Protein AF-A0A8S2AFQ2-F1 (afdb_monomer_lite)

pLDDT: mean 74.26, std 23.8, range [26.69, 97.31]

Sequence (667 aa):
MSSSSGSFSGSSSSACSSRSDCENSFDVEELLQIGTTRRELRKQKDLLRESQPHSIELVRRLELHTKSLSESRLEDTARIQMMEKELLNCYKEIDYLRDQLIFRSKEVNYLNEHLHDLEFKLAESRNLEEEVNSLRDELCMSQSEHLLLLQELESKETELQCSSLSLEKLEESISSLTLESLCEIESMKLDITALEQALFDAMKIQEESIQEKDQLKGIIEESQFQSQRAQENVKYIEKKNEDLREKFNASEKSIKEFFQSTKERLESEDEEPLTAGCFFAELSHVLPMSNEVRNCFDAIMKKLELSQNVNLTDKVEGMAKQIHQHEDVVKQLKEELKQEKLKAKEEAEDLTQEMAELRYKMTCLLDEERNRRVCIEQASLQRIAELEAQIKREIKKPSSTEMLPLSGISMAAKNFSLNPFDDTDDEKEAAKNFSLNPFDDDDDDKEVEKTFTSSLKFSDAKENHQTVQELESYAVYESEETTKTVKGCLKVAEEIRCDATKTLVMLNEQRDQITRTHHKAVDIDHHLSRGEKLLGRLGGIFSRTWKPKKTRSITGPVITKGDSPKRRVINLKTREKLGLNHSLKPKSRTLAESVDAYHKTQMEIAKQDEVLSNLSDLLGELKNMAVDMGTAIESENHGLDHLQDDVNELNYRVKQSNQRARRLLRK

Secondary structure (DSSP, 8-state):
---------------------------HHHHHHHHHHHHHHHHHHHHHHHHHHHHHHHHHHHHHHHHHHHHHHHHHHHHHHHHHHHHHHHHHHHHHHHHHHHHHHHHHHHHHHHHHHHHHHHHHHHHHHHHHHHHHHHHHHHHHHHHHHHHHHHHHHHHHHHHHHHHHHHHHHHHHHHHHHHHHHHHHHHHHHHHHHHHHHHHHHHHHHHHHHHHHHHHHHHHHHHHHHHHHHHHHHHHHHHHHHHHHHHHHHHHHHHHHHHHHTTSS-------TTSTTTGGGGS----SGGGTTSTTTTTSSS----TTSHHHHHHHHHHHHHHHHHHHHHHHHHHHHHHHHHHHHHHHHHHHHHHHHHHHHHHHHHHHHHHHHHHHHHHHHHHHHHHHHHHHT-PPP--------------------------------------------------SS--S------------HHHHHHHHHHHHHHHHHHHHHHHHHHHHHHHHHHHHHHHHHHHHHHHHHHHHHHHHHHHHHHHHHHHHHHHTTTTT-------SS---------S--THHHHHHHHHHTTS--------------SSTTHHHHHHHHHHHHHHHHHHHHHHHHHHHHHHHHHHHHHHHHHHHHHHHHHHHHHHHHHHHHHHHHHHHHHT-

Organism: Arabidopsis arenosa (NCBI:txid38785)

InterPro domains:
  IPR000727 Target SNARE coiled-coil homology domain [PS50192] (602-664)
  IPR000727 Target SNARE coiled-coil homology domain [SM00397] (471-538)
  IPR000727 Target SNARE coiled-coil homology domain [SM00397] (597-664)
  IPR044766 NPSN/SNAP25-like, N-terminal SNARE domain [cd15861] (474-536)

Foldseek 3Di:
DDDDDDDDDDDDDDDDDDDDDDDDDDDVVVVVVVVVVVVVVVVVVVVCVVCVVVVVVVVVVVVVVVVVVVVVVVVVVVVVVVVVVVVVVVVVVVVVVVVVVVVVVVVVVVVVVVVVVVVVVVVVVVVVVVVVVVVVVVVVVVVVVVVVVVVVVVVVVVVVVVVVVVVVVVVVVVVVVVVVVVVVVVVVVVVVVVVVVVVVVVVVVVVVVVVVVVVVVVVVVVVVVVVVVVVVVVVVVVVVVVVVVVVVVVVVVVVVVVVVVVVVVVPDDDDDDDDPPVVPVVVVPRDDDDDPPPPVVVVVVVPPDDDDDPPVVVVVVVVVVVVVVVVVVVVVVVVVVVVVVVVVVVVVVVVVVVVVVVVVVVVVVVVVVVVVVVVVVVVVVVVVVVVVVVVVVVVPDDDDDDDDDDDDDDDDDDDDDDDDDDDDDDDDDDDDDDDDDDDDDDDDDDDDPDDPDPDDDPDDDDDDPPDPVNVLVVLLVVLVVLLVVLVVLLVVLVVLLVVLVVVLVVLVVVLVVLLVLLVVLVVLVVVLVVLQVVLQVVCVVPVDRDDFDQPDDSPGFPPPPDDDPVVVVVVVVVVVVPPDDDDDDDDDDDDDDDPPSVVSSVVSVVSSVVSVVSSVVSVVVSVVSVVVSVVSVVSVVVSVVSSVVSVVSSVVSVVVSVVSVVVVVVD

Structure (mmCIF, N/CA/C/O backbone):
data_AF-A0A8S2AFQ2-F1
#
_entry.id   AF-A0A8S2AFQ2-F1
#
loop_
_atom_site.group_PDB
_atom_site.id
_atom_site.type_symbol
_atom_site.label_atom_id
_atom_site.label_alt_id
_atom_site.label_comp_id
_atom_site.label_asym_id
_atom_site.label_entity_id
_atom_site.label_seq_id
_atom_site.pdbx_PDB_ins_code
_atom_site.Cartn_x
_atom_site.Cartn_y
_atom_site.Cartn_z
_atom_site.occupancy
_atom_site.B_iso_or_equiv
_atom_site.auth_seq_id
_atom_site.auth_comp_id
_atom_site.auth_asym_id
_atom_site.auth_atom_id
_atom_site.pdbx_PDB_model_num
ATOM 1 N N . MET A 1 1 ? 40.968 -2.979 -99.105 1.00 40.19 1 MET A N 1
ATOM 2 C CA . MET A 1 1 ? 40.453 -2.365 -100.349 1.00 40.19 1 MET A CA 1
ATOM 3 C C . MET A 1 1 ? 41.675 -2.188 -101.245 1.00 40.19 1 MET A C 1
ATOM 5 O O . MET A 1 1 ? 42.535 -1.403 -100.890 1.00 40.19 1 MET A O 1
ATOM 9 N N . SER A 1 2 ? 42.012 -3.140 -102.124 1.00 36.16 2 SER A N 1
ATOM 10 C CA . SER A 1 2 ? 41.540 -3.237 -103.528 1.00 36.16 2 SER A CA 1
ATOM 11 C C . SER A 1 2 ? 41.649 -1.857 -104.209 1.00 36.16 2 SER A C 1
ATOM 13 O O . SER A 1 2 ? 40.992 -0.935 -103.748 1.00 36.16 2 SER A O 1
ATOM 15 N N . SER A 1 3 ? 42.437 -1.601 -105.260 1.00 36.62 3 SER A N 1
ATOM 16 C CA . SER A 1 3 ? 42.552 -2.372 -106.502 1.00 36.62 3 SER A CA 1
ATOM 17 C C . SER A 1 3 ? 43.660 -1.821 -107.429 1.00 36.62 3 SER A C 1
ATOM 19 O O . SER A 1 3 ? 43.959 -0.633 -107.397 1.00 36.62 3 SER A O 1
ATOM 21 N N . SER A 1 4 ? 44.085 -2.681 -108.364 1.00 35.03 4 SER A N 1
ATOM 22 C CA . SER A 1 4 ? 44.323 -2.396 -109.795 1.00 35.03 4 SER A CA 1
ATOM 23 C C . SER A 1 4 ? 45.679 -1.862 -110.279 1.00 35.03 4 SER A C 1
ATOM 25 O O . SER A 1 4 ? 45.922 -0.669 -110.415 1.00 35.03 4 SER A O 1
ATOM 27 N N . SER A 1 5 ? 46.475 -2.830 -110.726 1.00 40.62 5 SER A N 1
ATOM 28 C CA . SER A 1 5 ? 47.360 -2.831 -111.897 1.00 40.62 5 SER A CA 1
ATOM 29 C C . SER A 1 5 ? 46.798 -2.164 -113.165 1.00 40.62 5 SER A C 1
ATOM 31 O O . SER A 1 5 ? 45.601 -2.249 -113.435 1.00 40.62 5 SER A O 1
ATOM 33 N N . GLY A 1 6 ? 47.695 -1.643 -114.009 1.00 35.75 6 GLY A N 1
ATOM 34 C CA . GLY A 1 6 ? 47.426 -1.271 -115.401 1.00 35.75 6 GLY A CA 1
ATOM 35 C C . GLY A 1 6 ? 48.718 -1.264 -116.221 1.00 35.75 6 GLY A C 1
ATOM 36 O O . GLY A 1 6 ? 49.482 -0.307 -116.177 1.00 35.75 6 GLY A O 1
ATOM 37 N N . SER A 1 7 ? 48.973 -2.360 -116.934 1.00 36.91 7 SER A N 1
ATOM 38 C CA . SER A 1 7 ? 50.034 -2.516 -117.934 1.00 36.91 7 SER A CA 1
ATOM 39 C C . SER A 1 7 ? 49.495 -2.131 -119.315 1.00 36.91 7 SER A C 1
ATOM 41 O O . SER A 1 7 ? 48.376 -2.511 -119.644 1.00 36.91 7 SER A O 1
ATOM 43 N N . PHE A 1 8 ? 50.297 -1.466 -120.152 1.00 35.78 8 PHE A N 1
ATOM 44 C CA . PHE A 1 8 ? 50.067 -1.409 -121.599 1.00 35.78 8 PHE A CA 1
ATOM 45 C C . PHE A 1 8 ? 51.375 -1.666 -122.355 1.00 35.78 8 PHE A C 1
ATOM 47 O O . PHE A 1 8 ? 52.344 -0.919 -122.258 1.00 35.78 8 PHE A O 1
ATOM 54 N N . SER A 1 9 ? 51.369 -2.772 -123.090 1.00 36.44 9 SER A N 1
ATOM 55 C CA . SER A 1 9 ? 52.288 -3.164 -124.156 1.00 36.44 9 SER A CA 1
ATOM 56 C C . SER A 1 9 ? 51.787 -2.633 -125.503 1.00 36.44 9 SER A C 1
ATOM 58 O O . SER A 1 9 ? 50.576 -2.603 -125.715 1.00 36.44 9 SER A O 1
ATOM 60 N N . GLY A 1 10 ? 52.676 -2.331 -126.453 1.00 34.12 10 GLY A N 1
ATOM 61 C CA . GLY A 1 10 ? 52.259 -2.085 -127.838 1.00 34.12 10 GLY A CA 1
ATOM 62 C C . GLY A 1 10 ? 53.377 -1.614 -128.763 1.00 34.12 10 GLY A C 1
ATOM 63 O O . GLY A 1 10 ? 53.649 -0.426 -128.861 1.00 34.12 10 GLY A O 1
ATOM 64 N N . SER A 1 11 ? 54.010 -2.574 -129.430 1.00 34.97 11 SER A N 1
ATOM 65 C CA . SER A 1 11 ? 55.023 -2.459 -130.484 1.00 34.97 11 SER A CA 1
ATOM 66 C C . SER A 1 11 ? 54.577 -1.630 -131.696 1.00 34.97 11 SER A C 1
ATOM 68 O O . SER A 1 11 ? 53.385 -1.588 -131.981 1.00 34.97 11 SER A O 1
ATOM 70 N N . SER A 1 12 ? 55.530 -1.117 -132.492 1.00 31.16 12 SER A N 1
ATOM 71 C CA . SER A 1 12 ? 55.543 -1.258 -133.967 1.00 31.16 12 SER A CA 1
ATOM 72 C C . SER A 1 12 ? 56.821 -0.681 -134.586 1.00 31.16 12 SER A C 1
ATOM 74 O O . SER A 1 12 ? 57.063 0.522 -134.579 1.00 31.16 12 SER A O 1
ATOM 76 N N . SER A 1 13 ? 57.627 -1.572 -135.153 1.00 35.09 13 SER A N 1
ATOM 77 C CA . SER A 1 13 ? 58.657 -1.303 -136.153 1.00 35.09 13 SER A CA 1
ATOM 78 C C . SER A 1 13 ? 58.022 -1.132 -137.536 1.00 35.09 13 SER A C 1
ATOM 80 O O . SER A 1 13 ? 57.204 -1.963 -137.924 1.00 35.09 13 SER A O 1
ATOM 82 N N . SER A 1 14 ? 58.473 -0.162 -138.331 1.00 36.31 14 SER A N 1
ATOM 83 C CA . SER A 1 14 ? 58.251 -0.164 -139.783 1.00 36.31 14 SER A CA 1
ATOM 84 C C . SER A 1 14 ? 59.506 0.317 -140.506 1.00 36.31 14 SER A C 1
ATOM 86 O O . SER A 1 14 ? 59.793 1.511 -140.579 1.00 36.31 14 SER A O 1
ATOM 88 N N . ALA A 1 15 ? 60.261 -0.649 -141.023 1.00 31.78 15 ALA A N 1
ATOM 89 C CA . ALA A 1 15 ? 61.230 -0.450 -142.083 1.00 31.78 15 ALA A CA 1
ATOM 90 C C . ALA A 1 15 ? 60.495 -0.548 -143.426 1.00 31.78 15 ALA A C 1
ATOM 92 O O . ALA A 1 15 ? 59.789 -1.524 -143.673 1.00 31.78 15 ALA A O 1
ATOM 93 N N . CYS A 1 16 ? 60.693 0.427 -144.306 1.00 31.33 16 CYS A N 1
ATOM 94 C CA . CYS A 1 16 ? 60.324 0.325 -145.712 1.00 31.33 16 CYS A CA 1
ATOM 95 C C . CYS A 1 16 ? 61.472 0.879 -146.564 1.00 31.33 16 CYS A C 1
ATOM 97 O O . CYS A 1 16 ? 61.732 2.078 -146.600 1.00 31.33 16 CYS A O 1
ATOM 99 N N . SER A 1 17 ? 62.182 -0.043 -147.217 1.00 30.59 17 SER A N 1
ATOM 100 C CA . SER A 1 17 ? 62.956 0.216 -148.430 1.00 30.59 17 SER A CA 1
ATOM 101 C C . SER A 1 17 ? 62.007 0.224 -149.625 1.00 30.59 17 SER A C 1
ATOM 103 O O . SER A 1 17 ? 61.115 -0.618 -149.707 1.00 30.59 17 SER A O 1
ATOM 105 N N . SER A 1 18 ? 62.239 1.104 -150.594 1.00 35.38 18 SER A N 1
ATOM 106 C CA . SER A 1 18 ? 61.751 0.937 -151.965 1.00 35.38 18 SER A CA 1
ATOM 107 C C . SER A 1 18 ? 62.794 1.505 -152.927 1.00 35.38 18 SER A C 1
ATOM 109 O O . SER A 1 18 ? 63.097 2.694 -152.905 1.00 35.38 18 SER A O 1
ATOM 111 N N . ARG A 1 19 ? 63.389 0.601 -153.713 1.00 35.00 19 ARG A N 1
ATOM 112 C CA . ARG A 1 19 ? 64.115 0.872 -154.961 1.00 35.00 19 ARG A CA 1
ATOM 113 C C . ARG A 1 19 ? 63.070 1.000 -156.072 1.00 35.00 19 ARG A C 1
ATOM 115 O O . ARG A 1 19 ? 62.221 0.118 -156.156 1.00 35.00 19 ARG A O 1
ATOM 122 N N . SER A 1 20 ? 63.192 1.999 -156.943 1.00 39.31 20 SER A N 1
ATOM 123 C CA . SER A 1 20 ? 62.744 1.915 -158.342 1.00 39.31 20 SER A CA 1
ATOM 124 C C . SER A 1 20 ? 63.415 3.012 -159.180 1.00 39.31 20 SER A C 1
ATOM 126 O O . SER A 1 20 ? 63.057 4.181 -159.089 1.00 39.31 20 SER A O 1
ATOM 128 N N . ASP A 1 21 ? 64.476 2.596 -159.866 1.00 35.84 21 ASP A N 1
ATOM 129 C CA . ASP A 1 21 ? 64.894 2.870 -161.249 1.00 35.84 21 ASP A CA 1
ATOM 130 C C . ASP A 1 21 ? 64.477 4.176 -161.970 1.00 35.84 21 ASP A C 1
ATOM 132 O O . ASP A 1 21 ? 63.296 4.460 -162.127 1.00 35.84 21 ASP A O 1
ATOM 136 N N . CYS A 1 22 ? 65.518 4.864 -162.481 1.00 34.09 22 CYS A N 1
ATOM 137 C CA . CYS A 1 22 ? 65.694 5.498 -163.809 1.00 34.09 22 CYS A CA 1
ATOM 138 C C . CYS A 1 22 ? 64.546 6.392 -164.350 1.00 34.09 22 CYS A C 1
ATOM 140 O O . CYS A 1 22 ? 63.427 5.943 -164.516 1.00 34.09 22 CYS A O 1
ATOM 142 N N . GLU A 1 23 ? 64.731 7.659 -164.734 1.00 35.19 23 GLU A N 1
ATOM 143 C CA . GLU A 1 23 ? 65.769 8.228 -165.600 1.00 35.19 23 GLU A CA 1
ATOM 144 C C . GLU A 1 23 ? 65.963 9.744 -165.366 1.00 35.19 23 GLU A C 1
ATOM 146 O O . GLU A 1 23 ? 65.080 10.463 -164.910 1.00 35.19 23 GLU A O 1
ATOM 151 N N . ASN A 1 24 ? 67.163 10.199 -165.730 1.00 41.25 24 ASN A N 1
ATOM 152 C CA . ASN A 1 24 ? 67.675 11.564 -165.854 1.00 41.25 24 ASN A CA 1
ATOM 153 C C . ASN A 1 24 ? 66.670 12.718 -166.088 1.00 41.25 24 ASN A C 1
ATOM 155 O O . ASN A 1 24 ? 66.177 12.902 -167.198 1.00 41.25 24 ASN A O 1
ATOM 159 N N . SER A 1 25 ? 66.650 13.669 -165.152 1.00 37.88 25 SER A N 1
ATOM 160 C CA . SER A 1 25 ? 67.024 15.060 -165.457 1.00 37.88 25 SER A CA 1
ATOM 161 C C . SER A 1 25 ? 67.562 15.729 -164.189 1.00 37.88 25 SER A C 1
ATOM 163 O O . SER A 1 25 ? 66.833 15.885 -163.216 1.00 37.88 25 SER A O 1
ATOM 165 N N . PHE A 1 26 ? 68.850 16.077 -164.176 1.00 41.44 26 PHE A N 1
ATOM 166 C CA . PHE A 1 26 ? 69.481 16.803 -163.072 1.00 41.44 26 PHE A CA 1
ATOM 167 C C . PHE A 1 26 ? 68.852 18.198 -162.939 1.00 41.44 26 PHE A C 1
ATOM 169 O O . PHE A 1 26 ? 69.137 19.068 -163.761 1.00 41.44 26 PHE A O 1
ATOM 176 N N . ASP A 1 27 ? 68.031 18.407 -161.907 1.00 51.75 27 ASP A N 1
ATOM 177 C CA . ASP A 1 27 ? 67.556 19.732 -161.512 1.00 51.75 27 ASP A CA 1
ATOM 178 C C . ASP A 1 27 ? 68.466 20.284 -160.404 1.00 51.75 27 ASP A C 1
ATOM 180 O O . ASP A 1 27 ? 68.555 19.762 -159.292 1.00 51.75 27 ASP A O 1
ATOM 184 N N . VAL A 1 28 ? 69.228 21.318 -160.749 1.00 59.00 28 VAL A N 1
ATOM 185 C CA . VAL A 1 28 ? 70.256 21.946 -159.901 1.00 59.00 28 VAL A CA 1
ATOM 186 C C . VAL A 1 28 ? 69.638 22.606 -158.650 1.00 59.00 28 VAL A C 1
ATOM 188 O O . VAL A 1 28 ? 70.343 22.846 -157.665 1.00 59.00 28 VAL A O 1
ATOM 191 N N . GLU A 1 29 ? 68.321 22.821 -158.644 1.00 59.34 29 GLU A N 1
ATOM 192 C CA . GLU A 1 29 ? 67.558 23.456 -157.565 1.00 59.34 29 GLU A CA 1
ATOM 193 C C . GLU A 1 29 ? 67.433 22.573 -156.299 1.00 59.34 29 GLU A C 1
ATOM 195 O O . GLU A 1 29 ? 67.557 23.068 -155.174 1.00 59.34 29 GLU A O 1
ATOM 200 N N . GLU A 1 30 ? 67.316 21.245 -156.439 1.00 60.50 30 GLU A N 1
ATOM 201 C CA . GLU A 1 30 ? 67.201 20.315 -155.296 1.00 60.50 30 GLU A CA 1
ATOM 202 C C . GLU A 1 30 ? 68.495 20.241 -154.463 1.00 60.50 30 GLU A C 1
ATOM 204 O O . GLU A 1 30 ? 68.467 20.152 -153.231 1.00 60.50 30 GLU A O 1
ATOM 209 N N . LEU A 1 31 ? 69.659 20.356 -155.112 1.00 61.50 31 LEU A N 1
ATOM 210 C CA . LEU A 1 31 ? 70.964 20.409 -154.440 1.00 61.50 31 LEU A CA 1
ATOM 211 C C . LEU A 1 31 ? 71.141 21.700 -153.625 1.00 61.50 31 LEU A C 1
ATOM 213 O O . LEU A 1 31 ? 71.747 21.672 -152.546 1.00 61.50 31 LEU A O 1
ATOM 217 N N . LEU A 1 32 ? 70.578 22.819 -154.089 1.00 62.38 32 LEU A N 1
ATOM 218 C CA . LEU A 1 32 ? 70.530 24.077 -153.339 1.00 62.38 32 LEU A CA 1
ATOM 219 C C . LEU A 1 32 ? 69.595 23.969 -152.127 1.00 62.38 32 LEU A C 1
ATOM 221 O O . LEU A 1 32 ? 69.960 24.425 -151.042 1.00 62.38 32 LEU A O 1
ATOM 225 N N . GLN A 1 33 ? 68.453 23.294 -152.264 1.00 67.75 33 GLN A N 1
ATOM 226 C CA . GLN A 1 33 ? 67.480 23.081 -151.186 1.00 67.75 33 GLN A CA 1
ATOM 227 C C . GLN A 1 33 ? 67.985 22.102 -150.108 1.00 67.75 33 GLN A C 1
ATOM 229 O O . GLN A 1 33 ? 67.809 22.316 -148.905 1.00 67.75 33 GLN A O 1
ATOM 234 N N . ILE A 1 34 ? 68.730 21.066 -150.502 1.00 68.56 34 ILE A N 1
ATOM 235 C CA . ILE A 1 34 ? 69.466 20.195 -149.572 1.00 68.56 34 ILE A CA 1
ATOM 236 C C . ILE A 1 34 ? 70.602 20.974 -148.887 1.00 68.56 34 ILE A C 1
ATOM 238 O O . ILE A 1 34 ? 70.869 20.796 -147.695 1.00 68.56 34 ILE A O 1
ATOM 242 N N . GLY A 1 35 ? 71.261 21.883 -149.611 1.00 70.25 35 GLY A N 1
ATOM 243 C CA . GLY A 1 35 ? 72.284 22.776 -149.067 1.00 70.25 35 GLY A CA 1
ATOM 244 C C . GLY A 1 35 ? 71.744 23.756 -148.017 1.00 70.25 35 GLY A C 1
ATOM 245 O O . GLY A 1 35 ? 72.387 23.959 -146.980 1.00 70.25 35 GLY A O 1
ATOM 246 N N . THR A 1 36 ? 70.564 24.341 -148.245 1.00 76.12 36 THR A N 1
ATOM 247 C CA . THR A 1 36 ? 69.902 25.262 -147.305 1.00 76.12 36 THR A CA 1
ATOM 248 C C . THR A 1 36 ? 69.336 24.527 -146.093 1.00 76.12 36 THR A C 1
ATOM 250 O O . THR A 1 36 ? 69.590 24.957 -144.968 1.00 76.12 36 THR A O 1
ATOM 253 N N . THR A 1 37 ? 68.686 23.375 -146.275 1.00 75.75 37 THR A N 1
ATOM 254 C CA . THR A 1 37 ? 68.181 22.543 -145.164 1.00 75.75 37 THR A CA 1
ATOM 255 C C . THR A 1 37 ? 69.305 22.001 -144.285 1.00 75.75 37 THR A C 1
ATOM 257 O O . THR A 1 37 ? 69.204 22.068 -143.062 1.00 75.75 37 THR A O 1
ATOM 260 N N . ARG A 1 38 ? 70.438 21.555 -144.851 1.00 76.12 38 ARG A N 1
ATOM 261 C CA . ARG A 1 38 ? 71.622 21.181 -144.048 1.00 76.12 38 ARG A CA 1
ATOM 262 C C . ARG A 1 38 ? 72.184 22.352 -143.254 1.00 76.12 38 ARG A C 1
ATOM 264 O O . ARG A 1 38 ? 72.695 22.141 -142.156 1.00 76.12 38 ARG A O 1
ATOM 271 N N . ARG A 1 39 ? 72.150 23.565 -143.812 1.00 75.44 39 ARG A N 1
ATOM 272 C CA . ARG A 1 39 ? 72.616 24.776 -143.126 1.00 75.44 39 ARG A CA 1
ATOM 273 C C . ARG A 1 39 ? 71.677 25.140 -141.977 1.00 75.44 39 ARG A C 1
ATOM 275 O O . ARG A 1 39 ? 72.164 25.466 -140.900 1.00 75.44 39 ARG A O 1
ATOM 282 N N . GLU A 1 40 ? 70.371 25.012 -142.180 1.00 78.00 40 GLU A N 1
ATOM 283 C CA . GLU A 1 40 ? 69.359 25.278 -141.157 1.00 78.00 40 GLU A CA 1
ATOM 284 C C . GLU A 1 40 ? 69.363 24.221 -140.047 1.00 78.00 40 GLU A C 1
ATOM 286 O O . GLU A 1 40 ? 69.402 24.565 -138.872 1.00 78.00 40 GLU A O 1
ATOM 291 N N . LEU A 1 41 ? 69.474 22.934 -140.387 1.00 77.81 41 LEU A N 1
ATOM 292 C CA . LEU A 1 41 ? 69.643 21.861 -139.402 1.00 77.81 41 LEU A CA 1
ATOM 293 C C . LEU A 1 41 ? 70.948 21.996 -138.612 1.00 77.81 41 LEU A C 1
ATOM 295 O O . LEU A 1 41 ? 70.993 21.627 -137.441 1.00 77.81 41 LEU A O 1
ATOM 299 N N . ARG A 1 42 ? 72.013 22.540 -139.218 1.00 77.19 42 ARG A N 1
ATOM 300 C CA . ARG A 1 42 ? 73.256 22.849 -138.499 1.00 77.19 42 ARG A CA 1
ATOM 301 C C . ARG A 1 42 ? 73.038 23.985 -137.501 1.00 77.19 42 ARG A C 1
ATOM 303 O O . ARG A 1 42 ? 73.395 23.812 -136.346 1.00 77.19 42 ARG A O 1
ATOM 310 N N . LYS A 1 43 ? 72.354 25.063 -137.900 1.00 79.69 43 LYS A N 1
ATOM 311 C CA . LYS A 1 43 ? 71.960 26.145 -136.982 1.00 79.69 43 LYS A CA 1
ATOM 312 C C . LYS A 1 43 ? 71.062 25.653 -135.850 1.00 79.69 43 LYS A C 1
ATOM 314 O O . LYS A 1 43 ? 71.315 25.996 -134.707 1.00 79.69 43 LYS A O 1
ATOM 319 N N . GLN A 1 44 ? 70.053 24.829 -136.137 1.00 77.19 44 GLN A N 1
ATOM 320 C CA . GLN A 1 44 ? 69.177 24.255 -135.110 1.00 77.19 44 GLN A CA 1
ATOM 321 C C . GLN A 1 44 ? 69.934 23.312 -134.173 1.00 77.19 44 GLN A C 1
ATOM 323 O O . GLN A 1 44 ? 69.729 23.354 -132.965 1.00 77.19 44 GLN A O 1
ATOM 328 N N . LYS A 1 45 ? 70.846 22.491 -134.707 1.00 80.00 45 LYS A N 1
ATOM 329 C CA . LYS A 1 45 ? 71.742 21.651 -133.906 1.00 80.00 45 LYS A CA 1
ATOM 330 C C . LYS A 1 45 ? 72.647 22.495 -133.010 1.00 80.00 45 LYS A C 1
ATOM 332 O O . LYS A 1 45 ? 72.852 22.120 -131.860 1.00 80.00 45 LYS A O 1
ATOM 337 N N . ASP A 1 46 ? 73.168 23.607 -133.514 1.00 76.75 46 ASP A N 1
ATOM 338 C CA . ASP A 1 46 ? 74.017 24.514 -132.746 1.00 76.75 46 ASP A CA 1
ATOM 339 C C . ASP A 1 46 ? 73.195 25.252 -131.671 1.00 76.75 46 ASP A C 1
ATOM 341 O O . ASP A 1 46 ? 73.611 25.276 -130.518 1.00 76.75 46 ASP A O 1
ATOM 345 N N . LEU A 1 47 ? 71.965 25.691 -131.974 1.00 78.44 47 LEU A N 1
ATOM 346 C CA . LEU A 1 47 ? 71.019 26.252 -130.993 1.00 78.44 47 LEU A CA 1
ATOM 347 C C . LEU A 1 47 ? 70.625 25.236 -129.906 1.00 78.44 47 LEU A C 1
ATOM 349 O O . LEU A 1 47 ? 70.502 25.572 -128.727 1.00 78.44 47 LEU A O 1
ATOM 353 N N . LEU A 1 48 ? 70.434 23.968 -130.282 1.00 73.69 48 LEU A N 1
ATOM 354 C CA . LEU A 1 48 ? 70.196 22.875 -129.337 1.00 73.69 48 LEU A CA 1
ATOM 355 C C . LEU A 1 48 ? 71.433 22.605 -128.482 1.00 73.69 48 LEU A C 1
ATOM 357 O O . LEU A 1 48 ? 71.309 22.370 -127.286 1.00 73.69 48 LEU A O 1
ATOM 361 N N . ARG A 1 49 ? 72.630 22.690 -129.062 1.00 75.31 49 ARG A N 1
ATOM 362 C CA . ARG A 1 49 ? 73.892 22.536 -128.333 1.00 75.31 49 ARG A CA 1
ATOM 363 C C . ARG A 1 49 ? 74.131 23.687 -127.351 1.00 75.31 49 ARG A C 1
ATOM 365 O O . ARG A 1 49 ? 74.646 23.446 -126.264 1.00 75.31 49 ARG A O 1
ATOM 372 N N . GLU A 1 50 ? 73.719 24.904 -127.700 1.00 72.62 50 GLU A N 1
ATOM 373 C CA . GLU A 1 50 ? 73.769 26.085 -126.828 1.00 72.62 50 GLU A CA 1
ATOM 374 C C . GLU A 1 50 ? 72.701 26.052 -125.714 1.00 72.62 50 GLU A C 1
ATOM 376 O O . GLU A 1 50 ? 72.956 26.489 -124.590 1.00 72.62 50 GLU A O 1
ATOM 381 N N . SER A 1 51 ? 71.520 25.475 -125.972 1.00 78.44 51 SER A N 1
ATOM 382 C CA . SER A 1 51 ? 70.423 25.360 -124.989 1.00 78.44 51 SER A CA 1
ATOM 383 C C . SER A 1 51 ? 70.475 24.100 -124.111 1.00 78.44 51 SER A C 1
ATOM 385 O O . SER A 1 51 ? 69.945 24.101 -122.998 1.00 78.44 51 SER A O 1
ATOM 387 N N . GLN A 1 52 ? 71.171 23.043 -124.538 1.00 81.56 52 GLN A N 1
ATOM 388 C CA . GLN A 1 52 ? 71.389 21.813 -123.771 1.00 81.56 52 GLN A CA 1
ATOM 389 C C . GLN A 1 52 ? 71.919 22.052 -122.340 1.00 81.56 52 GLN A C 1
ATOM 391 O O . GLN A 1 52 ? 71.317 21.514 -121.406 1.00 81.56 52 GLN A O 1
ATOM 396 N N . PRO A 1 53 ? 72.964 22.868 -122.093 1.00 81.81 53 PRO A N 1
ATOM 397 C CA . PRO A 1 53 ? 73.421 23.142 -120.728 1.00 81.81 53 PRO A CA 1
ATOM 398 C C . PRO A 1 53 ? 72.349 23.823 -119.861 1.00 81.81 53 PRO A C 1
ATOM 400 O O . PRO A 1 53 ? 72.232 23.487 -118.686 1.00 81.81 53 PRO A O 1
ATOM 403 N N . HIS A 1 54 ? 71.508 24.694 -120.435 1.00 83.56 54 HIS A N 1
ATOM 404 C CA . HIS A 1 54 ? 70.394 25.324 -119.715 1.00 83.56 54 HIS A CA 1
ATOM 405 C C . HIS A 1 54 ? 69.302 24.311 -119.340 1.00 83.56 54 HIS A C 1
ATOM 407 O O . HIS A 1 54 ? 68.781 24.358 -118.227 1.00 83.56 54 HIS A O 1
ATOM 413 N N . SER A 1 55 ? 68.980 23.361 -120.226 1.00 84.19 55 SER A N 1
ATOM 414 C CA . SER A 1 55 ? 68.027 22.286 -119.904 1.00 84.19 55 SER A CA 1
ATOM 415 C C . SER A 1 55 ? 68.543 21.339 -118.815 1.00 84.19 55 SER A C 1
ATOM 417 O O . SER A 1 55 ? 67.784 20.962 -117.927 1.00 84.19 55 SER A O 1
ATOM 419 N N . ILE A 1 56 ? 69.840 21.004 -118.828 1.00 85.94 56 ILE A N 1
ATOM 420 C CA . ILE A 1 56 ? 70.467 20.151 -117.808 1.00 85.94 56 ILE A CA 1
ATOM 421 C C . ILE A 1 56 ? 70.485 20.873 -116.458 1.00 85.94 56 ILE A C 1
ATOM 423 O O . ILE A 1 56 ? 70.198 20.264 -115.430 1.00 85.94 56 ILE A O 1
ATOM 427 N N . GLU A 1 57 ? 70.778 22.172 -116.457 1.00 87.38 57 GLU A N 1
ATOM 428 C CA . GLU A 1 57 ? 70.757 22.991 -115.246 1.00 87.38 57 GLU A CA 1
ATOM 429 C C . GLU A 1 57 ? 69.340 23.135 -114.666 1.00 87.38 57 GLU A C 1
ATOM 431 O O . GLU A 1 57 ? 69.155 23.038 -113.453 1.00 87.38 57 GLU A O 1
ATOM 436 N N . LEU A 1 58 ? 68.316 23.282 -115.516 1.00 88.81 58 LEU A N 1
ATOM 437 C CA . LEU A 1 58 ? 66.918 23.289 -115.078 1.00 88.81 58 LEU A CA 1
ATOM 438 C C . LEU A 1 58 ? 66.510 21.946 -114.455 1.00 88.81 58 LEU A C 1
ATOM 440 O O . LEU A 1 58 ? 65.885 21.938 -113.397 1.00 88.81 58 LEU A O 1
ATOM 444 N N . VAL A 1 59 ? 66.893 20.820 -115.069 1.00 89.06 59 VAL A N 1
ATOM 445 C CA . VAL A 1 59 ? 66.639 19.476 -114.521 1.00 89.06 59 VAL A CA 1
ATOM 446 C C . VAL A 1 59 ? 67.342 19.298 -113.177 1.00 89.06 59 VAL A C 1
ATOM 448 O O . VAL A 1 59 ? 66.694 18.886 -112.220 1.00 89.06 59 VAL A O 1
ATOM 451 N N . ARG A 1 60 ? 68.615 19.698 -113.045 1.00 90.19 60 ARG A N 1
ATOM 452 C CA . ARG A 1 60 ? 69.326 19.663 -111.753 1.00 90.19 60 ARG A CA 1
ATOM 453 C C . ARG A 1 60 ? 68.638 20.509 -110.687 1.00 90.19 60 ARG A C 1
ATOM 455 O O . ARG A 1 60 ? 68.511 20.064 -109.550 1.00 90.19 60 ARG A O 1
ATOM 462 N N . ARG A 1 61 ? 68.162 21.709 -111.034 1.00 90.94 61 ARG A N 1
ATOM 463 C CA . ARG A 1 61 ? 67.418 22.574 -110.106 1.00 90.94 61 ARG A CA 1
ATOM 464 C C . ARG A 1 61 ? 66.095 21.938 -109.682 1.00 90.94 61 ARG A C 1
ATOM 466 O O . ARG A 1 61 ? 65.764 21.968 -108.502 1.00 90.94 61 ARG A O 1
ATOM 473 N N . LEU A 1 62 ? 65.361 21.331 -110.614 1.00 90.56 62 LEU A N 1
ATOM 474 C CA . LEU A 1 62 ? 64.127 20.599 -110.318 1.00 90.56 62 LEU A CA 1
ATOM 475 C C . LEU A 1 62 ? 64.386 19.361 -109.451 1.00 90.56 62 LEU A C 1
ATOM 477 O O . LEU A 1 62 ? 63.633 19.113 -108.513 1.00 90.56 62 LEU A O 1
ATOM 481 N N . GLU A 1 63 ? 65.461 18.616 -109.701 1.00 92.19 63 GLU A N 1
ATOM 482 C CA . GLU A 1 63 ? 65.882 17.492 -108.859 1.00 92.19 63 GLU A CA 1
ATOM 483 C C . GLU A 1 63 ? 66.248 17.956 -107.446 1.00 92.19 63 GLU A C 1
ATOM 485 O O . GLU A 1 63 ? 65.830 17.331 -106.473 1.00 92.19 63 GLU A O 1
ATOM 490 N N . LEU A 1 64 ? 66.979 19.066 -107.313 1.00 93.75 64 LEU A N 1
ATOM 491 C CA . LEU A 1 64 ? 67.296 19.668 -106.015 1.00 93.75 64 LEU A CA 1
ATOM 492 C C . LEU A 1 64 ? 66.033 20.127 -105.279 1.00 93.75 64 LEU A C 1
ATOM 494 O O . LEU A 1 64 ? 65.880 19.816 -104.100 1.00 93.75 64 LEU A O 1
ATOM 498 N N . HIS A 1 65 ? 65.095 20.792 -105.962 1.00 93.38 65 HIS A N 1
ATOM 499 C CA . HIS A 1 65 ? 63.802 21.154 -105.374 1.00 93.38 65 HIS A CA 1
ATOM 500 C C . HIS A 1 65 ? 62.988 19.924 -104.971 1.00 93.38 65 HIS A C 1
ATOM 502 O O . HIS A 1 65 ? 62.375 19.926 -103.911 1.00 93.38 65 HIS A O 1
ATOM 508 N N . THR A 1 66 ? 63.003 18.859 -105.774 1.00 93.06 66 THR A N 1
ATOM 509 C CA . THR A 1 66 ? 62.303 17.607 -105.454 1.00 93.06 66 THR A CA 1
ATOM 510 C C . THR A 1 66 ? 62.912 16.942 -104.221 1.00 93.06 66 THR A C 1
ATOM 512 O O . THR A 1 66 ? 62.174 16.495 -103.346 1.00 93.06 66 THR A O 1
ATOM 515 N N . LYS A 1 67 ? 64.247 16.934 -104.109 1.00 94.31 67 LYS A N 1
ATOM 516 C CA . LYS A 1 67 ? 64.964 16.433 -102.928 1.00 94.31 67 LYS A CA 1
ATOM 517 C C . LYS A 1 67 ? 64.636 17.258 -101.685 1.00 94.31 67 LYS A C 1
ATOM 519 O O . LYS A 1 67 ? 64.181 16.684 -100.703 1.00 94.31 67 LYS A O 1
ATOM 524 N N . SER A 1 68 ? 64.757 18.582 -101.760 1.00 93.88 68 SER A N 1
ATOM 525 C CA . SER A 1 68 ? 64.415 19.490 -100.655 1.00 93.88 68 SER A CA 1
ATOM 526 C C . SER A 1 68 ? 62.945 19.362 -100.232 1.00 93.88 68 SER A C 1
ATOM 528 O O . SER A 1 68 ? 62.644 19.308 -99.044 1.00 93.88 68 SER A O 1
ATOM 530 N N . LEU A 1 69 ? 62.020 19.216 -101.187 1.00 94.12 69 LEU A N 1
ATOM 531 C CA . LEU A 1 69 ? 60.607 18.984 -100.890 1.00 94.12 69 LEU A CA 1
ATOM 532 C C . LEU A 1 69 ? 60.375 17.620 -100.226 1.00 94.12 69 LEU A C 1
ATOM 534 O O . LEU A 1 69 ? 59.547 17.514 -99.326 1.00 94.12 69 LEU A O 1
ATOM 538 N N . SER A 1 70 ? 61.082 16.570 -100.655 1.00 92.88 70 SER A N 1
ATOM 539 C CA . SER A 1 70 ? 60.990 15.249 -100.021 1.00 92.88 70 SER A CA 1
ATOM 540 C C . SER A 1 70 ? 61.549 15.246 -98.596 1.00 92.88 70 SER A C 1
ATOM 542 O O . SER A 1 70 ? 60.947 14.635 -97.719 1.00 92.88 70 SER A O 1
ATOM 544 N N . GLU A 1 71 ? 62.633 15.984 -98.352 1.00 94.19 71 GLU A N 1
ATOM 545 C CA . GLU A 1 71 ? 63.233 16.168 -97.029 1.00 94.19 71 GLU A CA 1
ATOM 546 C C . GLU A 1 71 ? 62.279 16.927 -96.098 1.00 94.19 71 GLU A C 1
ATOM 548 O O . GLU A 1 71 ? 61.943 16.418 -95.032 1.00 94.19 71 GLU A O 1
ATOM 553 N N . SER A 1 72 ? 61.701 18.046 -96.555 1.00 93.81 72 SER A N 1
ATOM 554 C CA . SER A 1 72 ? 60.656 18.771 -95.815 1.00 93.81 72 SER A CA 1
ATOM 555 C C . SER A 1 72 ? 59.448 17.887 -95.498 1.00 93.81 72 SER A C 1
ATOM 557 O O . SER A 1 72 ? 58.923 17.939 -94.391 1.00 93.81 72 SER A O 1
ATOM 559 N N . ARG A 1 73 ? 59.006 17.044 -96.443 1.00 93.38 73 ARG A N 1
ATOM 560 C CA . ARG A 1 73 ? 57.895 16.107 -96.207 1.00 93.38 73 ARG A CA 1
ATOM 561 C C . ARG A 1 73 ? 58.239 15.046 -95.166 1.00 93.38 73 ARG A C 1
ATOM 563 O O . ARG A 1 73 ? 57.364 14.669 -94.388 1.00 93.38 73 ARG A O 1
ATOM 570 N N . LEU A 1 74 ? 59.476 14.547 -95.150 1.00 95.06 74 LEU A N 1
ATOM 571 C CA . LEU A 1 74 ? 59.937 13.609 -94.125 1.00 95.06 74 LEU A CA 1
ATOM 572 C C . LEU A 1 74 ? 59.987 14.280 -92.750 1.00 95.06 74 LEU A C 1
ATOM 574 O O . LEU A 1 74 ? 59.500 13.697 -91.784 1.00 95.06 74 LEU A O 1
ATOM 578 N N . GLU A 1 75 ? 60.496 15.511 -92.668 1.00 94.56 75 GLU A N 1
ATOM 579 C CA . GLU A 1 75 ? 60.482 16.297 -91.432 1.00 94.56 75 GLU A CA 1
ATOM 580 C C . GLU A 1 75 ? 59.061 16.572 -90.927 1.00 94.56 75 GLU A C 1
ATOM 582 O O . GLU A 1 75 ? 58.787 16.388 -89.742 1.00 94.56 75 GLU A O 1
ATOM 587 N N . ASP A 1 76 ? 58.141 16.973 -91.810 1.00 95.75 76 ASP A N 1
ATOM 588 C CA . ASP A 1 76 ? 56.731 17.186 -91.466 1.00 95.75 76 ASP A CA 1
ATOM 589 C C . ASP A 1 76 ? 56.085 15.897 -90.960 1.00 95.75 76 ASP A C 1
ATOM 591 O O . ASP A 1 76 ? 55.407 15.901 -89.934 1.00 95.75 76 ASP A O 1
ATOM 595 N N . THR A 1 77 ? 56.345 14.773 -91.631 1.00 95.94 77 THR A N 1
ATOM 596 C CA . THR A 1 77 ? 55.842 13.459 -91.208 1.00 95.94 77 THR A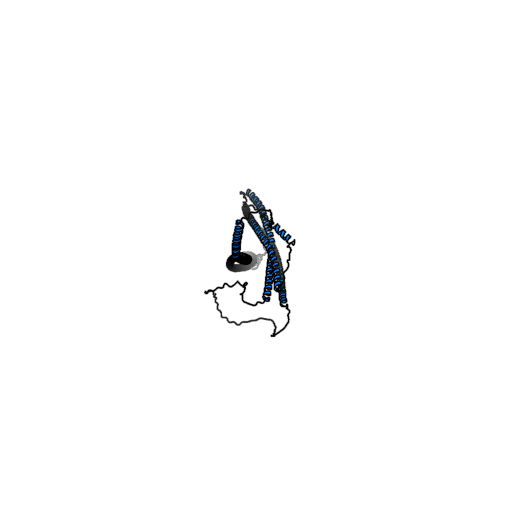 CA 1
ATOM 597 C C . THR A 1 77 ? 56.377 13.086 -89.823 1.00 95.94 77 THR A C 1
ATOM 599 O O . THR A 1 77 ? 55.616 12.616 -88.980 1.00 95.94 77 THR A O 1
ATOM 602 N N . ALA A 1 78 ? 57.660 13.342 -89.549 1.00 95.50 78 ALA A N 1
ATOM 603 C CA . ALA A 1 78 ? 58.260 13.091 -88.240 1.00 95.50 78 ALA A CA 1
ATOM 604 C C . ALA A 1 78 ? 57.668 13.995 -87.142 1.00 95.50 78 ALA A C 1
ATOM 606 O O . ALA A 1 78 ? 57.369 13.514 -86.047 1.00 95.50 78 ALA A O 1
ATOM 607 N N . ARG A 1 79 ? 57.442 15.287 -87.431 1.00 96.31 79 ARG A N 1
ATOM 608 C CA . ARG A 1 79 ? 56.776 16.221 -86.505 1.00 96.31 79 ARG A CA 1
ATOM 609 C C . ARG A 1 79 ? 55.347 15.784 -86.190 1.00 96.31 79 ARG A C 1
ATOM 611 O O . ARG A 1 79 ? 54.970 15.768 -85.021 1.00 96.31 79 ARG A O 1
ATOM 618 N N . ILE A 1 80 ? 54.581 15.380 -87.204 1.00 95.69 80 ILE A N 1
ATOM 619 C CA . ILE A 1 80 ? 53.212 14.873 -87.029 1.00 95.69 80 ILE A CA 1
ATOM 620 C C . ILE A 1 80 ? 53.215 13.627 -86.139 1.00 95.69 80 ILE A C 1
ATOM 622 O O . ILE A 1 80 ? 52.474 13.588 -85.165 1.00 95.69 80 ILE A O 1
ATOM 626 N N . GLN A 1 81 ? 54.095 12.654 -86.395 1.00 95.44 81 GLN A N 1
ATOM 627 C CA . GLN A 1 81 ? 54.197 11.444 -85.566 1.00 95.44 81 GLN A CA 1
ATOM 628 C C . GLN A 1 81 ? 54.556 11.750 -84.105 1.00 95.44 81 GLN A C 1
ATOM 630 O O . GLN A 1 81 ? 54.054 11.101 -83.184 1.00 95.44 81 GLN A O 1
ATOM 635 N N . MET A 1 82 ? 55.422 12.738 -83.872 1.00 95.81 82 MET A N 1
ATOM 636 C CA . MET A 1 82 ? 55.756 13.188 -82.521 1.00 95.81 82 MET A CA 1
ATOM 637 C C . MET A 1 82 ? 54.533 13.795 -81.823 1.00 95.81 82 MET A C 1
ATOM 639 O O . MET A 1 82 ? 54.222 13.400 -80.700 1.00 95.81 82 MET A O 1
ATOM 643 N N . MET A 1 83 ? 53.795 14.673 -82.508 1.00 95.50 83 MET A N 1
ATOM 644 C CA . MET A 1 83 ? 52.554 15.253 -81.986 1.00 95.50 83 MET A CA 1
ATOM 645 C C . MET A 1 83 ? 51.475 14.193 -81.734 1.00 95.50 83 MET A C 1
ATOM 647 O O . MET A 1 83 ? 50.793 14.248 -80.717 1.00 95.50 83 MET A O 1
ATOM 651 N N . GLU A 1 84 ? 51.327 13.199 -82.611 1.00 96.12 84 GLU A N 1
ATOM 652 C CA . GLU A 1 84 ? 50.397 12.078 -82.413 1.00 96.12 84 GLU A CA 1
ATOM 653 C C . GLU A 1 84 ? 50.737 11.280 -81.148 1.00 96.12 84 GLU A C 1
ATOM 655 O O . GLU A 1 84 ? 49.846 10.897 -80.386 1.00 96.12 84 GLU A O 1
ATOM 660 N N . LYS A 1 85 ? 52.031 11.067 -80.880 1.00 96.31 85 LYS A N 1
ATOM 661 C CA . LYS A 1 85 ? 52.498 10.403 -79.659 1.00 96.31 85 LYS A CA 1
ATOM 662 C C . LYS A 1 85 ? 52.227 11.242 -78.409 1.00 96.31 85 LYS A C 1
ATOM 664 O O . LYS A 1 85 ? 51.808 10.686 -77.394 1.00 96.31 85 LYS A O 1
ATOM 669 N N . GLU A 1 86 ? 52.461 12.549 -78.470 1.00 96.19 86 GLU A N 1
ATOM 670 C CA . GLU A 1 86 ? 52.153 13.472 -77.371 1.00 96.19 86 GLU A CA 1
ATOM 671 C C . GLU A 1 86 ? 50.650 13.526 -77.095 1.00 96.19 86 GLU A C 1
ATOM 673 O O . GLU A 1 86 ? 50.245 13.351 -75.950 1.00 96.19 86 GLU A O 1
ATOM 678 N N . LEU A 1 87 ? 49.817 13.637 -78.134 1.00 96.62 87 LEU A N 1
ATOM 679 C CA . LEU A 1 87 ? 48.361 13.579 -78.003 1.00 96.62 87 LEU A CA 1
ATOM 680 C C . LEU A 1 87 ? 47.910 12.267 -77.363 1.00 96.62 87 LEU A C 1
ATOM 682 O O . LEU A 1 87 ? 47.095 12.287 -76.444 1.00 96.62 87 LEU A O 1
ATOM 686 N N . LEU A 1 88 ? 48.462 11.127 -77.789 1.00 96.69 88 LEU A N 1
ATOM 687 C CA . LEU A 1 88 ? 48.147 9.832 -77.185 1.00 96.69 88 LEU A CA 1
ATOM 688 C C . LEU A 1 88 ? 48.538 9.775 -75.700 1.00 96.69 88 LEU A C 1
ATOM 690 O O . LEU A 1 88 ? 47.813 9.186 -74.898 1.00 96.69 88 LEU A O 1
ATOM 694 N N . ASN A 1 89 ? 49.669 10.375 -75.325 1.00 96.06 89 ASN A N 1
ATOM 695 C CA . ASN A 1 89 ? 50.069 10.483 -73.924 1.00 96.06 89 ASN A CA 1
ATOM 696 C C . ASN A 1 89 ? 49.107 11.379 -73.134 1.00 96.06 89 ASN A C 1
ATOM 698 O O . ASN A 1 89 ? 48.662 10.967 -72.065 1.00 96.06 89 ASN A O 1
ATOM 702 N N . CYS A 1 90 ? 48.719 12.535 -73.678 1.00 97.00 90 CYS A N 1
ATOM 703 C CA . CYS A 1 90 ? 47.730 13.416 -73.056 1.00 97.00 90 CYS A CA 1
ATOM 704 C C . CYS A 1 90 ? 46.378 12.714 -72.870 1.00 97.00 90 CYS A C 1
ATOM 706 O O . CYS A 1 90 ? 45.771 12.835 -71.812 1.00 97.00 90 CYS A O 1
ATOM 708 N N . TYR A 1 91 ? 45.916 11.934 -73.853 1.00 96.00 91 TYR A N 1
ATOM 709 C CA . TYR A 1 91 ? 44.681 11.155 -73.717 1.00 96.00 91 TYR A CA 1
ATOM 710 C C . TYR A 1 91 ? 44.760 10.143 -72.568 1.00 96.00 91 TYR A C 1
ATOM 712 O O . TYR A 1 91 ? 43.837 10.068 -71.761 1.00 96.00 91 TYR A O 1
ATOM 720 N N . LYS A 1 92 ? 45.879 9.419 -72.441 1.00 96.38 92 LYS A N 1
ATOM 721 C CA . LYS A 1 92 ? 46.089 8.473 -71.332 1.00 96.38 92 LYS A CA 1
ATOM 722 C C . LYS A 1 92 ? 46.119 9.165 -69.969 1.00 96.38 92 LYS A C 1
ATOM 724 O O . LYS A 1 92 ? 45.590 8.623 -69.004 1.00 96.38 92 LYS A O 1
ATOM 729 N N . GLU A 1 93 ? 46.733 10.342 -69.884 1.00 96.75 93 GLU A N 1
ATOM 730 C CA . GLU A 1 93 ? 46.769 11.133 -68.651 1.00 96.75 93 GLU A CA 1
ATOM 731 C C . GLU A 1 93 ? 45.375 11.646 -68.267 1.00 96.75 93 GLU A C 1
ATOM 733 O O . GLU A 1 93 ? 44.984 11.547 -67.107 1.00 96.75 93 GLU A O 1
ATOM 738 N N . ILE A 1 94 ? 44.585 12.110 -69.239 1.00 96.25 94 ILE A N 1
ATOM 739 C CA . ILE A 1 94 ? 43.193 12.521 -69.014 1.00 96.25 94 ILE A CA 1
ATOM 740 C C . ILE A 1 94 ? 42.353 11.351 -68.492 1.00 96.25 94 ILE A C 1
ATOM 742 O O . ILE A 1 94 ? 41.583 11.537 -67.549 1.00 96.25 94 ILE A O 1
ATOM 746 N N . ASP A 1 95 ? 42.496 10.158 -69.070 1.00 95.81 95 ASP A N 1
ATOM 747 C CA . ASP A 1 95 ? 41.765 8.977 -68.603 1.00 95.81 95 ASP A CA 1
ATOM 748 C C . ASP A 1 95 ? 42.188 8.583 -67.179 1.00 95.81 95 ASP A C 1
ATOM 750 O O . ASP A 1 95 ? 41.332 8.353 -66.326 1.00 95.81 95 ASP A O 1
ATOM 754 N N . TYR A 1 96 ? 43.487 8.626 -66.870 1.00 96.56 96 TYR A N 1
ATOM 755 C CA . TYR A 1 96 ? 43.989 8.388 -65.514 1.00 96.56 96 TYR A CA 1
ATOM 756 C C . TYR A 1 96 ? 43.439 9.392 -64.488 1.00 96.56 96 TYR A C 1
ATOM 758 O O . TYR A 1 96 ? 42.990 9.008 -63.406 1.00 96.56 96 TYR A O 1
ATOM 766 N N . LEU A 1 97 ? 43.435 10.685 -64.824 1.00 97.19 97 LEU A N 1
ATOM 767 C CA . LEU A 1 97 ? 42.872 11.727 -63.964 1.00 97.19 97 LEU A CA 1
ATOM 768 C C . LEU A 1 97 ? 41.357 11.571 -63.800 1.00 97.19 97 LEU A C 1
ATOM 770 O O . LEU A 1 97 ? 40.829 11.812 -62.714 1.00 97.19 97 LEU A O 1
ATOM 774 N N . ARG A 1 98 ? 40.649 11.132 -64.847 1.00 96.75 98 ARG A N 1
ATOM 775 C CA . ARG A 1 98 ? 39.218 10.823 -64.771 1.00 96.75 98 ARG A CA 1
ATOM 776 C C . ARG A 1 98 ? 38.959 9.668 -63.805 1.00 96.75 98 ARG A C 1
ATOM 778 O O . ARG A 1 98 ? 38.059 9.783 -62.976 1.00 96.75 98 ARG A O 1
ATOM 785 N N . ASP A 1 99 ? 39.753 8.604 -63.860 1.00 96.50 99 ASP A N 1
ATOM 786 C CA . ASP A 1 99 ? 39.626 7.470 -62.938 1.00 96.50 99 ASP A CA 1
ATOM 787 C C . ASP A 1 99 ? 39.906 7.882 -61.488 1.00 96.50 99 ASP A C 1
ATOM 789 O O . ASP A 1 99 ? 39.146 7.523 -60.583 1.00 96.50 99 ASP A O 1
ATOM 793 N N . GLN A 1 100 ? 40.936 8.705 -61.258 1.00 96.69 100 GLN A N 1
ATOM 794 C CA . GLN A 1 100 ? 41.188 9.283 -59.936 1.00 96.69 100 GLN A CA 1
ATOM 795 C C . GLN A 1 100 ? 40.014 10.136 -59.443 1.00 96.69 100 GLN A C 1
ATOM 797 O O . GLN A 1 100 ? 39.620 10.024 -58.281 1.00 96.69 100 GLN A O 1
ATOM 802 N N . LEU A 1 101 ? 39.439 10.973 -60.311 1.00 96.31 101 LEU A N 1
ATOM 803 C CA . LEU A 1 101 ? 38.290 11.809 -59.970 1.00 96.31 101 LEU A CA 1
ATOM 804 C C . LEU A 1 101 ? 37.069 10.955 -59.612 1.00 96.31 101 LEU A C 1
ATOM 806 O O . LEU A 1 101 ? 36.389 11.244 -58.631 1.00 96.31 101 LEU A O 1
ATOM 810 N N . ILE A 1 102 ? 36.816 9.878 -60.360 1.00 96.50 102 ILE A N 1
ATOM 811 C CA . ILE A 1 102 ? 35.735 8.928 -60.068 1.00 96.50 102 ILE A CA 1
ATOM 812 C C . ILE A 1 102 ? 35.965 8.260 -58.708 1.00 96.50 102 ILE A C 1
ATOM 814 O O . ILE A 1 102 ? 35.025 8.136 -57.923 1.00 96.50 102 ILE A O 1
ATOM 818 N N . PHE A 1 103 ? 37.197 7.846 -58.404 1.00 96.25 103 PHE A N 1
ATOM 819 C CA . PHE A 1 103 ? 37.529 7.254 -57.109 1.00 96.25 103 PHE A CA 1
ATOM 820 C C . PHE A 1 103 ? 37.295 8.238 -55.956 1.00 96.25 103 PHE A C 1
ATOM 822 O O . PHE A 1 103 ? 36.585 7.912 -55.006 1.00 96.25 103 PHE A O 1
ATOM 829 N N . ARG A 1 104 ? 37.812 9.467 -56.069 1.00 96.44 104 ARG A N 1
ATOM 830 C CA . ARG A 1 104 ? 37.602 10.520 -55.063 1.00 96.44 104 ARG A CA 1
ATOM 831 C C . ARG A 1 104 ? 36.134 10.903 -54.917 1.00 96.44 104 ARG A C 1
ATOM 833 O O . ARG A 1 104 ? 35.673 11.115 -53.804 1.00 96.44 104 ARG A O 1
ATOM 840 N N . SER A 1 105 ? 35.375 10.933 -56.009 1.00 96.88 105 SER A N 1
ATOM 841 C CA . SER A 1 105 ? 33.931 11.179 -55.961 1.00 96.88 105 SER A CA 1
ATOM 842 C C . SER A 1 105 ? 33.190 10.087 -55.185 1.00 96.88 105 SER A C 1
ATOM 844 O O . SER A 1 105 ? 32.295 10.407 -54.408 1.00 96.88 105 SER A O 1
ATOM 846 N N . LYS A 1 106 ? 33.582 8.813 -55.328 1.00 96.38 106 LYS A N 1
ATOM 847 C CA . LYS A 1 106 ? 33.016 7.714 -54.527 1.00 96.38 106 LYS A CA 1
ATOM 848 C C . LYS A 1 106 ? 33.364 7.836 -53.044 1.00 96.38 106 LYS A C 1
ATOM 850 O O . LYS A 1 106 ? 32.493 7.614 -52.212 1.00 96.38 106 LYS A O 1
ATOM 855 N N . GLU A 1 107 ? 34.603 8.203 -52.721 1.00 96.56 107 GLU A N 1
ATOM 856 C CA . GLU A 1 107 ? 35.044 8.447 -51.340 1.00 96.56 107 GLU A CA 1
ATOM 857 C C . GLU A 1 107 ? 34.238 9.580 -50.687 1.00 96.56 107 GLU A C 1
ATOM 859 O O . GLU A 1 107 ? 33.730 9.417 -49.581 1.00 96.56 107 GLU A O 1
ATOM 864 N N . VAL A 1 108 ? 34.037 10.693 -51.401 1.00 96.44 108 VAL A N 1
ATOM 865 C CA . VAL A 1 108 ? 33.209 11.815 -50.930 1.00 96.44 108 VAL A CA 1
ATOM 866 C C . VAL A 1 108 ? 31.756 11.389 -50.718 1.00 96.44 108 VAL A C 1
ATOM 868 O O . VAL A 1 108 ? 31.175 11.744 -49.698 1.00 96.44 108 VAL A O 1
ATOM 871 N N . ASN A 1 109 ? 31.176 10.597 -51.624 1.00 95.62 109 ASN A N 1
ATOM 872 C CA . ASN A 1 109 ? 29.807 10.102 -51.456 1.00 95.62 109 ASN A CA 1
ATOM 873 C C . ASN A 1 109 ? 29.672 9.204 -50.217 1.00 95.62 109 ASN A C 1
ATOM 875 O O . ASN A 1 109 ? 28.743 9.388 -49.438 1.00 95.62 109 ASN A O 1
ATOM 879 N N . TYR A 1 110 ? 30.624 8.293 -49.996 1.00 95.56 110 TYR A N 1
ATOM 880 C CA . TYR A 1 110 ? 30.652 7.443 -48.802 1.00 95.56 110 TYR A CA 1
ATOM 881 C C . TYR A 1 110 ? 30.757 8.268 -47.510 1.00 95.56 110 TYR A C 1
ATOM 883 O O . TYR A 1 110 ? 30.030 8.030 -46.547 1.00 95.56 110 TYR A O 1
ATOM 891 N N . LEU A 1 111 ? 31.633 9.277 -47.494 1.00 96.50 111 LEU A N 1
ATOM 892 C CA . LEU A 1 111 ? 31.764 10.185 -46.353 1.00 96.50 111 LEU A CA 1
ATOM 893 C C . LEU A 1 111 ? 30.490 11.005 -46.123 1.00 96.50 111 LEU A C 1
ATOM 895 O O . LEU A 1 111 ? 30.114 11.227 -44.976 1.00 96.50 111 LEU A O 1
ATOM 899 N N . ASN A 1 112 ? 29.811 11.426 -47.190 1.00 96.19 112 ASN A N 1
ATOM 900 C CA . ASN A 1 112 ? 28.558 12.167 -47.089 1.00 96.19 112 ASN A CA 1
ATOM 901 C C . ASN A 1 112 ? 27.424 11.308 -46.507 1.00 96.19 112 ASN A C 1
ATOM 903 O O . ASN A 1 112 ? 26.679 11.777 -45.654 1.00 96.19 112 ASN A O 1
ATOM 907 N N . GLU A 1 113 ? 27.319 10.040 -46.913 1.00 95.81 113 GLU A N 1
ATOM 908 C CA . GLU A 1 113 ? 26.368 9.090 -46.315 1.00 95.81 113 GLU A CA 1
ATOM 909 C C . GLU A 1 113 ? 26.642 8.884 -44.818 1.00 95.81 113 GLU A C 1
ATOM 911 O O . GLU A 1 113 ? 25.717 8.925 -44.009 1.00 95.81 113 GLU A O 1
ATOM 916 N N . HIS A 1 114 ? 27.913 8.742 -44.430 1.00 96.00 114 HIS A N 1
ATOM 917 C CA . HIS A 1 114 ? 28.295 8.629 -43.021 1.00 96.00 114 HIS A CA 1
ATOM 918 C C . HIS A 1 114 ? 28.008 9.915 -42.226 1.00 96.00 114 HIS A C 1
ATOM 920 O O . HIS A 1 114 ? 27.619 9.845 -41.061 1.00 96.00 114 HIS A O 1
ATOM 926 N N . LEU A 1 115 ? 28.189 11.097 -42.828 1.00 95.75 115 LEU A N 1
ATOM 927 C CA . LEU A 1 115 ? 27.812 12.366 -42.200 1.00 95.75 115 LEU A CA 1
ATOM 928 C C . LEU A 1 115 ? 26.304 12.446 -41.961 1.00 95.75 115 LEU A C 1
ATOM 930 O O . LEU A 1 115 ? 25.906 12.813 -40.862 1.00 95.75 115 LEU A O 1
ATOM 934 N N . HIS A 1 116 ? 25.475 12.038 -42.922 1.00 95.00 116 HIS A N 1
ATOM 935 C CA . HIS A 1 116 ? 24.024 12.019 -42.727 1.00 95.00 116 HIS A CA 1
ATOM 936 C C . HIS A 1 116 ? 23.579 11.021 -41.649 1.00 95.00 116 HIS A C 1
ATOM 938 O O . HIS A 1 116 ? 22.668 11.329 -40.884 1.00 95.00 116 HIS A O 1
ATOM 944 N N . ASP A 1 117 ? 24.228 9.857 -41.533 1.00 95.62 117 ASP A N 1
ATOM 945 C CA . ASP A 1 117 ? 23.959 8.910 -40.438 1.00 95.62 117 ASP A CA 1
ATOM 946 C C . ASP A 1 117 ? 24.321 9.504 -39.063 1.00 95.62 117 ASP A C 1
ATOM 948 O O . ASP A 1 117 ? 23.574 9.361 -38.094 1.00 95.62 117 ASP A O 1
ATOM 952 N N . LEU A 1 118 ? 25.439 10.234 -38.976 1.00 93.88 118 LEU A N 1
ATOM 953 C CA . LEU A 1 118 ? 25.821 10.953 -37.757 1.00 93.88 118 LEU A CA 1
ATOM 954 C C . LEU A 1 118 ? 24.871 12.112 -37.435 1.00 93.88 118 LEU A C 1
ATOM 956 O O . LEU A 1 118 ? 24.502 12.281 -36.277 1.00 93.88 118 LEU A O 1
ATOM 960 N N . GLU A 1 119 ? 24.457 12.894 -38.432 1.00 94.38 119 GLU A N 1
ATOM 961 C CA . GLU A 1 119 ? 23.464 13.964 -38.269 1.00 94.38 119 GLU A CA 1
ATOM 962 C C . GLU A 1 119 ? 22.126 13.404 -37.774 1.00 94.38 119 GLU A C 1
ATOM 964 O O . GLU A 1 119 ? 21.506 13.985 -36.883 1.00 94.38 119 GLU A O 1
ATOM 969 N N . PHE A 1 120 ? 21.708 12.246 -38.294 1.00 92.38 120 PHE A N 1
ATOM 970 C CA . PHE A 1 120 ? 20.511 11.548 -37.835 1.00 92.38 120 PHE A CA 1
ATOM 971 C C . PHE A 1 120 ? 20.633 11.108 -36.370 1.00 92.38 120 PHE A C 1
ATOM 973 O O . PHE A 1 120 ? 19.757 11.416 -35.564 1.00 92.38 120 PHE A O 1
ATOM 980 N N . LYS A 1 121 ? 21.748 10.467 -35.992 1.00 94.88 121 LYS A N 1
ATOM 981 C CA . LYS A 1 121 ? 22.019 10.075 -34.595 1.00 94.88 121 LYS A CA 1
ATOM 982 C C . LYS A 1 121 ? 22.092 11.276 -33.651 1.00 94.88 121 LYS A C 1
ATOM 984 O O . LYS A 1 121 ? 21.632 11.197 -32.515 1.00 94.88 121 LYS A O 1
ATOM 989 N N . LEU A 1 122 ? 22.636 12.404 -34.110 1.00 92.00 122 LEU A N 1
ATOM 990 C CA . LEU A 1 122 ? 22.659 13.648 -33.341 1.00 92.00 122 LEU A CA 1
ATOM 991 C C . LEU A 1 122 ? 21.238 14.190 -33.125 1.00 92.00 122 LEU A C 1
ATOM 993 O O . LEU A 1 122 ? 20.901 14.615 -32.021 1.00 92.00 122 LEU A O 1
ATOM 997 N N . ALA A 1 123 ? 20.382 14.145 -34.146 1.00 90.06 123 ALA A N 1
ATOM 998 C CA . ALA A 1 123 ? 18.982 14.535 -34.006 1.00 90.06 123 ALA A CA 1
ATOM 999 C C . ALA A 1 123 ? 18.226 13.621 -33.025 1.00 90.06 123 ALA A C 1
ATOM 1001 O O . ALA A 1 123 ? 17.475 14.116 -32.190 1.00 90.06 123 ALA A O 1
ATOM 1002 N N . GLU A 1 124 ? 18.472 12.309 -33.063 1.00 90.19 124 GLU A N 1
ATOM 1003 C CA . GLU A 1 124 ? 17.912 11.354 -32.096 1.00 90.19 124 GLU A CA 1
ATOM 1004 C C . GLU A 1 124 ? 18.388 11.643 -30.662 1.00 90.19 124 GLU A C 1
ATOM 1006 O O . GLU A 1 124 ? 17.587 11.613 -29.729 1.00 90.19 124 GLU A O 1
ATOM 1011 N N . SER A 1 125 ? 19.656 12.034 -30.483 1.00 88.19 125 SER A N 1
ATOM 1012 C CA . SER A 1 125 ? 20.185 12.418 -29.167 1.00 88.19 125 SER A CA 1
ATOM 1013 C C . SER A 1 125 ? 19.500 13.650 -28.557 1.00 88.19 125 SER A C 1
ATOM 1015 O O . SER A 1 125 ? 19.390 13.739 -27.337 1.00 88.19 125 SER A O 1
ATOM 1017 N N . ARG A 1 126 ? 18.968 14.565 -29.380 1.00 85.75 126 ARG A N 1
ATOM 1018 C CA . ARG A 1 126 ? 18.177 15.711 -28.901 1.00 85.75 126 ARG A CA 1
ATOM 1019 C C . ARG A 1 126 ? 16.815 15.279 -28.349 1.00 85.75 126 ARG A C 1
ATOM 1021 O O . ARG A 1 126 ? 16.362 15.840 -27.360 1.00 85.75 126 ARG A O 1
ATOM 1028 N N . ASN A 1 127 ? 16.182 14.265 -28.936 1.00 88.50 127 ASN A N 1
ATOM 1029 C CA . ASN A 1 127 ? 14.923 13.736 -28.399 1.00 88.50 127 ASN A CA 1
ATOM 1030 C C . ASN A 1 127 ? 15.142 13.101 -27.017 1.00 88.50 127 ASN A C 1
ATOM 1032 O O . ASN A 1 127 ? 14.314 13.255 -26.125 1.00 88.50 127 ASN A O 1
ATOM 1036 N N . LEU A 1 128 ? 16.285 12.432 -26.825 1.00 91.25 128 LEU A N 1
ATOM 1037 C CA . LEU A 1 128 ? 16.669 11.889 -25.522 1.00 91.25 128 LEU A CA 1
ATOM 1038 C C . LEU A 1 128 ? 16.881 13.004 -24.483 1.00 91.25 128 LEU A C 1
ATOM 1040 O O . LEU A 1 128 ? 16.521 12.839 -23.323 1.00 91.25 128 LEU A O 1
ATOM 1044 N N . GLU A 1 129 ? 17.434 14.150 -24.887 1.00 91.19 129 GLU A N 1
ATOM 1045 C CA . GLU A 1 129 ? 17.572 15.327 -24.018 1.00 91.19 129 GLU A CA 1
ATOM 1046 C C . GLU A 1 129 ? 16.204 15.862 -23.556 1.00 91.19 129 GLU A C 1
ATOM 1048 O O . GLU A 1 129 ? 16.033 16.177 -22.378 1.00 91.19 129 GLU A O 1
ATOM 1053 N N . GLU A 1 130 ? 15.208 15.909 -24.444 1.00 92.06 130 GLU A N 1
ATOM 1054 C CA . GLU A 1 130 ? 13.830 16.284 -24.093 1.00 92.06 130 GLU A CA 1
ATOM 1055 C C . GLU A 1 130 ? 13.188 15.288 -23.113 1.00 92.06 130 GLU A C 1
ATOM 1057 O O . GLU A 1 130 ? 12.561 15.705 -22.138 1.00 92.06 130 GLU A O 1
ATOM 1062 N N . GLU A 1 131 ? 13.393 13.982 -23.310 1.00 92.94 131 GLU A N 1
ATOM 1063 C CA . GLU A 1 131 ? 12.900 12.940 -22.397 1.00 92.94 131 GLU A CA 1
ATOM 1064 C C . GLU A 1 131 ? 13.557 13.036 -21.010 1.00 92.94 131 GLU A C 1
ATOM 1066 O O . GLU A 1 131 ? 12.874 12.975 -19.987 1.00 92.94 131 GLU A O 1
ATOM 1071 N N . VAL A 1 132 ? 14.871 13.278 -20.956 1.00 93.12 132 VAL A N 1
ATOM 1072 C CA . VAL A 1 132 ? 15.597 13.516 -19.696 1.00 93.12 132 VAL A CA 1
ATOM 1073 C C . VAL A 1 132 ? 15.064 14.754 -18.973 1.00 93.12 132 VAL A C 1
ATOM 1075 O O . VAL A 1 132 ? 14.944 14.736 -17.746 1.00 93.12 132 VAL A O 1
ATOM 1078 N N . ASN A 1 133 ? 14.724 15.816 -19.705 1.00 93.62 133 ASN A N 1
ATOM 1079 C CA . ASN A 1 133 ? 14.122 17.010 -19.115 1.00 93.62 133 ASN A CA 1
ATOM 1080 C C . ASN A 1 133 ? 12.711 16.725 -18.574 1.00 93.62 133 ASN A C 1
ATOM 1082 O O . ASN A 1 133 ? 12.424 17.099 -17.442 1.00 93.62 133 ASN A O 1
ATOM 1086 N N . SER A 1 134 ? 11.880 15.973 -19.305 1.00 94.56 134 SER A N 1
ATOM 1087 C CA . SER A 1 134 ? 10.560 15.539 -18.818 1.00 94.56 134 SER A CA 1
ATOM 1088 C C . SER A 1 134 ? 10.665 14.726 -17.524 1.00 94.56 134 SER A C 1
ATOM 1090 O O . SER A 1 134 ? 9.941 14.982 -16.566 1.00 94.56 134 SER A O 1
ATOM 1092 N N . LEU A 1 135 ? 11.608 13.781 -17.457 1.00 94.31 135 LEU A N 1
ATOM 1093 C CA . LEU A 1 135 ? 11.841 12.977 -16.254 1.00 94.31 135 LEU A CA 1
ATOM 1094 C C . LEU A 1 135 ? 12.362 13.815 -15.078 1.00 94.31 135 LEU A C 1
ATOM 1096 O O . LEU A 1 135 ? 12.031 13.532 -13.926 1.00 94.31 135 LEU A O 1
ATOM 1100 N N . ARG A 1 136 ? 13.169 14.851 -15.341 1.00 95.88 136 ARG A N 1
ATOM 1101 C CA . ARG A 1 136 ? 13.602 15.807 -14.307 1.00 95.88 136 ARG A CA 1
ATOM 1102 C C . ARG A 1 136 ? 12.431 16.603 -13.746 1.00 95.88 136 ARG A C 1
ATOM 1104 O O . ARG A 1 136 ? 12.357 16.762 -12.528 1.00 95.88 136 ARG A O 1
ATOM 1111 N N . ASP A 1 137 ? 11.534 17.068 -14.607 1.00 95.00 137 ASP A N 1
ATOM 1112 C CA . ASP A 1 137 ? 10.346 17.808 -14.188 1.00 95.00 137 ASP A CA 1
ATOM 1113 C C . ASP A 1 137 ? 9.419 16.911 -13.351 1.00 95.00 137 ASP A C 1
ATOM 1115 O O . ASP A 1 137 ? 9.011 17.300 -12.256 1.00 95.00 137 ASP A O 1
ATOM 1119 N N . GLU A 1 138 ? 9.167 15.671 -13.789 1.00 94.31 138 GLU A N 1
ATOM 1120 C CA . GLU A 1 138 ? 8.401 14.678 -13.018 1.00 94.31 138 GLU A CA 1
ATOM 1121 C C . GLU A 1 138 ? 9.033 14.384 -11.649 1.00 94.31 138 GLU A C 1
ATOM 1123 O O . GLU A 1 138 ? 8.331 14.334 -10.635 1.00 94.31 138 GLU A O 1
ATOM 1128 N N . LEU A 1 139 ? 10.362 14.244 -11.591 1.00 94.19 139 LEU A N 1
ATOM 1129 C CA . LEU A 1 139 ? 11.083 14.050 -10.334 1.00 94.19 139 LEU A CA 1
ATOM 1130 C C . LEU A 1 139 ? 10.921 15.255 -9.396 1.00 94.19 139 LEU A C 1
ATOM 1132 O O . LEU A 1 139 ? 10.698 15.066 -8.202 1.00 94.19 139 LEU A O 1
ATOM 1136 N N . CYS A 1 140 ? 11.004 16.480 -9.918 1.00 94.56 140 CYS A N 1
ATOM 1137 C CA . CYS A 1 140 ? 10.834 17.703 -9.132 1.00 94.56 140 CYS A CA 1
ATOM 1138 C C . CYS A 1 140 ? 9.416 17.811 -8.545 1.00 94.56 140 CYS A C 1
ATOM 1140 O O . CYS A 1 140 ? 9.240 18.129 -7.362 1.00 94.56 140 CYS A O 1
ATOM 1142 N N . MET A 1 141 ? 8.401 17.474 -9.346 1.00 93.06 141 MET A N 1
ATOM 1143 C CA . MET A 1 141 ? 7.014 17.426 -8.887 1.00 93.06 141 MET A CA 1
ATOM 1144 C C . MET A 1 141 ? 6.822 16.362 -7.801 1.00 93.06 141 MET A C 1
ATOM 1146 O O . MET A 1 141 ? 6.282 16.665 -6.738 1.00 93.06 141 MET A O 1
ATOM 1150 N N . SER A 1 142 ? 7.347 15.152 -8.011 1.00 89.81 142 SER A N 1
ATOM 1151 C CA . SER A 1 142 ? 7.265 14.061 -7.033 1.00 89.81 142 SER A CA 1
ATOM 1152 C C . SER A 1 142 ? 7.973 14.392 -5.713 1.00 89.81 142 SER A C 1
ATOM 1154 O O . SER A 1 142 ? 7.450 14.110 -4.635 1.00 89.81 142 SER A O 1
ATOM 1156 N N . GLN A 1 143 ? 9.139 15.041 -5.768 1.00 94.75 143 GLN A N 1
ATOM 1157 C CA . GLN A 1 143 ? 9.847 15.506 -4.571 1.00 94.75 143 GLN A CA 1
ATOM 1158 C C . GLN A 1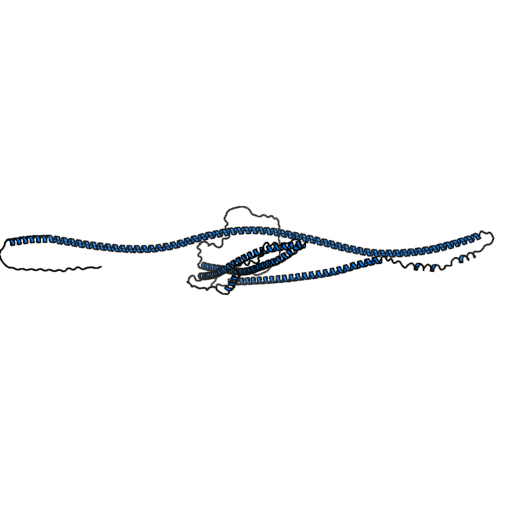 143 ? 9.028 16.535 -3.785 1.00 94.75 143 GLN A C 1
ATOM 1160 O O . GLN A 1 143 ? 8.983 16.475 -2.555 1.00 94.75 143 GLN A O 1
ATOM 1165 N N . SER A 1 144 ? 8.351 17.447 -4.487 1.00 92.06 144 SER A N 1
ATOM 1166 C CA . SER A 1 144 ? 7.477 18.451 -3.872 1.00 92.06 144 SER A CA 1
ATOM 1167 C C . SER A 1 144 ? 6.261 17.806 -3.198 1.00 92.06 144 SER A C 1
ATOM 1169 O O . SER A 1 144 ? 5.929 18.150 -2.064 1.00 92.06 144 SER A O 1
ATOM 1171 N N . GLU A 1 145 ? 5.633 16.822 -3.849 1.00 95.38 145 GLU A N 1
ATOM 1172 C CA . GLU A 1 145 ? 4.535 16.035 -3.271 1.00 95.38 145 GLU A CA 1
ATOM 1173 C C . GLU A 1 145 ? 4.977 15.262 -2.023 1.00 95.38 145 GLU A C 1
ATOM 1175 O O . GLU A 1 145 ? 4.291 15.284 -1.001 1.00 95.38 145 GLU A O 1
ATOM 1180 N N . HIS A 1 146 ? 6.148 14.624 -2.067 1.00 91.31 146 HIS A N 1
ATOM 1181 C CA . HIS A 1 146 ? 6.700 13.904 -0.921 1.00 91.31 146 HIS A CA 1
ATOM 1182 C C . HIS A 1 146 ? 6.949 14.831 0.278 1.00 91.31 146 HIS A C 1
ATOM 1184 O O . HIS A 1 146 ? 6.679 14.456 1.418 1.00 91.31 146 HIS A O 1
ATOM 1190 N N . LEU A 1 147 ? 7.433 16.052 0.035 1.00 94.38 147 LEU A N 1
ATOM 1191 C CA . LEU A 1 147 ? 7.678 17.033 1.091 1.00 94.38 147 LEU A CA 1
ATOM 1192 C C . LEU A 1 147 ? 6.372 17.512 1.745 1.00 94.38 147 LEU A C 1
ATOM 1194 O O . LEU A 1 147 ? 6.308 17.628 2.968 1.00 94.38 147 LEU A O 1
ATOM 1198 N N . LEU A 1 148 ? 5.314 17.706 0.952 1.00 95.38 148 LEU A N 1
ATOM 1199 C CA . LEU A 1 148 ? 3.977 18.013 1.471 1.00 95.38 148 LEU A CA 1
ATOM 1200 C C . LEU A 1 148 ? 3.411 16.861 2.311 1.00 95.38 148 LEU A C 1
ATOM 1202 O O . LEU A 1 148 ? 2.876 17.101 3.393 1.00 95.38 148 LEU A O 1
ATOM 1206 N N . LEU A 1 149 ? 3.565 15.615 1.853 1.00 95.00 149 LEU A N 1
ATOM 1207 C CA . LEU A 1 149 ? 3.119 14.435 2.599 1.00 95.00 149 LEU A CA 1
ATOM 1208 C C . LEU A 1 149 ? 3.870 14.268 3.924 1.00 95.00 149 LEU A C 1
ATOM 1210 O O . LEU A 1 149 ? 3.256 13.912 4.926 1.00 95.00 149 LEU A O 1
ATOM 1214 N N . LEU A 1 150 ? 5.176 14.549 3.957 1.00 95.00 150 LEU A N 1
ATOM 1215 C CA . LEU A 1 150 ? 5.950 14.545 5.201 1.00 95.00 150 LEU A CA 1
ATOM 1216 C C . LEU A 1 150 ? 5.441 15.597 6.192 1.00 95.00 150 LEU A C 1
ATOM 1218 O O . LEU A 1 150 ? 5.269 15.283 7.367 1.00 95.00 150 LEU A O 1
ATOM 1222 N N . GLN A 1 151 ? 5.150 16.812 5.721 1.00 95.38 151 GLN A N 1
ATOM 1223 C CA . GLN A 1 151 ? 4.596 17.872 6.564 1.00 95.38 151 GLN A CA 1
ATOM 1224 C C . GLN A 1 151 ? 3.200 17.506 7.100 1.00 95.38 151 GLN A C 1
ATOM 1226 O O . GLN A 1 151 ? 2.887 17.764 8.265 1.00 95.38 151 GLN A O 1
ATOM 1231 N N . GLU A 1 152 ? 2.353 16.882 6.275 1.00 96.56 152 GLU A N 1
ATOM 1232 C CA . GLU A 1 152 ? 1.047 16.380 6.714 1.00 96.56 152 GLU A CA 1
ATOM 1233 C C . GLU A 1 152 ? 1.197 15.269 7.764 1.00 96.56 152 GLU A C 1
ATOM 1235 O O . GLU A 1 152 ? 0.476 15.266 8.764 1.00 96.56 152 GLU A O 1
ATOM 1240 N N . LEU A 1 153 ? 2.161 14.362 7.582 1.00 93.94 153 LEU A N 1
ATOM 1241 C CA . LEU A 1 153 ? 2.452 13.287 8.529 1.00 93.94 153 LEU A CA 1
ATOM 1242 C C . LEU A 1 153 ? 2.927 13.847 9.874 1.00 93.94 153 LEU A C 1
ATOM 1244 O O . LEU A 1 153 ? 2.392 13.453 10.907 1.00 93.94 153 LEU A O 1
ATOM 1248 N N . GLU A 1 154 ? 3.839 14.820 9.872 1.00 96.25 154 GLU A N 1
ATOM 1249 C CA . GLU A 1 154 ? 4.297 15.512 11.084 1.00 96.25 154 GLU A CA 1
ATOM 1250 C C . GLU A 1 154 ? 3.134 16.218 11.807 1.00 96.25 154 GLU A C 1
ATOM 1252 O O . GLU A 1 154 ? 2.952 16.086 13.022 1.00 96.25 154 GLU A O 1
ATOM 1257 N N . SER A 1 155 ? 2.256 16.900 11.062 1.00 95.38 155 SER A N 1
ATOM 1258 C CA . SER A 1 155 ? 1.044 17.494 11.637 1.00 95.38 155 SER A CA 1
ATOM 1259 C C . SER A 1 155 ? 0.111 16.440 12.242 1.00 95.38 155 SER A C 1
ATOM 1261 O O . SER A 1 155 ? -0.506 16.694 13.277 1.00 95.38 155 SER A O 1
ATOM 1263 N N . LYS A 1 156 ? -0.020 15.264 11.622 1.00 97.31 156 LYS A N 1
ATOM 1264 C CA . LYS A 1 156 ? -0.851 14.176 12.154 1.00 97.31 156 LYS A CA 1
ATOM 1265 C C . LYS A 1 156 ? -0.219 13.502 13.365 1.00 97.31 156 LYS A C 1
ATOM 1267 O O . LYS A 1 156 ? -0.941 13.126 14.286 1.00 97.31 156 LYS A O 1
ATOM 1272 N N . GLU A 1 157 ? 1.101 13.394 13.406 1.00 96.56 157 GLU A N 1
ATOM 1273 C CA . GLU A 1 157 ? 1.833 12.883 14.561 1.00 96.56 157 GLU A CA 1
ATOM 1274 C C . GLU A 1 157 ? 1.632 13.781 15.787 1.00 96.56 157 GLU A C 1
ATOM 1276 O O . GLU A 1 157 ? 1.303 13.285 16.865 1.00 96.56 157 GLU A O 1
ATOM 1281 N N . THR A 1 158 ? 1.715 15.103 15.620 1.00 94.12 158 THR A N 1
ATOM 1282 C CA . THR A 1 158 ? 1.442 16.044 16.721 1.00 94.12 158 THR A CA 1
ATOM 1283 C C . THR A 1 158 ? -0.017 15.984 17.198 1.00 94.12 158 THR A C 1
ATOM 1285 O O . THR A 1 158 ? -0.267 15.972 18.405 1.00 94.12 158 THR A O 1
ATOM 1288 N N . GLU A 1 159 ? -0.993 15.855 16.290 1.00 96.31 159 GLU A N 1
ATOM 1289 C CA . GLU A 1 159 ? -2.414 15.666 16.639 1.00 96.31 159 GLU A CA 1
ATOM 1290 C C . GLU A 1 159 ? -2.645 14.365 17.434 1.00 96.31 159 GLU A C 1
ATOM 1292 O O . GLU A 1 159 ? -3.393 14.345 18.422 1.00 96.31 159 GLU A O 1
ATOM 1297 N N . LEU A 1 160 ? -1.967 13.280 17.044 1.00 94.69 160 LEU A N 1
ATOM 1298 C CA . LEU A 1 160 ? -2.003 12.003 17.757 1.00 94.69 160 LEU A CA 1
ATOM 1299 C C . LEU A 1 160 ? -1.365 12.102 19.144 1.00 94.69 160 LEU A C 1
ATOM 1301 O O . LEU A 1 160 ? -1.941 11.592 20.104 1.00 94.69 160 LEU A O 1
ATOM 1305 N N . GLN A 1 161 ? -0.233 12.794 19.283 1.00 95.94 161 GLN A N 1
ATOM 1306 C CA . GLN A 1 161 ? 0.393 13.033 20.587 1.00 95.94 161 GLN A CA 1
ATOM 1307 C C . GLN A 1 161 ? -0.530 13.838 21.517 1.00 95.94 161 GLN A C 1
ATOM 1309 O O . GLN A 1 161 ? -0.715 13.462 22.676 1.00 95.94 161 GLN A O 1
ATOM 1314 N N . CYS A 1 162 ? -1.191 14.888 21.013 1.00 95.44 162 CYS A N 1
ATOM 1315 C CA . CYS A 1 162 ? -2.201 15.624 21.780 1.00 95.44 162 CYS A CA 1
ATOM 1316 C C . CYS A 1 162 ? -3.377 14.731 22.202 1.00 95.44 162 CYS A C 1
ATOM 1318 O O . CYS A 1 162 ? -3.824 14.794 23.351 1.00 95.44 162 CYS A O 1
ATOM 1320 N N . SER A 1 163 ? -3.862 13.880 21.294 1.00 93.81 163 SER A N 1
ATOM 1321 C CA . SER A 1 163 ? -4.943 12.932 21.581 1.00 93.81 163 SER A CA 1
ATOM 1322 C C . SER A 1 163 ? -4.527 11.906 22.640 1.00 93.81 163 SER A C 1
ATOM 1324 O O . SER A 1 163 ? -5.290 11.651 23.571 1.00 93.81 163 SER A O 1
ATOM 1326 N N . SER A 1 164 ? -3.299 11.387 22.568 1.00 96.19 164 SER A N 1
ATOM 1327 C CA . SER A 1 164 ? -2.734 10.460 23.556 1.00 96.19 164 SER A CA 1
ATOM 1328 C C . SER A 1 164 ? -2.686 11.080 24.954 1.00 96.19 164 SER A C 1
ATOM 1330 O O . SER A 1 164 ? -3.177 10.478 25.904 1.00 96.19 164 SER A O 1
ATOM 1332 N N . LEU A 1 165 ? -2.192 12.317 25.077 1.00 95.81 165 LEU A N 1
ATOM 1333 C CA . LEU A 1 165 ? -2.174 13.044 26.355 1.00 95.81 165 LEU A CA 1
ATOM 1334 C C . LEU A 1 165 ? -3.585 13.286 26.910 1.00 95.81 165 LEU A C 1
ATOM 1336 O O . LEU A 1 165 ? -3.789 13.319 28.123 1.00 95.81 165 LEU A O 1
ATOM 1340 N N . SER A 1 166 ? -4.577 13.486 26.038 1.00 92.94 166 SER A N 1
ATOM 1341 C CA . SER A 1 166 ? -5.971 13.643 26.467 1.00 92.94 166 SER A CA 1
ATOM 1342 C C . SER A 1 166 ? -6.584 12.335 26.975 1.00 92.94 166 SER A C 1
ATOM 1344 O O . SER A 1 166 ? -7.357 12.364 27.932 1.00 92.94 166 SER A O 1
ATOM 1346 N N . LEU A 1 167 ? -6.211 11.198 26.377 1.00 93.81 167 LEU A N 1
ATOM 1347 C CA . LEU A 1 167 ? -6.631 9.872 26.826 1.00 93.81 167 LEU A CA 1
ATOM 1348 C C . LEU A 1 167 ? -6.015 9.520 28.178 1.00 93.81 167 LEU A C 1
ATOM 1350 O O . LEU A 1 167 ? -6.741 9.059 29.050 1.00 93.81 167 LEU A O 1
ATOM 1354 N N . GLU A 1 168 ? -4.729 9.810 28.380 1.00 95.31 168 GLU A N 1
ATOM 1355 C CA . GLU A 1 168 ? -4.047 9.590 29.661 1.00 95.31 168 GLU A CA 1
ATOM 1356 C C . GLU A 1 168 ? -4.714 10.392 30.790 1.00 95.31 168 GLU A C 1
ATOM 1358 O O . GLU A 1 168 ? -5.101 9.832 31.813 1.00 95.31 168 GLU A O 1
ATOM 1363 N N . LYS A 1 169 ? -4.998 11.683 30.563 1.00 96.62 169 LYS A N 1
ATOM 1364 C CA . LYS A 1 169 ? -5.753 12.511 31.525 1.00 96.62 169 LYS A CA 1
ATOM 1365 C C . LYS A 1 169 ? -7.151 11.966 31.816 1.00 96.62 169 LYS A C 1
ATOM 1367 O O . LYS A 1 169 ? -7.645 12.079 32.939 1.00 96.62 169 LYS A O 1
ATOM 1372 N N . LEU A 1 170 ? -7.826 11.422 30.804 1.00 94.25 170 LEU A N 1
ATOM 1373 C CA . LEU A 1 170 ? -9.144 10.818 30.981 1.00 94.25 170 LEU A CA 1
ATOM 1374 C C . LEU A 1 170 ? -9.052 9.522 31.799 1.00 94.25 170 LEU A C 1
ATOM 1376 O O . LEU A 1 170 ? -9.887 9.300 32.672 1.00 94.25 170 LEU A O 1
ATOM 1380 N N . GLU A 1 171 ? -8.042 8.694 31.551 1.00 95.44 171 GLU A N 1
ATOM 1381 C CA . GLU A 1 171 ? -7.776 7.463 32.296 1.00 95.44 171 GLU A CA 1
ATOM 1382 C C . GLU A 1 171 ? -7.438 7.746 33.766 1.00 95.44 171 GLU A C 1
ATOM 1384 O O . GLU A 1 171 ? -7.990 7.095 34.659 1.00 95.44 171 GLU A O 1
ATOM 1389 N N . GLU A 1 172 ? -6.625 8.771 34.037 1.00 95.25 172 GLU A N 1
ATOM 1390 C CA . GLU A 1 172 ? -6.369 9.267 35.393 1.00 95.25 172 GLU A CA 1
ATOM 1391 C C . GLU A 1 172 ? -7.668 9.713 36.078 1.00 95.25 172 GLU A C 1
ATOM 1393 O O . GLU A 1 172 ? -7.938 9.332 37.220 1.00 95.25 172 GLU A O 1
ATOM 1398 N N . SER A 1 173 ? -8.520 10.468 35.373 1.00 94.94 173 SER A N 1
ATOM 1399 C CA . SER A 1 173 ? -9.809 10.918 35.909 1.00 94.94 173 SER A CA 1
ATOM 1400 C C . SER A 1 173 ? -10.760 9.753 36.201 1.00 94.94 173 SER A C 1
ATOM 1402 O O . SER A 1 173 ? -11.427 9.768 37.236 1.00 94.94 173 SER A O 1
ATOM 1404 N N . ILE A 1 174 ? -10.822 8.742 35.330 1.00 93.06 174 ILE A N 1
ATOM 1405 C CA . ILE A 1 174 ? -11.638 7.538 35.540 1.00 93.06 174 ILE A CA 1
ATOM 1406 C C . ILE A 1 174 ? -11.100 6.733 36.725 1.00 93.06 174 ILE A C 1
ATOM 1408 O O . ILE A 1 174 ? -11.884 6.276 37.559 1.00 93.06 174 ILE A O 1
ATOM 1412 N N . SER A 1 175 ? -9.780 6.586 36.838 1.00 95.06 175 SER A N 1
ATOM 1413 C CA . SER A 1 175 ? -9.135 5.877 37.948 1.00 95.06 175 SER A CA 1
ATOM 1414 C C . SER A 1 175 ? -9.391 6.578 39.284 1.00 95.06 175 SER A C 1
ATOM 1416 O O . SER A 1 175 ? -9.758 5.922 40.259 1.00 95.06 175 SER A O 1
ATOM 1418 N N . SER A 1 176 ? -9.291 7.913 39.313 1.00 94.31 176 SER A N 1
ATOM 1419 C CA . SER A 1 176 ? -9.625 8.733 40.484 1.00 94.31 176 SER A CA 1
ATOM 1420 C C . SER A 1 176 ? -11.093 8.581 40.884 1.00 94.31 176 SER A C 1
ATOM 1422 O O . SER A 1 176 ? -11.382 8.343 42.053 1.00 94.31 176 SER A O 1
ATOM 1424 N N . LEU A 1 177 ? -12.020 8.668 39.923 1.00 94.94 177 LEU A N 1
ATOM 1425 C CA . LEU A 1 177 ? -13.454 8.511 40.184 1.00 94.94 177 LEU A CA 1
ATOM 1426 C C . LEU A 1 177 ? -13.789 7.099 40.688 1.00 94.94 177 LEU A C 1
ATOM 1428 O O . LEU A 1 177 ? -14.594 6.924 41.601 1.00 94.94 177 LEU A O 1
ATOM 1432 N N . THR A 1 178 ? -13.150 6.081 40.111 1.00 94.38 178 THR A N 1
ATOM 1433 C CA . THR A 1 178 ? -13.326 4.687 40.533 1.00 94.38 178 THR A CA 1
ATOM 1434 C C . THR A 1 178 ? -12.854 4.506 41.973 1.00 94.38 178 THR A C 1
ATOM 1436 O O . THR A 1 178 ? -13.568 3.907 42.776 1.00 94.38 178 THR A O 1
ATOM 1439 N N . LEU A 1 179 ? -11.696 5.069 42.329 1.00 93.06 179 LEU A N 1
ATOM 1440 C CA . LEU A 1 179 ? -11.177 5.030 43.694 1.00 93.06 179 LEU A CA 1
ATOM 1441 C C . LEU A 1 179 ? -12.107 5.745 44.685 1.00 93.06 179 LEU A C 1
ATOM 1443 O O . LEU A 1 179 ? -12.385 5.195 45.747 1.00 93.06 179 LEU A O 1
ATOM 1447 N N . GLU A 1 180 ? -12.622 6.924 44.332 1.00 93.25 180 GLU A N 1
ATOM 1448 C CA . GLU A 1 180 ? -13.578 7.670 45.163 1.00 93.25 180 GLU A CA 1
ATOM 1449 C C . GLU A 1 180 ? -14.848 6.846 45.420 1.00 93.25 180 GLU A C 1
ATOM 1451 O O . GLU A 1 180 ? -15.230 6.645 46.572 1.00 93.25 180 GLU A O 1
ATOM 1456 N N . SER A 1 181 ? -15.421 6.244 44.372 1.00 92.12 181 SER A N 1
ATOM 1457 C CA . SER A 1 181 ? -16.602 5.383 44.510 1.00 92.12 181 SER A CA 1
ATOM 1458 C C . SER A 1 181 ? -16.348 4.137 45.373 1.00 92.12 181 SER A C 1
ATOM 1460 O O . SER A 1 181 ? -17.208 3.737 46.155 1.00 92.12 181 SER A O 1
ATOM 1462 N N . LEU A 1 182 ? -15.158 3.529 45.285 1.00 94.50 182 LEU A N 1
ATOM 1463 C CA . LEU A 1 182 ? -14.782 2.385 46.120 1.00 94.50 182 LEU A CA 1
ATOM 1464 C C . LEU A 1 182 ? -14.645 2.783 47.593 1.00 94.50 182 LEU A C 1
ATOM 1466 O O . LEU A 1 182 ? -15.096 2.043 48.469 1.00 94.50 182 LEU A O 1
ATOM 1470 N N . CYS A 1 183 ? -14.065 3.952 47.868 1.00 92.88 183 CYS A N 1
ATOM 1471 C CA . CYS A 1 183 ? -13.984 4.503 49.218 1.00 92.88 183 CYS A CA 1
ATOM 1472 C C . CYS A 1 183 ? -15.379 4.782 49.799 1.00 92.88 183 CYS A C 1
ATOM 1474 O O . CYS A 1 183 ? -15.637 4.426 50.949 1.00 92.88 183 CYS A O 1
ATOM 1476 N N . GLU A 1 184 ? -16.296 5.357 49.014 1.00 95.38 184 GLU A N 1
ATOM 1477 C CA . GLU A 1 184 ? -17.690 5.572 49.431 1.00 95.38 184 GLU A CA 1
ATOM 1478 C C . GLU A 1 184 ? -18.404 4.250 49.747 1.00 95.38 184 GLU A C 1
ATOM 1480 O O . GLU A 1 184 ? -19.078 4.136 50.773 1.00 95.38 184 GLU A O 1
ATOM 1485 N N . ILE A 1 185 ? -18.221 3.224 48.907 1.00 92.94 185 ILE A N 1
ATOM 1486 C CA . ILE A 1 185 ? -18.796 1.890 49.126 1.00 92.94 185 ILE A CA 1
ATOM 1487 C C . ILE A 1 185 ? -18.269 1.263 50.420 1.00 92.94 185 ILE A C 1
ATOM 1489 O O . ILE A 1 185 ? -19.061 0.745 51.211 1.00 92.94 185 ILE A O 1
ATOM 1493 N N . GLU A 1 186 ? -16.957 1.308 50.663 1.00 94.25 186 GLU A N 1
ATOM 1494 C CA . GLU A 1 186 ? -16.383 0.736 51.886 1.00 94.25 186 GLU A CA 1
ATOM 1495 C C . GLU A 1 186 ? -16.823 1.521 53.133 1.00 94.25 186 GLU A C 1
ATOM 1497 O O . GLU A 1 186 ? -17.110 0.912 54.164 1.00 94.25 186 GLU A O 1
ATOM 1502 N N . SER A 1 187 ? -16.984 2.847 53.034 1.00 94.75 187 SER A N 1
ATOM 1503 C CA . SER A 1 187 ? -17.565 3.659 54.111 1.00 94.75 187 SER A CA 1
ATOM 1504 C C . SER A 1 187 ? -19.002 3.236 54.425 1.00 94.75 187 SER A C 1
ATOM 1506 O O . SER A 1 187 ? -19.323 2.971 55.582 1.00 94.75 187 SER A O 1
ATOM 1508 N N . MET A 1 188 ? -19.861 3.093 53.408 1.00 96.38 188 MET A N 1
ATOM 1509 C CA . MET A 1 188 ? -21.243 2.631 53.604 1.00 96.38 188 MET A CA 1
ATOM 1510 C C . MET A 1 188 ? -21.298 1.229 54.214 1.00 96.38 188 MET A C 1
ATOM 1512 O O . MET A 1 188 ? -22.149 0.943 55.053 1.00 96.38 188 MET A O 1
ATOM 1516 N N . LYS A 1 189 ? -20.390 0.341 53.814 1.00 96.75 189 LYS A N 1
ATOM 1517 C CA . LYS A 1 189 ? -20.288 -1.006 54.377 1.00 96.75 189 LYS A CA 1
ATOM 1518 C C . LYS A 1 189 ? -19.921 -0.971 55.861 1.00 96.75 189 LYS A C 1
ATOM 1520 O O . LYS A 1 189 ? -20.532 -1.703 56.635 1.00 96.75 189 LYS A O 1
ATOM 1525 N N . LEU A 1 190 ? -18.984 -0.112 56.273 1.00 95.50 190 LEU A N 1
ATOM 1526 C CA . LEU A 1 190 ? -18.671 0.090 57.691 1.00 95.50 190 LEU A CA 1
ATOM 1527 C C . LEU A 1 190 ? -19.897 0.591 58.467 1.00 95.50 190 LEU A C 1
ATOM 1529 O O . LEU A 1 190 ? -20.228 0.016 59.507 1.00 95.50 190 LEU A O 1
ATOM 1533 N N . ASP A 1 191 ? -20.628 1.570 57.932 1.00 96.06 191 ASP A N 1
ATOM 1534 C CA . ASP A 1 191 ? -21.860 2.078 58.551 1.00 96.06 191 ASP A CA 1
ATOM 1535 C C . ASP A 1 191 ? -22.937 0.988 58.685 1.00 96.06 191 ASP A C 1
ATOM 1537 O O . ASP A 1 191 ? -23.573 0.863 59.734 1.00 96.06 191 ASP A O 1
ATOM 1541 N N . ILE A 1 192 ? -23.112 0.148 57.656 1.00 95.31 192 ILE A N 1
ATOM 1542 C CA . ILE A 1 192 ? -24.025 -1.004 57.697 1.00 95.31 192 ILE A CA 1
ATOM 1543 C C . ILE A 1 192 ? -23.610 -1.974 58.806 1.00 95.31 192 ILE A C 1
ATOM 1545 O O . ILE A 1 192 ? -24.453 -2.352 59.614 1.00 95.31 192 ILE A O 1
ATOM 1549 N N . THR A 1 193 ? -22.326 -2.333 58.907 1.00 94.75 193 THR A N 1
ATOM 1550 C CA . THR A 1 193 ? -21.864 -3.248 59.967 1.00 94.75 193 THR A CA 1
ATOM 1551 C C . THR A 1 193 ? -22.053 -2.666 61.372 1.00 94.75 193 THR A C 1
ATOM 1553 O O . THR A 1 193 ? -22.406 -3.393 62.301 1.00 94.75 193 THR A O 1
ATOM 1556 N N . ALA A 1 194 ? -21.888 -1.350 61.539 1.00 96.00 194 ALA A N 1
ATOM 1557 C CA . ALA A 1 194 ? -22.158 -0.673 62.804 1.00 96.00 194 ALA A CA 1
ATOM 1558 C C . ALA A 1 194 ? -23.656 -0.705 63.159 1.00 96.00 194 ALA A C 1
ATOM 1560 O O . ALA A 1 194 ? -24.016 -0.947 64.314 1.00 96.00 194 ALA A O 1
ATOM 1561 N N . LEU A 1 195 ? -24.534 -0.510 62.171 1.00 95.25 195 LEU A N 1
ATOM 1562 C CA . LEU A 1 195 ? -25.985 -0.621 62.343 1.00 95.25 195 LEU A CA 1
ATOM 1563 C C . LEU A 1 195 ? -26.428 -2.053 62.665 1.00 95.25 195 LEU A C 1
ATOM 1565 O O . LEU A 1 195 ? -27.273 -2.236 63.540 1.00 95.25 195 LEU A O 1
ATOM 1569 N N . GLU A 1 196 ? -25.858 -3.062 62.004 1.00 94.69 196 GLU A N 1
ATOM 1570 C CA . GLU A 1 196 ? -26.123 -4.477 62.298 1.00 94.69 196 GLU A CA 1
ATOM 1571 C C . GLU A 1 196 ? -25.760 -4.822 63.747 1.00 94.69 196 GLU A C 1
ATOM 1573 O O . GLU A 1 196 ? -26.555 -5.452 64.450 1.00 94.69 196 GLU A O 1
ATOM 1578 N N . GLN A 1 197 ? -24.606 -4.346 64.227 1.00 95.81 197 GLN A N 1
ATOM 1579 C CA . GLN A 1 197 ? -24.193 -4.538 65.617 1.00 95.81 197 GLN A CA 1
ATOM 1580 C C . GLN A 1 197 ? -25.137 -3.827 66.597 1.00 95.81 197 GLN A C 1
ATOM 1582 O O . GLN A 1 197 ? -25.575 -4.429 67.576 1.00 95.81 197 GLN A O 1
ATOM 1587 N N . ALA A 1 198 ? -25.508 -2.574 66.317 1.00 95.75 198 ALA A N 1
ATOM 1588 C CA . ALA A 1 198 ? -26.443 -1.825 67.156 1.00 95.75 198 ALA A CA 1
ATOM 1589 C C . ALA A 1 198 ? -27.829 -2.493 67.224 1.00 95.75 198 ALA A C 1
ATOM 1591 O O . ALA A 1 198 ? -28.467 -2.503 68.279 1.00 95.75 198 ALA A O 1
ATOM 1592 N N . LEU A 1 199 ? -28.293 -3.079 66.116 1.00 95.38 199 LEU A N 1
ATOM 1593 C CA . LEU A 1 199 ? -29.545 -3.830 66.066 1.00 95.38 199 LEU A CA 1
ATOM 1594 C C . LEU A 1 199 ? -29.458 -5.112 66.899 1.00 95.38 199 LEU A C 1
ATOM 1596 O O . LEU A 1 199 ? -30.386 -5.406 67.653 1.00 95.38 199 LEU A O 1
ATOM 1600 N N . PHE A 1 200 ? -28.349 -5.848 66.807 1.00 95.69 200 PHE A N 1
ATOM 1601 C CA . PHE A 1 200 ? -28.115 -7.034 67.631 1.00 95.69 200 PHE A CA 1
ATOM 1602 C C . PHE A 1 200 ? -28.136 -6.700 69.129 1.00 95.69 200 PHE A C 1
ATOM 1604 O O . PHE A 1 200 ? -28.817 -7.372 69.908 1.00 95.69 200 PHE A O 1
ATOM 1611 N N . ASP A 1 201 ? -27.458 -5.624 69.528 1.00 94.81 201 ASP A N 1
ATOM 1612 C CA . ASP A 1 201 ? -27.435 -5.168 70.918 1.00 94.81 201 ASP A CA 1
ATOM 1613 C C . ASP A 1 201 ? -28.834 -4.737 71.392 1.00 94.81 201 ASP A C 1
ATOM 1615 O O . ASP A 1 201 ? -29.261 -5.103 72.489 1.00 94.81 201 ASP A O 1
ATOM 1619 N N . ALA A 1 202 ? -29.598 -4.032 70.550 1.00 94.56 202 ALA A N 1
ATOM 1620 C CA . ALA A 1 202 ? -30.978 -3.656 70.852 1.00 94.56 202 ALA A CA 1
ATOM 1621 C C . ALA A 1 202 ? -31.899 -4.878 71.018 1.00 94.56 202 ALA A C 1
ATOM 1623 O O . ALA A 1 202 ? -32.721 -4.904 71.937 1.00 94.56 202 ALA A O 1
ATOM 1624 N N . MET A 1 203 ? -31.746 -5.908 70.176 1.00 95.25 203 MET A N 1
ATOM 1625 C CA . MET A 1 203 ? -32.479 -7.171 70.318 1.00 95.25 203 MET A CA 1
ATOM 1626 C C . MET A 1 203 ? -32.125 -7.886 71.623 1.00 95.25 203 MET A C 1
ATOM 1628 O O . MET A 1 203 ? -33.015 -8.389 72.306 1.00 95.25 203 MET A O 1
ATOM 1632 N N . LYS A 1 204 ? -30.846 -7.894 72.011 1.00 96.06 204 LYS A N 1
ATOM 1633 C CA . LYS A 1 204 ? -30.407 -8.475 73.283 1.00 96.06 204 LYS A CA 1
ATOM 1634 C C . LYS A 1 204 ? -31.029 -7.754 74.483 1.00 96.06 204 LYS A C 1
ATOM 1636 O O . LYS A 1 204 ? -31.562 -8.409 75.372 1.00 96.06 204 LYS A O 1
ATOM 1641 N N . ILE A 1 205 ? -31.028 -6.421 74.478 1.00 92.88 205 ILE A N 1
ATOM 1642 C CA . ILE A 1 205 ? -31.682 -5.614 75.522 1.00 92.88 205 ILE A CA 1
ATOM 1643 C C . ILE A 1 205 ? -33.191 -5.898 75.564 1.00 92.88 205 ILE A C 1
ATOM 1645 O O . ILE A 1 205 ? -33.791 -5.959 76.637 1.00 92.88 205 ILE A O 1
ATOM 1649 N N . GLN A 1 206 ? -33.827 -6.081 74.404 1.00 93.75 206 GLN A N 1
ATOM 1650 C CA . GLN A 1 206 ? -35.244 -6.431 74.336 1.00 93.75 206 GLN A CA 1
ATOM 1651 C C . GLN A 1 206 ? -35.526 -7.805 74.962 1.00 93.75 206 GLN A C 1
ATOM 1653 O O . GLN A 1 206 ? -36.486 -7.923 75.722 1.00 93.75 206 GLN A O 1
ATOM 1658 N N . GLU A 1 207 ? -34.703 -8.813 74.674 1.00 93.44 207 GLU A N 1
ATOM 1659 C CA . GLU A 1 207 ? -34.793 -10.154 75.269 1.00 93.44 207 GLU A CA 1
ATOM 1660 C C . GLU A 1 207 ? -34.642 -10.091 76.798 1.00 93.44 207 GLU A C 1
ATOM 1662 O O . GLU A 1 207 ? -35.487 -10.607 77.530 1.00 93.44 207 GLU A O 1
ATOM 1667 N N . GLU A 1 208 ? -33.622 -9.376 77.286 1.00 93.44 208 GLU A N 1
ATOM 1668 C CA . GLU A 1 208 ? -33.400 -9.143 78.719 1.00 93.44 208 GLU A CA 1
ATOM 1669 C C . GLU A 1 208 ? -34.614 -8.447 79.361 1.00 93.44 208 GLU A C 1
ATOM 1671 O O . GLU A 1 208 ? -35.096 -8.874 80.410 1.00 93.44 208 GLU A O 1
ATOM 1676 N N . SER A 1 209 ? -35.199 -7.445 78.693 1.00 92.12 209 SER A N 1
ATOM 1677 C CA . SER A 1 209 ? -36.412 -6.762 79.165 1.00 92.12 209 SER A CA 1
ATOM 1678 C C . SER A 1 209 ? -37.641 -7.677 79.223 1.00 92.12 209 SER A C 1
ATOM 1680 O O . SER A 1 209 ? -38.474 -7.528 80.123 1.00 92.12 209 SER A O 1
ATOM 1682 N N . ILE A 1 210 ? -37.792 -8.606 78.274 1.00 93.38 210 ILE A N 1
ATOM 1683 C CA . ILE A 1 210 ? -38.868 -9.609 78.299 1.00 93.38 210 ILE A CA 1
ATOM 1684 C C . ILE A 1 210 ? -38.667 -10.542 79.496 1.00 93.38 210 ILE A C 1
ATOM 1686 O O . ILE A 1 210 ? -39.602 -10.748 80.271 1.00 93.38 210 ILE A O 1
ATOM 1690 N N . GLN A 1 211 ? -37.442 -11.025 79.707 1.00 93.94 211 GLN A N 1
ATOM 1691 C CA . GLN A 1 211 ? -37.111 -11.897 80.829 1.00 93.94 211 GLN A CA 1
ATOM 1692 C C . GLN A 1 211 ? -37.349 -11.213 82.186 1.00 93.94 211 GLN A C 1
ATOM 1694 O O . GLN A 1 211 ? -37.946 -11.810 83.084 1.00 93.94 211 GLN A O 1
ATOM 1699 N N . GLU A 1 212 ? -36.933 -9.955 82.342 1.00 91.12 212 GLU A N 1
ATOM 1700 C CA . GLU A 1 212 ? -37.196 -9.162 83.549 1.00 91.12 212 GLU A CA 1
ATOM 1701 C C . GLU A 1 212 ? -38.694 -8.938 83.778 1.00 91.12 212 GLU A C 1
ATOM 1703 O O . GLU A 1 212 ? -39.169 -9.027 84.912 1.00 91.12 212 GLU A O 1
ATOM 1708 N N . LYS A 1 213 ? -39.468 -8.685 82.714 1.00 91.88 213 LYS A N 1
ATOM 1709 C CA . LYS A 1 213 ? -40.931 -8.567 82.808 1.00 91.88 213 LYS A CA 1
ATOM 1710 C C . LYS A 1 213 ? -41.576 -9.857 83.294 1.00 91.88 213 LYS A C 1
ATOM 1712 O O . LYS A 1 213 ? -42.469 -9.785 84.137 1.00 91.88 213 LYS A O 1
ATOM 1717 N N . ASP A 1 214 ? -41.126 -11.007 82.807 1.00 91.88 214 ASP A N 1
ATOM 1718 C CA . ASP A 1 214 ? -41.635 -12.307 83.248 1.00 91.88 214 ASP A CA 1
ATOM 1719 C C . ASP A 1 214 ? -41.267 -12.592 84.710 1.00 91.88 214 ASP A C 1
ATOM 1721 O O . ASP A 1 214 ? -42.115 -13.042 85.485 1.00 91.88 214 ASP A O 1
ATOM 1725 N N . GLN A 1 215 ? -40.046 -12.244 85.130 1.00 94.62 215 GLN A N 1
ATOM 1726 C CA . GLN A 1 215 ? -39.644 -12.315 86.539 1.00 94.62 215 GLN A CA 1
ATOM 1727 C C . GLN A 1 215 ? -40.517 -11.415 87.420 1.00 94.62 215 GLN A C 1
ATOM 1729 O O . GLN A 1 215 ? -41.037 -11.859 88.446 1.00 94.62 215 GLN A O 1
ATOM 1734 N N . LEU A 1 216 ? -40.722 -10.161 87.009 1.00 91.75 216 LEU A N 1
ATOM 1735 C CA . LEU A 1 216 ? -41.549 -9.209 87.742 1.00 91.75 216 LEU A CA 1
ATOM 1736 C C . LEU A 1 216 ? -43.003 -9.683 87.822 1.00 91.75 216 LEU A C 1
ATOM 1738 O O . LEU A 1 216 ? -43.624 -9.583 88.878 1.00 91.75 216 LEU A O 1
ATOM 1742 N N . LYS A 1 217 ? -43.537 -10.238 86.731 1.00 94.06 217 LYS A N 1
ATOM 1743 C CA . LYS A 1 217 ? -44.875 -10.830 86.700 1.00 94.06 217 LYS A CA 1
ATOM 1744 C C . LYS A 1 217 ? -45.001 -11.967 87.717 1.00 94.06 217 LYS A C 1
ATOM 1746 O O . LYS A 1 217 ? -45.960 -11.963 88.482 1.00 94.06 217 LYS A O 1
ATOM 1751 N N . GLY A 1 218 ? -44.014 -12.862 87.794 1.00 92.31 218 GLY A N 1
ATOM 1752 C CA . GLY A 1 218 ? -43.981 -13.924 88.804 1.00 92.31 218 GLY A CA 1
ATOM 1753 C C . GLY A 1 218 ? -43.977 -13.387 90.242 1.00 92.31 218 GLY A C 1
ATOM 1754 O O . GLY A 1 218 ? -44.723 -13.875 91.088 1.00 92.31 218 GLY A O 1
ATOM 1755 N N . ILE A 1 219 ? -43.204 -12.330 90.519 1.00 92.88 219 ILE A N 1
ATOM 1756 C CA . ILE A 1 219 ? -43.188 -11.675 91.842 1.00 92.88 219 ILE A CA 1
ATOM 1757 C C . ILE A 1 219 ? -44.546 -11.035 92.165 1.00 92.88 219 ILE A C 1
ATOM 1759 O O . ILE A 1 219 ? -45.010 -11.111 93.303 1.00 92.88 219 ILE A O 1
ATOM 1763 N N . ILE A 1 220 ? -45.195 -10.404 91.183 1.00 92.06 220 ILE A N 1
ATOM 1764 C CA . ILE A 1 220 ? -46.524 -9.806 91.358 1.00 92.06 220 ILE A CA 1
ATOM 1765 C C . ILE A 1 220 ? -47.562 -10.889 91.665 1.00 92.06 220 ILE A C 1
ATOM 1767 O O . ILE A 1 220 ? -48.345 -10.711 92.596 1.00 92.06 220 ILE A O 1
ATOM 1771 N N . GLU A 1 221 ? -47.561 -11.998 90.925 1.00 92.62 221 GLU A N 1
ATOM 1772 C CA . GLU A 1 221 ? -48.464 -13.132 91.159 1.00 92.62 221 GLU A CA 1
ATOM 1773 C C . GLU A 1 221 ? -48.273 -13.717 92.570 1.00 92.62 221 GLU A C 1
ATOM 1775 O O . GLU A 1 221 ? -49.252 -13.905 93.296 1.00 92.62 221 GLU A O 1
ATOM 1780 N N . GLU A 1 222 ? -47.026 -13.899 93.015 1.00 92.75 222 GLU A N 1
ATOM 1781 C CA . GLU A 1 222 ? -46.709 -14.347 94.379 1.00 92.75 222 GLU A CA 1
ATOM 1782 C C . GLU A 1 222 ? -47.169 -13.333 95.442 1.00 92.75 222 GLU A C 1
ATOM 1784 O O . GLU A 1 222 ? -47.787 -13.700 96.441 1.00 92.75 222 GLU A O 1
ATOM 1789 N N . SER A 1 223 ? -46.927 -12.035 95.233 1.00 86.69 223 SER A N 1
ATOM 1790 C CA . SER A 1 223 ? -47.361 -10.985 96.163 1.00 86.69 223 SER A CA 1
ATOM 1791 C C . SER A 1 223 ? -48.887 -10.894 96.262 1.00 86.69 223 SER A C 1
ATOM 1793 O O . SER A 1 223 ? -49.432 -10.740 97.358 1.00 86.69 223 SER A O 1
ATOM 1795 N N . GLN A 1 224 ? -49.595 -11.046 95.139 1.00 92.50 224 GLN A N 1
ATOM 1796 C CA . GLN A 1 224 ? -51.055 -11.124 95.109 1.00 92.50 224 GLN A CA 1
ATOM 1797 C C . GLN A 1 224 ? -51.559 -12.352 95.871 1.00 92.50 224 GLN A C 1
ATOM 1799 O O . GLN A 1 224 ? -52.467 -12.220 96.694 1.00 92.50 224 GLN A O 1
ATOM 1804 N N . PHE A 1 225 ? -50.936 -13.516 95.670 1.00 90.69 225 PHE A N 1
ATOM 1805 C CA . PHE A 1 225 ? -51.260 -14.735 96.410 1.00 90.69 225 PHE A CA 1
ATOM 1806 C C . PHE A 1 225 ? -51.055 -14.559 97.922 1.00 90.69 225 PHE A C 1
ATOM 1808 O O . PHE A 1 225 ? -51.940 -14.880 98.722 1.00 90.69 225 PHE A O 1
ATOM 1815 N N . GLN A 1 226 ? -49.928 -13.974 98.337 1.00 92.06 226 GLN A N 1
ATOM 1816 C CA . GLN A 1 226 ? -49.667 -13.672 99.745 1.00 92.06 226 GLN A CA 1
ATOM 1817 C C . GLN A 1 226 ? -50.668 -12.670 100.326 1.00 92.06 226 GLN A C 1
ATOM 1819 O O . GLN A 1 226 ? -51.144 -12.861 101.447 1.00 92.06 226 GLN A O 1
ATOM 1824 N N . SER A 1 227 ? -51.024 -11.627 99.572 1.00 83.94 227 SER A N 1
ATOM 1825 C CA . SER A 1 227 ? -52.035 -10.645 99.973 1.00 83.94 227 SER A CA 1
ATOM 1826 C C . SER A 1 227 ? -53.404 -11.299 100.171 1.00 83.94 227 SER A C 1
ATOM 1828 O O . SER A 1 227 ? -54.053 -11.072 101.194 1.00 83.94 227 SER A O 1
ATOM 1830 N N . GLN A 1 228 ? -53.810 -12.183 99.256 1.00 91.06 228 GLN A N 1
ATOM 1831 C CA . GLN A 1 228 ? -55.059 -12.933 99.361 1.00 91.06 228 GLN A CA 1
ATOM 1832 C C . GLN A 1 228 ? -55.071 -13.831 100.605 1.00 91.06 228 GLN A C 1
ATOM 1834 O O . GLN A 1 228 ? -56.024 -13.790 101.386 1.00 91.06 228 GLN A O 1
ATOM 1839 N N . ARG A 1 229 ? -53.978 -14.558 100.865 1.00 89.56 229 ARG A N 1
ATOM 1840 C CA . ARG A 1 229 ? -53.810 -15.370 102.081 1.00 89.56 229 ARG A CA 1
ATOM 1841 C C . ARG A 1 229 ? -53.860 -14.524 103.358 1.00 89.56 229 ARG A C 1
ATOM 1843 O O . ARG A 1 229 ? -54.481 -14.917 104.345 1.00 89.56 229 ARG A O 1
ATOM 1850 N N . ALA A 1 230 ? -53.226 -13.353 103.360 1.00 87.75 230 ALA A N 1
ATOM 1851 C CA . ALA A 1 230 ? -53.289 -12.418 104.480 1.00 87.75 230 ALA A CA 1
ATOM 1852 C C . ALA A 1 230 ? -54.718 -11.895 104.697 1.00 87.75 230 ALA A C 1
ATOM 1854 O O . ALA A 1 230 ? -55.178 -11.823 105.835 1.00 87.75 230 ALA A O 1
ATOM 1855 N N . GLN A 1 231 ? -55.451 -11.595 103.623 1.00 90.31 231 GLN A N 1
ATOM 1856 C CA . GLN A 1 231 ? -56.844 -11.158 103.689 1.00 90.31 231 GLN A CA 1
ATOM 1857 C C . GLN A 1 231 ? -57.769 -12.256 104.241 1.00 90.31 231 GLN A C 1
ATOM 1859 O O . GLN A 1 231 ? -58.674 -11.965 105.022 1.00 90.31 231 GLN A O 1
ATOM 1864 N N . GLU A 1 232 ? -57.538 -13.521 103.885 1.00 89.69 232 GLU A N 1
ATOM 1865 C CA . GLU A 1 232 ? -58.236 -14.670 104.478 1.00 89.69 232 GLU A CA 1
ATOM 1866 C C . GLU A 1 232 ? -57.946 -14.806 105.976 1.00 89.69 232 GLU A C 1
ATOM 1868 O O . GLU A 1 232 ? -58.874 -14.988 106.769 1.00 89.69 232 GLU A O 1
ATOM 1873 N N . ASN A 1 233 ? -56.684 -14.640 106.384 1.00 89.31 233 ASN A N 1
ATOM 1874 C CA . ASN A 1 233 ? -56.304 -14.635 107.797 1.00 89.31 233 ASN A CA 1
ATOM 1875 C C . ASN A 1 233 ? -56.985 -13.494 108.570 1.00 89.31 233 ASN A C 1
ATOM 1877 O O . ASN A 1 233 ? -57.469 -13.718 109.678 1.00 89.31 233 ASN A O 1
ATOM 1881 N N . VAL A 1 234 ? -57.065 -12.290 107.992 1.00 88.50 234 VAL A N 1
ATOM 1882 C CA . VAL A 1 234 ? -57.784 -11.154 108.594 1.00 88.50 234 VAL A CA 1
ATOM 1883 C C . VAL A 1 234 ? -59.259 -11.496 108.780 1.00 88.50 234 VAL A C 1
ATOM 1885 O O . VAL A 1 234 ? -59.754 -11.383 109.897 1.00 88.50 234 VAL A O 1
ATOM 1888 N N . LYS A 1 235 ? -59.937 -12.016 107.748 1.00 91.19 235 LYS A N 1
ATOM 1889 C CA . LYS A 1 235 ? -61.341 -12.457 107.853 1.00 91.19 235 LYS A CA 1
ATOM 1890 C C . LYS A 1 235 ? -61.537 -13.513 108.945 1.00 91.19 235 LYS A C 1
ATOM 1892 O O . LYS A 1 235 ? -62.529 -13.484 109.673 1.00 91.19 235 LYS A O 1
ATOM 1897 N N . TYR A 1 236 ? -60.599 -14.453 109.077 1.00 89.94 236 TYR A N 1
ATOM 1898 C CA . TYR A 1 236 ? -60.627 -15.460 110.140 1.00 89.94 236 TYR A CA 1
ATOM 1899 C C . TYR A 1 236 ? -60.500 -14.832 111.539 1.00 89.94 236 TYR A C 1
ATOM 1901 O O . TYR A 1 236 ? -61.253 -15.195 112.447 1.00 89.94 236 TYR A O 1
ATOM 1909 N N . ILE A 1 237 ? -59.586 -13.872 111.716 1.00 86.50 237 ILE A N 1
ATOM 1910 C CA . ILE A 1 237 ? -59.397 -13.144 112.980 1.00 86.50 237 ILE A CA 1
ATOM 1911 C C . ILE A 1 237 ? -60.614 -12.270 113.301 1.00 86.50 237 ILE A C 1
ATOM 1913 O O . ILE A 1 237 ? -61.072 -12.274 114.440 1.00 86.50 237 ILE A O 1
ATOM 1917 N N . GLU A 1 238 ? -61.171 -11.559 112.321 1.00 87.81 238 GLU A N 1
ATOM 1918 C CA . GLU A 1 238 ? -62.389 -10.755 112.480 1.00 87.81 238 GLU A CA 1
ATOM 1919 C C . GLU A 1 238 ? -63.553 -11.610 112.976 1.00 87.81 238 GLU A C 1
ATOM 1921 O O . GLU A 1 238 ? -64.200 -11.253 113.957 1.00 87.81 238 GLU A O 1
ATOM 1926 N N . LYS A 1 239 ? -63.757 -12.790 112.376 1.00 90.31 239 LYS A N 1
ATOM 1927 C CA . LYS A 1 239 ? -64.780 -13.739 112.830 1.00 90.31 239 LYS A CA 1
ATOM 1928 C C . LYS A 1 239 ? 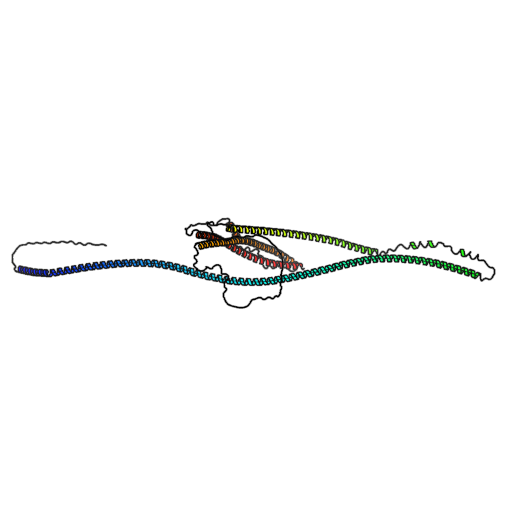-64.547 -14.185 114.275 1.00 90.31 239 LYS A C 1
ATOM 1930 O O . LYS A 1 239 ? -65.480 -14.211 115.068 1.00 90.31 239 LYS A O 1
ATOM 1935 N N . LYS A 1 240 ? -63.301 -14.501 114.642 1.00 85.44 240 LYS A N 1
ATOM 1936 C CA . LYS A 1 240 ? -62.944 -14.848 116.028 1.00 85.44 240 LYS A CA 1
ATOM 1937 C C . LYS A 1 240 ? -63.183 -13.696 117.003 1.00 85.44 240 LYS A C 1
ATOM 1939 O O . LYS A 1 240 ? -63.622 -13.942 118.122 1.00 85.44 240 LYS A O 1
ATOM 1944 N N . ASN A 1 241 ? -62.894 -12.464 116.595 1.00 83.88 241 ASN A N 1
ATOM 1945 C CA . ASN A 1 241 ? -63.145 -11.276 117.404 1.00 83.88 241 ASN A CA 1
ATOM 1946 C C . ASN A 1 241 ? -64.644 -11.022 117.586 1.00 83.88 241 ASN A C 1
ATOM 1948 O O . ASN A 1 241 ? -65.044 -10.617 118.674 1.00 83.88 241 ASN A O 1
ATOM 1952 N N . GLU A 1 242 ? -65.465 -11.291 116.571 1.00 88.88 242 GLU A N 1
ATOM 1953 C CA . GLU A 1 242 ? -66.922 -11.180 116.679 1.00 88.88 242 GLU A CA 1
ATOM 1954 C C . GLU A 1 242 ? -67.503 -12.253 117.609 1.00 88.88 242 GLU A C 1
ATOM 1956 O O . GLU A 1 242 ? -68.215 -11.906 118.548 1.00 88.88 242 GLU A O 1
ATOM 1961 N N . ASP A 1 243 ? -67.085 -13.521 117.468 1.00 85.00 243 ASP A N 1
ATOM 1962 C CA . ASP A 1 243 ? -67.445 -14.604 118.403 1.00 85.00 243 ASP A CA 1
ATOM 1963 C C . ASP A 1 243 ? -67.082 -14.237 119.858 1.00 85.00 243 ASP A C 1
ATOM 1965 O O . ASP A 1 243 ? -67.825 -14.514 120.802 1.00 85.00 243 ASP A O 1
ATOM 1969 N N . LEU A 1 244 ? -65.906 -13.634 120.070 1.00 80.38 244 LEU A N 1
ATOM 1970 C CA . LEU A 1 244 ? -65.464 -13.187 121.393 1.00 80.38 244 LEU A CA 1
ATOM 1971 C C . LEU A 1 244 ? -66.282 -12.001 121.906 1.00 80.38 244 LEU A C 1
ATOM 1973 O O . LEU A 1 244 ? -66.589 -11.960 123.095 1.00 80.38 244 LEU A O 1
ATOM 1977 N N . ARG A 1 245 ? -66.649 -11.057 121.035 1.00 84.81 245 ARG A N 1
ATOM 1978 C CA . ARG A 1 245 ? -67.496 -9.910 121.376 1.00 84.81 245 ARG A CA 1
ATOM 1979 C C . ARG A 1 245 ? -68.898 -10.363 121.772 1.00 84.81 245 ARG A C 1
ATOM 1981 O O . ARG A 1 245 ? -69.414 -9.888 122.778 1.00 84.81 245 ARG A O 1
ATOM 1988 N N . GLU A 1 246 ? -69.487 -11.310 121.045 1.00 81.88 246 GLU A N 1
ATOM 1989 C CA . GLU A 1 246 ? -70.769 -11.920 121.409 1.00 81.88 246 GLU A CA 1
ATOM 1990 C C . GLU A 1 246 ? -70.687 -12.635 122.757 1.00 81.88 246 GLU A C 1
ATOM 1992 O O . GLU A 1 246 ? -71.529 -12.402 123.625 1.00 81.88 246 GLU A O 1
ATOM 1997 N N . LYS A 1 247 ? -69.640 -13.442 122.984 1.00 82.00 247 LYS A N 1
ATOM 1998 C CA . LYS A 1 247 ? -69.405 -14.095 124.283 1.00 82.00 247 LYS A CA 1
ATOM 1999 C C . LYS A 1 247 ? -69.224 -13.088 125.414 1.00 82.00 247 LYS A C 1
ATOM 2001 O O . LYS A 1 247 ? -69.773 -13.287 126.496 1.00 82.00 247 LYS A O 1
ATOM 2006 N N . PHE A 1 248 ? -68.486 -12.008 125.171 1.00 75.62 248 PHE A N 1
ATOM 2007 C CA . PHE A 1 248 ? -68.289 -10.941 126.144 1.00 75.62 248 PHE A CA 1
ATOM 2008 C C . PHE A 1 248 ? -69.613 -10.242 126.461 1.00 75.62 248 PHE A C 1
ATOM 2010 O O . PHE A 1 248 ? -69.974 -10.169 127.629 1.00 75.62 248 PHE A O 1
ATOM 2017 N N . ASN A 1 249 ? -70.390 -9.841 125.453 1.00 79.69 249 ASN A N 1
ATOM 2018 C CA . ASN A 1 249 ? -71.702 -9.216 125.637 1.00 79.69 249 ASN A CA 1
ATOM 2019 C C . ASN A 1 249 ? -72.698 -10.150 126.345 1.00 79.69 249 ASN A C 1
ATOM 2021 O O . ASN A 1 249 ? -73.466 -9.700 127.192 1.00 79.69 249 ASN A O 1
ATOM 2025 N N . ALA A 1 250 ? -72.681 -11.451 126.037 1.00 76.12 250 ALA A N 1
ATOM 2026 C CA . ALA A 1 250 ? -73.494 -12.454 126.724 1.00 76.12 250 ALA A CA 1
ATOM 2027 C C . ALA A 1 250 ? -73.094 -12.585 128.202 1.00 76.12 250 ALA A C 1
ATOM 2029 O O . ALA A 1 250 ? -73.959 -12.592 129.077 1.00 76.12 250 ALA A O 1
ATOM 2030 N N . SER A 1 251 ? -71.788 -12.615 128.491 1.00 67.44 251 SER A N 1
ATOM 2031 C CA . SER A 1 251 ? -71.279 -12.616 129.865 1.00 67.44 251 SER A CA 1
ATOM 2032 C C . SER A 1 251 ? -71.584 -11.307 130.597 1.00 67.44 251 SER A C 1
ATOM 2034 O O . SER A 1 251 ? -72.005 -11.344 131.743 1.00 67.44 251 SER A O 1
ATOM 2036 N N . GLU A 1 252 ? -71.473 -10.152 129.935 1.00 72.00 252 GLU A N 1
ATOM 2037 C CA . GLU A 1 252 ? -71.788 -8.837 130.496 1.00 72.00 252 GLU A CA 1
ATOM 2038 C C . GLU A 1 252 ? -73.281 -8.724 130.813 1.00 72.00 252 GLU A C 1
ATOM 2040 O O . GLU A 1 252 ? -73.652 -8.199 131.860 1.00 72.00 252 GLU A O 1
ATOM 2045 N N . LYS A 1 253 ? -74.148 -9.252 129.942 1.00 75.31 253 LYS A N 1
ATOM 2046 C CA . LYS A 1 253 ? -75.593 -9.318 130.174 1.00 75.31 253 LYS A CA 1
ATOM 2047 C C . LYS A 1 253 ? -75.931 -10.251 131.337 1.00 75.31 253 LYS A C 1
ATOM 2049 O O . LYS A 1 253 ? -76.683 -9.844 132.212 1.00 75.31 253 LYS A O 1
ATOM 2054 N N . SER A 1 254 ? -75.314 -11.433 131.400 1.00 66.88 254 SER A N 1
ATOM 2055 C CA . SER A 1 254 ? -75.455 -12.362 132.529 1.00 66.88 254 SER A CA 1
ATOM 2056 C C . SER A 1 254 ? -74.973 -11.739 133.846 1.00 66.88 254 SER A C 1
ATOM 2058 O O . SER A 1 254 ? -75.648 -11.848 134.864 1.00 66.88 254 SER A O 1
ATOM 2060 N N . ILE A 1 255 ? -73.861 -11.000 133.816 1.00 63.84 255 ILE A N 1
ATOM 2061 C CA . ILE A 1 255 ? -73.339 -10.245 134.959 1.00 63.84 255 ILE A CA 1
ATOM 2062 C C . ILE A 1 255 ? -74.311 -9.122 135.357 1.00 63.84 255 ILE A C 1
ATOM 2064 O O . ILE A 1 255 ? -74.611 -8.971 136.537 1.00 63.84 255 ILE A O 1
ATOM 2068 N N . LYS A 1 256 ? -74.851 -8.349 134.406 1.00 67.69 256 LYS A N 1
ATOM 2069 C CA . LYS A 1 256 ? -75.839 -7.290 134.684 1.00 67.69 256 LYS A CA 1
ATOM 2070 C C . LYS A 1 256 ? -77.148 -7.844 135.244 1.00 67.69 256 LYS A C 1
ATOM 2072 O O . LYS A 1 256 ? -77.676 -7.262 136.182 1.00 67.69 256 LYS A O 1
ATOM 2077 N N . GLU A 1 257 ? -77.649 -8.959 134.720 1.00 66.69 257 GLU A N 1
ATOM 2078 C CA . GLU A 1 257 ? -78.836 -9.656 135.236 1.00 66.69 257 GLU A CA 1
ATOM 2079 C C . GLU A 1 257 ? -78.588 -10.218 136.644 1.00 66.69 257 GLU A C 1
ATOM 2081 O O . GLU A 1 257 ? -79.441 -10.081 137.519 1.00 66.69 257 GLU A O 1
ATOM 2086 N N . PHE A 1 258 ? -77.394 -10.756 136.906 1.00 59.75 258 PHE A N 1
ATOM 2087 C CA . PHE A 1 258 ? -76.972 -11.191 138.236 1.00 59.75 258 PHE A CA 1
ATOM 2088 C C . PHE A 1 258 ? -76.916 -10.028 139.240 1.00 59.75 258 PHE A C 1
ATOM 2090 O O . PHE A 1 258 ? -77.460 -10.140 140.340 1.00 59.75 258 PHE A O 1
ATOM 2097 N N . PHE A 1 259 ? -76.322 -8.892 138.856 1.00 56.56 259 PHE A N 1
ATOM 2098 C CA . PHE A 1 259 ? -76.270 -7.684 139.687 1.00 56.56 259 PHE A CA 1
ATOM 2099 C C . PHE A 1 259 ? -77.646 -7.026 139.876 1.00 56.56 259 PHE A C 1
ATOM 2101 O O . PHE A 1 259 ? -77.915 -6.481 140.942 1.00 56.56 259 PHE A O 1
ATOM 2108 N N . GLN A 1 260 ? -78.540 -7.104 138.888 1.00 57.81 260 GLN A N 1
ATOM 2109 C CA . GLN A 1 260 ? -79.918 -6.619 139.001 1.00 57.81 260 GLN A CA 1
ATOM 2110 C C . GLN A 1 260 ? -80.755 -7.515 139.932 1.00 57.81 260 GLN A C 1
ATOM 2112 O O . GLN A 1 260 ? -81.449 -7.002 140.803 1.00 57.81 260 GLN A O 1
ATOM 2117 N N . SER A 1 261 ? -80.608 -8.840 139.827 1.00 55.25 261 SER A N 1
ATOM 2118 C CA . SER A 1 261 ? -81.227 -9.831 140.723 1.00 55.25 261 SER A CA 1
ATOM 2119 C C . SER A 1 261 ? -80.750 -9.695 142.178 1.00 55.25 261 SER A C 1
ATOM 2121 O O . SER A 1 261 ? -81.548 -9.763 143.112 1.00 55.25 261 SER A O 1
ATOM 2123 N N . THR A 1 262 ? -79.457 -9.430 142.400 1.00 50.06 262 THR A N 1
ATOM 2124 C CA . THR A 1 262 ? -78.928 -9.152 143.751 1.00 50.06 262 THR A CA 1
ATOM 2125 C C . THR A 1 262 ? -79.335 -7.777 144.278 1.00 50.06 262 THR A C 1
ATOM 2127 O O . THR A 1 262 ? -79.505 -7.632 145.487 1.00 50.06 262 THR A O 1
ATOM 2130 N N . LYS A 1 263 ? -79.544 -6.784 143.405 1.00 50.81 263 LYS A N 1
ATOM 2131 C CA . LYS A 1 263 ? -80.044 -5.456 143.784 1.00 50.81 263 LYS A CA 1
ATOM 2132 C C . LYS A 1 263 ? -81.526 -5.478 144.176 1.00 50.81 263 LYS A C 1
ATOM 2134 O O . LYS A 1 263 ? -81.877 -4.903 145.198 1.00 50.81 263 LYS A O 1
ATOM 2139 N N . GLU A 1 264 ? -82.372 -6.192 143.435 1.00 51.56 264 GLU A N 1
ATOM 2140 C CA . GLU A 1 264 ? -83.802 -6.357 143.759 1.00 51.56 264 GLU A CA 1
ATOM 2141 C C . GLU A 1 264 ? -84.034 -7.183 145.038 1.00 51.56 264 GLU A C 1
ATOM 2143 O O . GLU A 1 264 ? -85.054 -7.019 145.700 1.00 51.56 264 GLU A O 1
ATOM 2148 N N . ARG A 1 265 ? -83.057 -8.001 145.453 1.00 48.75 265 ARG A N 1
ATOM 2149 C CA . ARG A 1 265 ? -83.051 -8.705 146.750 1.00 48.75 265 ARG A CA 1
ATOM 2150 C C . ARG A 1 265 ? -82.592 -7.862 147.945 1.00 48.75 265 ARG A C 1
ATOM 2152 O O . ARG A 1 265 ? -82.713 -8.331 149.070 1.00 48.75 265 ARG A O 1
ATOM 2159 N N . LEU A 1 266 ? -82.047 -6.664 147.718 1.00 44.50 266 LEU A N 1
ATOM 2160 C CA . LEU A 1 266 ? -81.515 -5.789 148.772 1.00 44.50 266 LEU A CA 1
ATOM 2161 C C . LEU A 1 266 ? -82.496 -4.667 149.174 1.00 44.50 266 LEU A C 1
ATOM 2163 O O . LEU A 1 266 ? -82.275 -4.007 150.182 1.00 44.50 266 LEU A O 1
ATOM 2167 N N . GLU A 1 267 ? -83.578 -4.453 148.415 1.00 45.16 267 GLU A N 1
ATOM 2168 C CA . GLU A 1 267 ? -84.566 -3.380 148.651 1.00 45.16 267 GLU A CA 1
ATOM 2169 C C . GLU A 1 267 ? -85.890 -3.861 149.293 1.00 45.16 267 GLU A C 1
ATOM 2171 O O . GLU A 1 267 ? -86.828 -3.078 149.426 1.00 45.16 267 GLU A O 1
ATOM 2176 N N . SER A 1 268 ? -85.976 -5.114 149.757 1.00 44.56 268 SER A N 1
ATOM 2177 C CA . SER A 1 268 ? -87.075 -5.591 150.613 1.00 44.56 268 SER A CA 1
ATOM 2178 C C . SER A 1 268 ? -86.593 -5.770 152.056 1.00 44.56 268 SER A C 1
ATOM 2180 O O . SER A 1 268 ? -85.806 -6.675 152.332 1.00 44.56 268 SER A O 1
ATOM 2182 N N . GLU A 1 269 ? -87.051 -4.904 152.964 1.00 38.47 269 GLU A N 1
ATOM 2183 C CA . GLU A 1 269 ? -86.850 -5.030 154.413 1.00 38.47 269 GLU A CA 1
ATOM 2184 C C . GLU A 1 269 ? -87.568 -6.282 154.944 1.00 38.47 269 GLU A C 1
ATOM 2186 O O . GLU A 1 269 ? -88.793 -6.319 154.952 1.00 38.47 269 GLU A O 1
ATOM 2191 N N . ASP A 1 270 ? -86.809 -7.320 155.309 1.00 35.59 270 ASP A N 1
ATOM 2192 C CA . ASP A 1 270 ? -86.972 -8.118 156.538 1.00 35.59 270 ASP A CA 1
ATOM 2193 C C . ASP A 1 270 ? -85.907 -9.244 156.600 1.00 35.59 270 ASP A C 1
ATOM 2195 O O . ASP A 1 270 ? -85.706 -9.996 155.651 1.00 35.59 270 ASP A O 1
ATOM 2199 N N . GLU A 1 271 ? -85.210 -9.266 157.741 1.00 34.91 271 GLU A N 1
ATOM 2200 C CA . GLU A 1 271 ? -84.285 -10.224 158.388 1.00 34.91 271 GLU A CA 1
ATOM 2201 C C . GLU A 1 271 ? -83.437 -11.308 157.647 1.00 34.91 271 GLU A C 1
ATOM 2203 O O . GLU A 1 271 ? -83.899 -12.135 156.870 1.00 34.91 271 GLU A O 1
ATOM 2208 N N . GLU A 1 272 ? -82.184 -11.375 158.143 1.00 36.09 272 GLU A N 1
ATOM 2209 C CA . GLU A 1 272 ? -81.147 -12.438 158.170 1.00 36.09 272 GLU A CA 1
ATOM 2210 C C . GLU A 1 272 ? -80.076 -12.587 157.047 1.00 36.09 272 GLU A C 1
ATOM 2212 O O . GLU A 1 272 ? -80.372 -12.566 155.853 1.00 36.09 272 GLU A O 1
ATOM 2217 N N . PRO A 1 273 ? -78.776 -12.765 157.417 1.00 42.53 273 PRO A N 1
ATOM 2218 C CA . PRO A 1 273 ? -77.640 -12.748 156.492 1.00 42.53 273 PRO A CA 1
ATOM 2219 C C . PRO A 1 273 ? -77.315 -14.140 155.925 1.00 42.53 273 PRO A C 1
ATOM 2221 O O . PRO A 1 273 ? -77.197 -15.114 156.667 1.00 42.53 273 PRO A O 1
ATOM 2224 N N . LEU A 1 274 ? -77.052 -14.232 154.615 1.00 32.66 274 LEU A N 1
ATOM 2225 C CA . LEU A 1 274 ? -76.628 -15.478 153.965 1.00 32.66 274 LEU A CA 1
ATOM 2226 C C . LEU A 1 274 ? -75.237 -15.393 153.329 1.00 32.66 274 LEU A C 1
ATOM 2228 O O . LEU A 1 274 ? -74.828 -14.418 152.705 1.00 32.66 274 LEU A O 1
ATOM 2232 N N . THR A 1 275 ? -74.506 -16.476 153.569 1.00 35.44 275 THR A N 1
ATOM 2233 C CA . THR A 1 275 ? -73.062 -16.675 153.466 1.00 35.44 275 THR A CA 1
ATOM 2234 C C . THR A 1 275 ? -72.614 -16.978 152.029 1.00 35.44 275 THR A C 1
ATOM 2236 O O . THR A 1 275 ? -73.343 -17.585 151.246 1.00 35.44 275 THR A O 1
ATOM 2239 N N . ALA A 1 276 ? -71.361 -16.626 151.712 1.00 40.00 276 ALA A N 1
ATOM 2240 C CA . ALA A 1 276 ? -70.684 -16.690 150.406 1.00 40.00 276 ALA A CA 1
ATOM 2241 C C . ALA A 1 276 ? -70.574 -18.080 149.717 1.00 40.00 276 ALA A C 1
ATOM 2243 O O . ALA A 1 276 ? -69.860 -18.221 148.727 1.00 40.00 276 ALA A O 1
ATOM 2244 N N . GLY A 1 277 ? -71.278 -19.107 150.202 1.00 40.88 277 GLY A N 1
ATOM 2245 C CA . GLY A 1 277 ? -71.323 -20.449 149.608 1.00 40.88 277 GLY A CA 1
ATOM 2246 C C . GLY A 1 277 ? -72.357 -20.613 148.486 1.00 40.88 277 GLY A C 1
ATOM 2247 O O . GLY A 1 277 ? -72.134 -21.404 147.575 1.00 40.88 277 GLY A O 1
ATOM 2248 N N . CYS A 1 278 ? -73.448 -19.836 148.490 1.00 43.28 278 CYS A N 1
ATOM 2249 C CA . CYS A 1 278 ? -74.473 -19.900 147.433 1.00 43.28 278 CYS A CA 1
ATOM 2250 C C . CYS A 1 278 ? -74.092 -19.119 146.163 1.00 43.28 278 CYS A C 1
ATOM 2252 O O . CYS A 1 278 ? -74.614 -19.400 145.092 1.00 43.28 278 CYS A O 1
ATOM 2254 N N . PHE A 1 279 ? -73.136 -18.190 146.260 1.00 41.75 279 PHE A N 1
ATOM 2255 C CA . PHE A 1 279 ? -72.707 -17.329 145.150 1.00 41.75 279 PHE A CA 1
ATOM 2256 C C . PHE A 1 279 ? -71.905 -18.082 144.074 1.00 41.75 279 PHE A C 1
ATOM 2258 O O . PHE A 1 279 ? -71.912 -17.695 142.914 1.00 41.75 279 PHE A O 1
ATOM 2265 N N . PHE A 1 280 ? -71.218 -19.172 144.438 1.00 43.69 280 PHE A N 1
ATOM 2266 C CA . PHE A 1 280 ? -70.327 -19.910 143.532 1.00 43.69 280 PHE A CA 1
ATOM 2267 C C . PHE A 1 280 ? -70.961 -21.154 142.886 1.00 43.69 280 PHE A C 1
ATOM 2269 O O . PHE A 1 280 ? -70.403 -21.683 141.927 1.00 43.69 280 PHE A O 1
ATOM 2276 N N . ALA A 1 281 ? -72.130 -21.608 143.352 1.00 44.16 281 ALA A N 1
ATOM 2277 C CA . ALA A 1 281 ? -72.824 -22.762 142.772 1.00 44.16 281 ALA A CA 1
ATOM 2278 C C . ALA A 1 281 ? -73.550 -22.419 141.449 1.00 44.16 281 ALA A C 1
ATOM 2280 O O . ALA A 1 281 ? -73.559 -23.234 140.525 1.00 44.16 281 ALA A O 1
ATOM 2281 N N . GLU A 1 282 ? -74.068 -21.191 141.308 1.00 42.38 282 GLU A N 1
ATOM 2282 C CA . GLU A 1 282 ? -74.775 -20.704 140.104 1.00 42.38 282 GLU A CA 1
ATOM 2283 C C . GLU A 1 282 ? -73.847 -20.319 138.936 1.00 42.38 282 GLU A C 1
ATOM 2285 O O . GLU A 1 282 ? -74.260 -20.356 137.778 1.00 42.38 282 GLU A O 1
ATOM 2290 N N . LEU A 1 283 ? -72.564 -20.046 139.197 1.00 40.31 283 LEU A N 1
ATOM 2291 C CA . LEU A 1 283 ? -71.565 -19.728 138.162 1.00 40.31 283 LEU A CA 1
ATOM 2292 C C . LEU A 1 283 ? -71.114 -20.947 137.328 1.00 40.31 283 LEU A C 1
ATOM 2294 O O . LEU A 1 283 ? -70.407 -20.785 136.333 1.00 40.31 283 LEU A O 1
ATOM 2298 N N . SER A 1 284 ? -71.523 -22.166 137.699 1.00 40.69 284 SER A N 1
ATOM 2299 C CA . SER A 1 284 ? -71.074 -23.416 137.063 1.00 40.69 284 SER A CA 1
ATOM 2300 C C . SER A 1 284 ? -71.873 -23.838 135.815 1.00 40.69 284 SER A C 1
ATOM 2302 O O . SER A 1 284 ? -71.435 -24.722 135.081 1.00 40.69 284 SER A O 1
ATOM 2304 N N . HIS A 1 285 ? -73.001 -23.182 135.517 1.00 49.28 285 HIS A N 1
ATOM 2305 C CA . HIS A 1 285 ? -73.894 -23.548 134.405 1.00 49.28 285 HIS A CA 1
ATOM 2306 C C . HIS A 1 285 ? -73.698 -22.735 133.107 1.00 49.28 285 HIS A C 1
ATOM 2308 O O . HIS A 1 285 ? -74.416 -22.962 132.136 1.00 49.28 285 HIS A O 1
ATOM 2314 N N . VAL A 1 286 ? -72.725 -21.815 133.048 1.00 43.31 286 VAL A N 1
ATOM 2315 C CA . VAL A 1 286 ? -72.661 -20.787 131.984 1.00 43.31 286 VAL A CA 1
ATOM 2316 C C . VAL A 1 286 ? -71.768 -21.145 130.778 1.00 43.31 286 VAL A C 1
ATOM 2318 O O . VAL A 1 286 ? -71.870 -20.478 129.754 1.00 43.31 286 VAL A O 1
ATOM 2321 N N . LEU A 1 287 ? -70.937 -22.202 130.797 1.00 33.28 287 LEU A N 1
ATOM 2322 C CA . LEU A 1 287 ? -70.061 -22.510 129.641 1.00 33.28 287 LEU A CA 1
ATOM 2323 C C . LEU A 1 287 ? -69.824 -24.013 129.357 1.00 33.28 287 LEU A C 1
ATOM 2325 O O . LEU A 1 287 ? -68.768 -24.547 129.698 1.00 33.28 287 LEU A O 1
ATOM 2329 N N . PRO A 1 288 ? -70.723 -24.698 128.626 1.00 35.47 288 PRO A N 1
ATOM 2330 C CA . PRO A 1 288 ? -70.384 -25.880 127.843 1.00 35.47 288 PRO A CA 1
ATOM 2331 C C . PRO A 1 288 ? -69.997 -25.468 126.410 1.00 35.47 288 PRO A C 1
ATOM 2333 O O . PRO A 1 288 ? -70.812 -24.930 125.665 1.00 35.47 288 PRO A O 1
ATOM 2336 N N . MET A 1 289 ? -68.758 -25.744 125.989 1.00 40.44 289 MET A N 1
ATOM 2337 C CA . MET A 1 289 ? -68.404 -25.717 124.563 1.00 40.44 289 MET A CA 1
ATOM 2338 C C . MET A 1 289 ? -68.998 -26.936 123.856 1.00 40.44 289 MET A C 1
ATOM 2340 O O . MET A 1 289 ? -68.734 -28.063 124.269 1.00 40.44 289 MET A O 1
ATOM 2344 N N . SER A 1 290 ? -69.726 -26.729 122.753 1.00 38.81 290 SER A N 1
ATOM 2345 C CA . SER A 1 290 ? -70.204 -27.832 121.916 1.00 38.81 290 SER A CA 1
ATOM 2346 C C . SER A 1 290 ? -70.559 -27.413 120.478 1.00 38.81 290 SER A C 1
ATOM 2348 O O . SER A 1 290 ? -71.546 -26.738 120.264 1.00 38.81 290 SER A O 1
ATOM 2350 N N . ASN A 1 291 ? -69.832 -27.994 119.515 1.00 45.88 291 ASN A N 1
ATOM 2351 C CA . ASN A 1 291 ? -70.326 -28.586 118.255 1.00 45.88 291 ASN A CA 1
ATOM 2352 C C . ASN A 1 291 ? -70.643 -27.752 116.984 1.00 45.88 291 ASN A C 1
ATOM 2354 O O . ASN A 1 291 ? -70.757 -28.379 115.928 1.00 45.88 291 ASN A O 1
ATOM 2358 N N . GLU A 1 292 ? -70.642 -26.413 116.957 1.00 48.75 292 GLU A N 1
ATOM 2359 C CA . GLU A 1 292 ? -70.916 -25.664 115.698 1.00 48.75 292 GLU A CA 1
ATOM 2360 C C . GLU A 1 292 ? -69.791 -25.682 114.635 1.00 48.75 292 GLU A C 1
ATOM 2362 O O . GLU A 1 292 ? -70.017 -25.344 113.471 1.00 48.75 292 GLU A O 1
ATOM 2367 N N . VAL A 1 293 ? -68.569 -26.100 114.977 1.00 45.09 293 VAL A N 1
ATOM 2368 C CA . VAL A 1 293 ? -67.400 -25.969 114.076 1.00 45.09 293 VAL A CA 1
ATOM 2369 C C . VAL A 1 293 ? -67.394 -27.001 112.934 1.00 45.09 293 VAL A C 1
ATOM 2371 O O . VAL A 1 293 ? -66.661 -26.843 111.959 1.00 45.09 293 VAL A O 1
ATOM 2374 N N . ARG A 1 294 ? -68.239 -28.039 112.985 1.00 43.22 294 ARG A N 1
ATOM 2375 C CA . ARG A 1 294 ? -68.223 -29.109 111.973 1.00 43.22 294 ARG A CA 1
ATOM 2376 C C . ARG A 1 294 ? -68.973 -28.758 110.681 1.00 43.22 294 ARG A C 1
ATOM 2378 O O . ARG A 1 294 ? -68.534 -29.161 109.613 1.00 43.22 294 ARG A O 1
ATOM 2385 N N . ASN A 1 295 ? -70.032 -27.953 110.741 1.00 46.25 295 ASN A N 1
ATOM 2386 C CA . ASN A 1 295 ? -70.899 -27.724 109.573 1.00 46.25 295 ASN A CA 1
ATOM 2387 C C . ASN A 1 295 ? -70.456 -26.553 108.677 1.00 46.25 295 ASN A C 1
ATOM 2389 O O . ASN A 1 295 ? -70.978 -26.385 107.579 1.00 46.25 295 ASN A O 1
ATOM 2393 N N . CYS A 1 296 ? -69.482 -25.744 109.109 1.00 44.41 296 CYS A N 1
ATOM 2394 C CA . CYS A 1 296 ? -69.011 -24.592 108.332 1.00 44.41 296 CYS A CA 1
ATOM 2395 C C . CYS A 1 296 ? -67.958 -24.964 107.267 1.00 44.41 296 CYS A C 1
ATOM 2397 O O . CYS A 1 296 ? -67.727 -24.180 106.346 1.00 44.41 296 CYS A O 1
ATOM 2399 N N . PHE A 1 297 ? -67.336 -26.147 107.364 1.00 42.66 297 PHE A N 1
ATOM 2400 C CA . PHE A 1 297 ? -66.302 -26.595 106.421 1.00 42.66 297 PHE A CA 1
ATOM 2401 C C . PHE A 1 297 ? -66.864 -27.282 105.161 1.00 42.66 297 PHE A C 1
ATOM 2403 O O . PHE A 1 297 ? -66.249 -27.178 104.101 1.00 42.66 297 PHE A O 1
ATOM 2410 N N . ASP A 1 298 ? -68.071 -27.856 105.209 1.00 40.75 298 ASP A N 1
ATOM 2411 C CA . ASP A 1 298 ? -68.681 -28.525 104.043 1.00 40.75 298 ASP A CA 1
ATOM 2412 C C . ASP A 1 298 ? -69.283 -27.555 103.006 1.00 40.75 298 ASP A C 1
ATOM 2414 O O . ASP A 1 298 ? -69.500 -27.921 101.849 1.00 40.75 298 ASP A O 1
ATOM 2418 N N . ALA A 1 299 ? -69.520 -26.292 103.376 1.00 46.47 299 ALA A N 1
ATOM 2419 C CA . ALA A 1 299 ? -70.076 -25.283 102.470 1.00 46.47 299 ALA A CA 1
ATOM 2420 C C . ALA A 1 299 ? -69.015 -24.597 101.585 1.00 46.47 299 ALA A C 1
ATOM 2422 O O . ALA A 1 299 ? -69.346 -24.069 100.523 1.00 46.47 299 ALA A O 1
ATOM 2423 N N . ILE A 1 300 ? -67.744 -24.608 102.001 1.00 46.41 300 ILE A N 1
ATOM 2424 C CA . ILE A 1 300 ? -66.657 -23.884 101.318 1.00 46.41 300 ILE A CA 1
ATOM 2425 C C . ILE A 1 300 ? -66.030 -24.742 100.205 1.00 46.41 300 ILE A C 1
ATOM 2427 O O . ILE A 1 300 ? -65.689 -24.220 99.147 1.00 46.41 300 ILE A O 1
ATOM 2431 N N . MET A 1 301 ? -66.007 -26.069 100.363 1.00 43.97 301 MET A N 1
ATOM 2432 C CA . MET A 1 301 ? -65.491 -27.008 99.350 1.00 43.97 301 MET A CA 1
ATOM 2433 C C . MET A 1 301 ? -66.383 -27.173 98.105 1.00 43.97 301 MET A C 1
ATOM 2435 O O . MET A 1 301 ? -65.956 -27.775 97.128 1.00 43.97 301 MET A O 1
ATOM 2439 N N . LYS A 1 302 ? -67.604 -26.619 98.087 1.00 43.56 302 LYS A N 1
ATOM 2440 C CA . LYS A 1 302 ? -68.519 -26.693 96.928 1.00 43.56 302 LYS A CA 1
ATOM 2441 C C . LYS A 1 302 ? -68.452 -25.497 95.969 1.00 43.56 302 LYS A C 1
ATOM 2443 O O . LYS A 1 302 ? -69.194 -25.479 94.993 1.00 43.56 302 LYS A O 1
ATOM 2448 N N . LYS A 1 303 ? -67.608 -24.492 96.234 1.00 41.84 303 LYS A N 1
ATOM 2449 C CA . LYS A 1 303 ? -67.594 -23.220 95.482 1.00 41.84 303 LYS A CA 1
ATOM 2450 C C . LYS A 1 303 ? -66.332 -22.950 94.652 1.00 41.84 303 LYS A C 1
ATOM 2452 O O . LYS A 1 303 ? -66.199 -21.847 94.131 1.00 41.84 303 LYS A O 1
ATOM 2457 N N . LEU A 1 304 ? -65.435 -23.928 94.515 1.00 38.81 304 LEU A N 1
ATOM 2458 C CA . LEU A 1 304 ? -64.127 -23.759 93.863 1.00 38.81 304 LEU A CA 1
ATOM 2459 C C . LEU A 1 304 ? -63.922 -24.585 92.581 1.00 38.81 304 LEU A C 1
ATOM 2461 O O . LEU A 1 304 ? -62.793 -24.722 92.124 1.00 38.81 304 LEU A O 1
ATOM 2465 N N . GLU A 1 305 ? -64.991 -25.062 91.940 1.00 38.94 305 GLU A N 1
ATOM 2466 C CA . GLU A 1 305 ? -64.911 -25.618 90.584 1.00 38.94 305 GLU A CA 1
ATOM 2467 C C . GLU A 1 305 ? -65.913 -24.928 89.649 1.00 38.94 305 GLU A C 1
ATOM 2469 O O . GLU A 1 305 ? -67.103 -24.871 89.947 1.00 38.94 305 GLU A O 1
ATOM 2474 N N . LEU A 1 306 ? -65.387 -24.466 88.503 1.00 38.72 306 LEU A N 1
ATOM 2475 C CA . LEU A 1 306 ? -66.035 -23.941 87.285 1.00 38.72 306 LEU A CA 1
ATOM 2476 C C . LEU A 1 306 ? -66.163 -22.415 87.122 1.00 38.72 306 LEU A C 1
ATOM 2478 O O . LEU A 1 306 ? -67.172 -21.802 87.455 1.00 38.72 306 LEU A O 1
ATOM 2482 N N . SER A 1 307 ? -65.211 -21.855 86.364 1.00 35.41 307 SER A N 1
ATOM 2483 C CA . SER A 1 307 ? -65.531 -20.913 85.282 1.00 35.41 307 SER A CA 1
ATOM 2484 C C . SER A 1 307 ? -64.499 -21.015 84.147 1.00 35.41 307 SER A C 1
ATOM 2486 O O . SER A 1 307 ? -63.468 -20.343 84.159 1.00 35.41 307 SER A O 1
ATOM 2488 N N . GLN A 1 308 ? -64.768 -21.877 83.163 1.00 43.72 308 GLN A N 1
ATOM 2489 C CA . GLN A 1 308 ? -64.110 -21.848 81.852 1.00 43.72 308 GLN A CA 1
ATOM 2490 C C . GLN A 1 308 ? -64.740 -20.737 81.001 1.00 43.72 308 GLN A C 1
ATOM 2492 O O . GLN A 1 308 ? -65.947 -20.741 80.764 1.00 43.72 308 GLN A O 1
ATOM 2497 N N . ASN A 1 309 ? -63.921 -19.797 80.526 1.00 36.69 309 ASN A N 1
ATOM 2498 C CA . ASN A 1 309 ? -64.321 -18.778 79.556 1.00 36.69 309 ASN A CA 1
ATOM 2499 C C . ASN A 1 309 ? -64.056 -19.283 78.128 1.00 36.69 309 ASN A C 1
ATOM 2501 O O . ASN A 1 309 ? -62.911 -19.473 77.733 1.00 36.69 309 ASN A O 1
ATOM 2505 N N . VAL A 1 310 ? -65.125 -19.464 77.349 1.00 48.50 310 VAL A N 1
ATOM 2506 C CA . VAL A 1 310 ? -65.141 -20.112 76.019 1.00 48.50 310 VAL A CA 1
ATOM 2507 C C . VAL A 1 310 ? -64.715 -19.177 74.859 1.00 48.50 310 VAL A C 1
ATOM 2509 O O . VAL A 1 310 ? -64.677 -19.594 73.715 1.00 48.50 310 VAL A O 1
ATOM 2512 N N . ASN A 1 311 ? -64.320 -17.920 75.110 1.00 53.88 311 ASN A N 1
ATOM 2513 C CA . ASN A 1 311 ? -64.021 -16.936 74.041 1.00 53.88 311 ASN A CA 1
ATOM 2514 C C . ASN A 1 311 ? -62.510 -16.753 73.730 1.00 53.88 311 ASN A C 1
ATOM 2516 O O . ASN A 1 311 ? -62.135 -16.118 72.749 1.00 53.88 311 ASN A O 1
ATOM 2520 N N . LEU A 1 312 ? -61.608 -17.299 74.556 1.00 53.78 312 LEU A N 1
ATOM 2521 C CA . LEU A 1 312 ? -60.151 -17.184 74.348 1.00 53.78 312 LEU A CA 1
ATOM 2522 C C . LEU A 1 312 ? -59.578 -18.307 73.470 1.00 53.78 312 LEU A C 1
ATOM 2524 O O . LEU A 1 312 ? -58.569 -18.103 72.798 1.00 53.78 312 LEU A O 1
ATOM 2528 N N . THR A 1 313 ? -60.233 -19.466 73.432 1.00 54.34 313 THR A N 1
ATOM 2529 C CA . THR A 1 313 ? -59.733 -20.678 72.770 1.00 54.34 313 THR A CA 1
ATOM 2530 C C . THR A 1 313 ? -59.748 -20.555 71.242 1.00 54.34 313 THR A C 1
ATOM 2532 O O . THR A 1 313 ? -58.749 -20.859 70.596 1.00 54.34 313 THR A O 1
ATOM 2535 N N . ASP A 1 314 ? -60.809 -19.979 70.666 1.00 56.97 314 ASP A N 1
ATOM 2536 C CA . ASP A 1 314 ? -60.954 -19.833 69.208 1.00 56.97 314 ASP A CA 1
ATOM 2537 C C . ASP A 1 314 ? -59.987 -18.793 68.607 1.00 56.97 314 ASP A C 1
ATOM 2539 O O . ASP A 1 314 ? -59.510 -18.941 67.480 1.00 56.97 314 ASP A O 1
ATOM 2543 N N . LYS A 1 315 ? -59.633 -17.747 69.369 1.00 60.72 315 LYS A N 1
ATOM 2544 C CA . LYS A 1 315 ? -58.627 -16.748 68.960 1.00 60.72 315 LYS A CA 1
ATOM 2545 C C . LYS A 1 315 ? -57.203 -17.292 69.036 1.00 60.72 315 LYS A C 1
ATOM 2547 O O . LYS A 1 315 ? -56.400 -17.007 68.150 1.00 60.72 315 LYS A O 1
ATOM 2552 N N . VAL A 1 316 ? -56.892 -18.071 70.073 1.00 59.62 316 VAL A N 1
ATOM 2553 C CA . VAL A 1 316 ? -55.587 -18.732 70.219 1.00 59.62 316 VAL A CA 1
ATOM 2554 C C . VAL A 1 316 ? -55.388 -19.773 69.113 1.00 59.62 316 VAL A C 1
ATOM 2556 O O . VAL A 1 316 ? -54.308 -19.842 68.532 1.00 59.62 316 VAL A O 1
ATOM 2559 N N . GLU A 1 317 ? -56.441 -20.498 68.729 1.00 63.12 317 GLU A N 1
ATOM 2560 C CA . GLU A 1 317 ? -56.379 -21.457 67.624 1.00 63.12 317 GLU A CA 1
ATOM 2561 C C . GLU A 1 317 ? -56.278 -20.787 66.236 1.00 63.12 317 GLU A C 1
ATOM 2563 O O . GLU A 1 317 ? -55.568 -21.281 65.357 1.00 63.12 317 GLU A O 1
ATOM 2568 N N . GLY A 1 318 ? -56.916 -19.627 66.037 1.00 70.25 318 GLY A N 1
ATOM 2569 C CA . GLY A 1 318 ? -56.754 -18.812 64.825 1.00 70.25 318 GLY A CA 1
ATOM 2570 C C . GLY A 1 318 ? -55.333 -18.261 64.648 1.00 70.25 318 GLY A C 1
ATOM 2571 O O . GLY A 1 318 ? -54.766 -18.361 63.559 1.00 70.25 318 GLY A O 1
ATOM 2572 N N . MET A 1 319 ? -54.723 -17.750 65.724 1.00 68.25 319 MET A N 1
ATOM 2573 C CA . MET A 1 319 ? -53.326 -17.290 65.709 1.00 68.25 319 MET A CA 1
ATOM 2574 C C . MET A 1 319 ? -52.348 -18.450 65.487 1.00 68.25 319 MET A C 1
ATOM 2576 O O . MET A 1 319 ? -51.407 -18.309 64.712 1.00 68.25 319 MET A O 1
ATOM 2580 N N . ALA A 1 320 ? -52.601 -19.621 66.081 1.00 67.94 320 ALA A N 1
ATOM 2581 C CA . ALA A 1 320 ? -51.775 -20.810 65.871 1.00 67.94 320 ALA A CA 1
ATOM 2582 C C . ALA A 1 320 ? -51.766 -21.271 64.400 1.00 67.94 320 ALA A C 1
ATOM 2584 O O . ALA A 1 320 ? -50.708 -21.598 63.863 1.00 67.94 320 ALA A O 1
ATOM 2585 N N . LYS A 1 321 ? -52.919 -21.233 63.715 1.00 76.94 321 LYS A N 1
ATOM 2586 C CA . LYS A 1 321 ? -53.023 -21.580 62.284 1.00 76.94 321 LYS A CA 1
ATOM 2587 C C . LYS A 1 321 ? -52.281 -20.587 61.384 1.00 76.94 321 LYS A C 1
ATOM 2589 O O . LYS A 1 321 ? -51.661 -21.000 60.408 1.00 76.94 321 LYS A O 1
ATOM 2594 N N . GLN A 1 322 ? -52.299 -19.300 61.725 1.00 75.94 322 GLN A N 1
ATOM 2595 C CA . GLN A 1 322 ? -51.583 -18.263 60.979 1.00 75.94 322 GLN A CA 1
ATOM 2596 C C . GLN A 1 322 ? -50.061 -18.343 61.199 1.00 75.94 322 GLN A C 1
ATOM 2598 O O . GLN A 1 322 ? -49.292 -18.184 60.253 1.00 75.94 322 GLN A O 1
ATOM 2603 N N . ILE A 1 323 ? -49.624 -18.681 62.418 1.00 73.50 323 ILE A N 1
ATOM 2604 C CA . ILE A 1 323 ? -48.214 -18.956 62.737 1.00 73.50 323 ILE A CA 1
ATOM 2605 C C . ILE A 1 323 ? -47.705 -20.159 61.934 1.00 73.50 323 ILE A C 1
ATOM 2607 O O . ILE A 1 323 ? -46.646 -20.064 61.320 1.00 73.50 323 ILE A O 1
ATOM 2611 N N . HIS A 1 324 ? -48.483 -21.244 61.850 1.00 76.06 324 HIS A N 1
ATOM 2612 C CA . HIS A 1 324 ? -48.116 -22.413 61.041 1.00 76.06 324 HIS A CA 1
ATOM 2613 C C . HIS A 1 324 ? -47.977 -22.084 59.547 1.00 76.06 324 HIS A C 1
ATOM 2615 O O . HIS A 1 324 ? -47.019 -22.509 58.909 1.00 76.06 324 HIS A O 1
ATOM 2621 N N . GLN A 1 325 ? -48.874 -21.264 58.990 1.00 80.38 325 GLN A N 1
ATOM 2622 C CA . GLN A 1 325 ? -48.778 -20.833 57.589 1.00 80.38 325 GLN A CA 1
ATOM 2623 C C . GLN A 1 325 ? -47.525 -19.990 57.316 1.00 80.38 325 GLN A C 1
ATOM 2625 O O . GLN A 1 325 ? -46.879 -20.162 56.283 1.00 80.38 325 GLN A O 1
ATOM 2630 N N . HIS A 1 326 ? -47.153 -19.095 58.235 1.00 73.62 326 HIS A N 1
ATOM 2631 C CA . HIS A 1 326 ? -45.909 -18.334 58.110 1.00 73.62 326 HIS A CA 1
ATOM 2632 C C . HIS A 1 326 ? -44.670 -19.231 58.241 1.00 73.62 326 HIS A C 1
ATOM 2634 O O . HIS A 1 326 ? -43.694 -19.034 57.520 1.00 73.62 326 HIS A O 1
ATOM 2640 N N . GLU A 1 327 ? -44.718 -20.246 59.101 1.00 86.88 327 GLU A N 1
ATOM 2641 C CA . GLU A 1 327 ? -43.634 -21.211 59.288 1.00 86.88 327 GLU A CA 1
ATOM 2642 C C . GLU A 1 327 ? -43.401 -22.087 58.041 1.00 86.88 327 GLU A C 1
ATOM 2644 O O . GLU A 1 327 ? -42.252 -22.333 57.662 1.00 86.88 327 GLU A O 1
ATOM 2649 N N . ASP A 1 328 ? -44.472 -22.486 57.350 1.00 85.81 328 ASP A N 1
ATOM 2650 C CA . ASP A 1 328 ? -44.397 -23.257 56.104 1.00 85.81 328 ASP A CA 1
ATOM 2651 C C . ASP A 1 328 ? -43.826 -22.435 54.937 1.00 85.81 328 ASP A C 1
ATOM 2653 O O . ASP A 1 328 ? -42.954 -22.918 54.209 1.00 85.81 328 ASP A O 1
ATOM 2657 N N . VAL A 1 329 ? -44.227 -21.166 54.796 1.00 85.94 329 VAL A N 1
ATOM 2658 C CA . VAL A 1 329 ? -43.662 -20.259 53.776 1.00 85.94 329 VAL A CA 1
ATOM 2659 C C . VAL A 1 329 ? -42.175 -19.999 54.035 1.00 85.94 329 VAL A C 1
ATOM 2661 O O . VAL A 1 329 ? -41.371 -20.000 53.103 1.00 85.94 329 VAL A O 1
ATOM 2664 N N . VAL A 1 330 ? -41.771 -19.841 55.299 1.00 82.88 330 VAL A N 1
ATOM 2665 C CA . VAL A 1 330 ? -40.353 -19.686 55.667 1.00 82.88 330 VAL A CA 1
ATOM 2666 C C . VAL A 1 330 ? -39.548 -20.949 55.347 1.00 82.88 330 VAL A C 1
ATOM 2668 O O . VAL A 1 330 ? -38.407 -20.843 54.890 1.00 82.88 330 VAL A O 1
ATOM 2671 N N . LYS A 1 331 ? -40.115 -22.147 55.547 1.00 88.94 331 LYS A N 1
ATOM 2672 C CA . LYS A 1 331 ? -39.467 -23.406 55.141 1.00 88.94 331 LYS A CA 1
ATOM 2673 C C . LYS A 1 331 ? -39.299 -23.496 53.628 1.00 88.94 331 LYS A C 1
ATOM 2675 O O . LYS A 1 331 ? -38.219 -23.876 53.182 1.00 88.94 331 LYS A O 1
ATOM 2680 N N . GLN A 1 332 ? -40.317 -23.114 52.859 1.00 89.62 332 GLN A N 1
ATOM 2681 C CA . GLN A 1 332 ? -40.251 -23.117 51.399 1.00 89.62 332 GLN A CA 1
ATOM 2682 C C . GLN A 1 332 ? -39.187 -22.139 50.877 1.00 89.62 332 GLN A C 1
ATOM 2684 O O . GLN A 1 332 ? -38.314 -22.543 50.113 1.00 89.62 332 GLN A O 1
ATOM 2689 N N . LEU A 1 333 ? -39.178 -20.895 51.367 1.00 87.50 333 LEU A N 1
ATOM 2690 C CA . LEU A 1 333 ? -38.178 -19.892 50.982 1.00 87.50 333 LEU A CA 1
ATOM 2691 C C . LEU A 1 333 ? -36.751 -20.299 51.376 1.00 87.50 333 LEU A C 1
ATOM 2693 O O . LEU A 1 333 ? -35.804 -20.027 50.642 1.00 87.50 333 LEU A O 1
ATOM 2697 N N . LYS A 1 334 ? -36.570 -20.986 52.514 1.00 89.75 334 LYS A N 1
ATOM 2698 C CA . LYS A 1 334 ? -35.265 -21.549 52.898 1.00 89.75 334 LYS A CA 1
ATOM 2699 C C . LYS A 1 334 ? -34.779 -22.623 51.929 1.00 89.75 334 LYS A C 1
ATOM 2701 O O . LYS A 1 334 ? -33.571 -22.741 51.736 1.00 89.75 334 LYS A O 1
ATOM 2706 N N . GLU A 1 335 ? -35.682 -23.421 51.372 1.00 90.62 335 GLU A N 1
ATOM 2707 C CA . GLU A 1 335 ? -35.323 -24.474 50.424 1.00 90.62 335 GLU A CA 1
ATOM 2708 C C . GLU A 1 335 ? -35.034 -23.900 49.032 1.00 90.62 335 GLU A C 1
ATOM 2710 O O . GLU A 1 335 ? -34.018 -24.252 48.434 1.00 90.62 335 GLU A O 1
ATOM 2715 N N . GLU A 1 336 ? -35.833 -22.935 48.569 1.00 89.81 336 GLU A N 1
ATOM 2716 C CA . GLU A 1 336 ? -35.567 -22.180 47.334 1.00 89.81 336 GLU A CA 1
ATOM 2717 C C . GLU A 1 336 ? -34.214 -21.453 47.415 1.00 89.81 336 GLU A C 1
ATOM 2719 O O . GLU A 1 336 ? -33.387 -21.586 46.516 1.00 89.81 336 GLU A O 1
ATOM 2724 N N . LEU A 1 337 ? -33.906 -20.805 48.547 1.00 89.12 337 LEU A N 1
ATOM 2725 C CA . LEU A 1 337 ? -32.607 -20.160 48.769 1.00 89.12 337 LEU A CA 1
ATOM 2726 C C . LEU A 1 337 ? -31.434 -21.154 48.711 1.00 89.12 337 LEU A C 1
ATOM 2728 O O . LEU A 1 337 ? -30.354 -20.816 48.223 1.00 89.12 337 LEU A O 1
ATOM 2732 N N . LYS A 1 338 ? -31.613 -22.383 49.210 1.00 92.06 338 LYS A N 1
ATOM 2733 C CA . LYS A 1 338 ? -30.579 -23.426 49.112 1.00 92.06 338 LYS A CA 1
ATOM 2734 C C . LYS A 1 338 ? -30.382 -23.897 47.675 1.00 92.06 338 LYS A C 1
ATOM 2736 O O . LYS A 1 338 ? -29.236 -24.107 47.286 1.00 92.06 338 LYS A O 1
ATOM 2741 N N . GLN A 1 339 ? -31.461 -24.060 46.911 1.00 89.56 339 GLN A N 1
ATOM 2742 C CA . GLN A 1 339 ? -31.387 -24.464 45.506 1.00 89.56 339 GLN A CA 1
ATOM 2743 C C . GLN A 1 339 ? -30.735 -23.382 44.644 1.00 89.56 339 GLN A C 1
ATOM 2745 O O . GLN A 1 339 ? -29.819 -23.691 43.885 1.00 89.56 339 GLN A O 1
ATOM 2750 N N . GLU A 1 340 ? -31.125 -22.118 44.819 1.00 85.56 340 GLU A N 1
ATOM 2751 C CA . GLU A 1 340 ? -30.522 -20.979 44.117 1.00 85.56 340 GLU A CA 1
ATOM 2752 C C . GLU A 1 340 ? -29.019 -20.882 44.429 1.00 85.56 340 GLU A C 1
ATOM 2754 O O . GLU A 1 340 ? -28.193 -20.715 43.534 1.00 85.56 340 GLU A O 1
ATOM 2759 N N . LYS A 1 341 ? -28.638 -21.082 45.701 1.00 89.50 341 LYS A N 1
ATOM 2760 C CA . LYS A 1 341 ? -27.233 -21.097 46.131 1.00 89.50 341 LYS A CA 1
ATOM 2761 C C . LYS A 1 341 ? -26.443 -22.265 45.533 1.00 89.50 341 LYS A C 1
ATOM 2763 O O . LYS A 1 341 ? -25.270 -22.088 45.212 1.00 89.50 341 LYS A O 1
ATOM 2768 N N . LEU A 1 342 ? -27.049 -23.448 45.413 1.00 90.38 342 LEU A N 1
ATOM 2769 C CA . LEU A 1 342 ? -26.413 -24.602 44.774 1.00 90.38 342 LEU A CA 1
ATOM 2770 C C . LEU A 1 342 ? -26.184 -24.326 43.283 1.00 90.38 342 LEU A C 1
ATOM 2772 O O . LEU A 1 342 ? -25.077 -24.519 42.795 1.00 90.38 342 LEU A O 1
ATOM 2776 N N . LYS A 1 343 ? -27.198 -23.794 42.596 1.00 93.62 343 LYS A N 1
ATOM 2777 C CA . LYS A 1 343 ? -27.132 -23.468 41.171 1.00 93.62 343 LYS A CA 1
ATOM 2778 C C . LYS A 1 343 ? -26.085 -22.394 40.869 1.00 93.62 343 LYS A C 1
ATOM 2780 O O . LYS A 1 343 ? -25.262 -22.579 39.983 1.00 93.62 343 LYS A O 1
ATOM 2785 N N . ALA A 1 344 ? -26.051 -21.315 41.652 1.00 89.94 344 ALA A N 1
ATOM 2786 C CA . ALA A 1 344 ? -25.027 -20.278 41.515 1.00 89.94 344 ALA A CA 1
ATOM 2787 C C . ALA A 1 344 ? -23.608 -20.817 41.778 1.00 89.94 344 ALA A C 1
ATOM 2789 O O . ALA A 1 344 ? -22.640 -20.321 41.206 1.00 89.94 344 ALA A O 1
ATOM 2790 N N . LYS A 1 345 ? -23.472 -21.836 42.638 1.00 93.12 345 LYS A N 1
ATOM 2791 C CA . LYS A 1 345 ? -22.192 -22.504 42.889 1.00 93.12 345 LYS A CA 1
ATOM 2792 C C . LYS A 1 345 ? -21.756 -23.364 41.695 1.00 93.12 345 LYS A C 1
ATOM 2794 O O . LYS A 1 345 ? -20.593 -23.280 41.321 1.00 93.12 345 LYS A O 1
ATOM 2799 N N . GLU A 1 346 ? -22.663 -24.140 41.103 1.00 92.62 346 GLU A N 1
ATOM 2800 C CA . GLU A 1 346 ? -22.386 -24.921 39.885 1.00 92.62 346 GLU A CA 1
ATOM 2801 C C . GLU A 1 346 ? -22.011 -24.001 38.710 1.00 92.62 346 GLU A C 1
ATOM 2803 O O . GLU A 1 346 ? -20.972 -24.204 38.091 1.00 92.62 346 GLU A O 1
ATOM 2808 N N . GLU A 1 347 ? -22.763 -22.917 38.478 1.00 92.06 347 GLU A N 1
ATOM 2809 C CA . GLU A 1 347 ? -22.455 -21.935 37.423 1.00 92.06 347 GLU A CA 1
ATOM 2810 C C . GLU A 1 347 ? -21.088 -21.249 37.636 1.00 92.06 347 GLU A C 1
ATOM 2812 O O . GLU A 1 347 ? -20.362 -20.975 36.677 1.00 92.06 347 GLU A O 1
ATOM 2817 N N . ALA A 1 348 ? -20.697 -20.993 38.891 1.00 89.44 348 ALA A N 1
ATOM 2818 C CA . ALA A 1 348 ? -19.374 -20.460 39.210 1.00 89.44 348 ALA A CA 1
ATOM 2819 C C . ALA A 1 348 ? -18.252 -21.490 38.980 1.00 89.44 348 ALA A C 1
ATOM 2821 O O . ALA A 1 348 ? -17.180 -21.121 38.497 1.00 89.44 348 ALA A O 1
ATOM 2822 N N . GLU A 1 349 ? -18.472 -22.767 39.308 1.00 90.56 349 GLU A N 1
ATOM 2823 C CA . GLU A 1 349 ? -17.513 -23.852 39.051 1.00 90.56 349 GLU A CA 1
ATOM 2824 C C . GLU A 1 349 ? -17.311 -24.072 37.540 1.00 90.56 349 GLU A C 1
ATOM 2826 O O . GLU A 1 349 ? -16.160 -24.121 37.095 1.00 90.56 349 GLU A O 1
ATOM 2831 N N . ASP A 1 350 ? -18.388 -24.074 36.747 1.00 92.25 350 ASP A N 1
ATOM 2832 C CA . ASP A 1 350 ? -18.338 -24.179 35.280 1.00 92.25 350 ASP A CA 1
ATOM 2833 C C . ASP A 1 350 ? -17.545 -23.022 34.653 1.00 92.25 350 ASP A C 1
ATOM 2835 O O . ASP A 1 350 ? -16.629 -23.242 33.855 1.00 92.25 350 ASP A O 1
ATOM 2839 N N . LEU A 1 351 ? -17.807 -21.779 35.075 1.00 92.94 351 LEU A N 1
ATOM 2840 C CA . LEU A 1 351 ? -17.055 -20.615 34.595 1.00 92.94 351 LEU A CA 1
ATOM 2841 C C . LEU A 1 351 ? -15.564 -20.705 34.962 1.00 92.94 351 LEU A C 1
ATOM 2843 O O . LEU A 1 351 ? -14.691 -20.322 34.179 1.00 92.94 351 LEU A O 1
ATOM 2847 N N . THR A 1 352 ? -15.251 -21.216 36.154 1.00 91.19 352 THR A N 1
ATOM 2848 C CA . THR A 1 352 ? -13.860 -21.379 36.599 1.00 91.19 352 THR A CA 1
ATOM 2849 C C . THR A 1 352 ? -13.131 -22.424 35.750 1.00 91.19 352 THR A C 1
ATOM 2851 O O . THR A 1 352 ? -11.962 -22.227 35.404 1.00 91.19 352 THR A O 1
ATOM 2854 N N . GLN A 1 353 ? -13.826 -23.497 35.364 1.00 95.25 353 GLN A N 1
ATOM 2855 C CA . GLN A 1 353 ? -13.315 -24.535 34.472 1.00 95.25 353 GLN A CA 1
ATOM 2856 C C . GLN A 1 353 ? -13.056 -23.991 33.058 1.00 95.25 353 GLN A C 1
ATOM 2858 O O . GLN A 1 353 ? -11.954 -24.173 32.536 1.00 95.25 353 GLN A O 1
ATOM 2863 N N . GLU A 1 354 ? -13.998 -23.251 32.466 1.00 91.81 354 GLU A N 1
ATOM 2864 C CA . GLU A 1 354 ? -13.804 -22.621 31.148 1.00 91.81 354 GLU A CA 1
ATOM 2865 C C . GLU A 1 354 ? -12.617 -21.642 31.153 1.00 91.81 354 GLU A C 1
ATOM 2867 O O . GLU A 1 354 ? -11.781 -21.636 30.242 1.00 91.81 354 GLU A O 1
ATOM 2872 N N . MET A 1 355 ? -12.480 -20.852 32.223 1.00 91.25 355 MET A N 1
ATOM 2873 C CA . MET A 1 355 ? -11.343 -19.948 32.400 1.00 91.25 355 MET A CA 1
ATOM 2874 C C . MET A 1 355 ? -10.010 -20.695 32.542 1.00 91.25 355 MET A C 1
ATOM 2876 O O . MET A 1 355 ? -8.982 -20.205 32.064 1.00 91.25 355 MET A O 1
ATOM 2880 N N . ALA A 1 356 ? -9.997 -21.865 33.183 1.00 91.94 356 ALA A N 1
ATOM 2881 C CA . ALA A 1 356 ? -8.807 -22.703 33.300 1.00 91.94 356 ALA A CA 1
ATOM 2882 C C . ALA A 1 356 ? -8.415 -23.334 31.952 1.00 91.94 356 ALA A C 1
ATOM 2884 O O . ALA A 1 356 ? -7.236 -23.315 31.589 1.00 91.94 356 ALA A O 1
ATOM 2885 N N . GLU A 1 357 ? -9.386 -23.818 31.175 1.00 93.69 357 GLU A N 1
ATOM 2886 C CA . GLU A 1 357 ? -9.160 -24.358 29.829 1.00 93.69 357 GLU A CA 1
ATOM 2887 C C . GLU A 1 357 ? -8.618 -23.292 28.872 1.00 93.69 357 GLU A C 1
ATOM 2889 O O . GLU A 1 357 ? -7.665 -23.542 28.125 1.00 93.69 357 GLU A O 1
ATOM 2894 N N . LEU A 1 358 ? -9.160 -22.072 28.942 1.00 93.19 358 LEU A N 1
ATOM 2895 C CA . LEU A 1 358 ? -8.665 -20.947 28.157 1.00 93.19 358 LEU A CA 1
ATOM 2896 C C . LEU A 1 358 ? -7.226 -20.579 28.539 1.00 93.19 358 LEU A C 1
ATOM 2898 O O . LEU A 1 358 ? -6.393 -20.372 27.653 1.00 93.19 358 LEU A O 1
ATOM 2902 N N . ARG A 1 359 ? -6.909 -20.541 29.842 1.00 90.56 359 ARG A N 1
ATOM 2903 C CA . ARG A 1 359 ? -5.540 -20.302 30.330 1.00 90.56 359 ARG A CA 1
ATOM 2904 C C . ARG A 1 359 ? -4.577 -21.365 29.819 1.00 90.56 359 ARG A C 1
ATOM 2906 O O . ARG A 1 359 ? -3.536 -21.004 29.281 1.00 90.56 359 ARG A O 1
ATOM 2913 N N . TYR A 1 360 ? -4.939 -22.644 29.916 1.00 95.62 360 TYR A N 1
ATOM 2914 C CA . TYR A 1 360 ? -4.110 -23.741 29.414 1.00 95.62 360 TYR A CA 1
ATOM 2915 C C . TYR A 1 360 ? -3.848 -23.606 27.910 1.00 95.62 360 TYR A C 1
ATOM 2917 O O . TYR A 1 360 ? -2.703 -23.682 27.469 1.00 95.62 360 TYR A O 1
ATOM 2925 N N . LYS A 1 361 ? -4.888 -23.305 27.122 1.00 94.56 361 LYS A N 1
ATOM 2926 C CA . LYS A 1 361 ? -4.757 -23.106 25.674 1.00 94.56 361 LYS A CA 1
ATOM 2927 C C . LYS A 1 361 ? -3.850 -21.924 25.325 1.00 94.56 361 LYS A C 1
ATOM 2929 O O . LYS A 1 361 ? -3.023 -22.040 24.423 1.00 94.56 361 LYS A O 1
ATOM 2934 N N . MET A 1 362 ? -3.975 -20.811 26.047 1.00 89.19 362 MET A N 1
ATOM 2935 C CA . MET A 1 362 ? -3.109 -19.642 25.874 1.00 89.19 362 MET A CA 1
ATOM 2936 C C . MET A 1 362 ? -1.652 -19.976 26.223 1.00 89.19 362 MET A C 1
ATOM 2938 O O . MET A 1 362 ? -0.746 -19.608 25.481 1.00 89.19 362 MET A O 1
ATOM 2942 N N . THR A 1 363 ? -1.419 -20.719 27.309 1.00 94.06 363 THR A N 1
ATOM 2943 C CA . THR A 1 363 ? -0.079 -21.175 27.704 1.00 94.06 363 THR A CA 1
ATOM 2944 C C . THR A 1 363 ? 0.545 -22.086 26.648 1.00 94.06 363 THR A C 1
ATOM 2946 O O . THR A 1 363 ? 1.693 -21.858 26.282 1.00 94.06 363 THR A O 1
ATOM 2949 N N . CYS A 1 364 ? -0.201 -23.040 26.081 1.00 93.50 364 CYS A N 1
ATOM 2950 C CA . CYS A 1 364 ? 0.309 -23.885 24.997 1.00 93.50 364 CYS A CA 1
ATOM 2951 C C . CYS A 1 364 ? 0.735 -23.066 23.769 1.00 93.50 364 CYS A C 1
ATOM 2953 O O . CYS A 1 364 ? 1.817 -23.292 23.236 1.00 93.50 364 CYS A O 1
ATOM 2955 N N . LEU A 1 365 ? -0.073 -22.084 23.350 1.00 92.75 365 LEU A N 1
ATOM 2956 C CA . LEU A 1 365 ? 0.276 -21.203 22.228 1.00 92.75 365 LEU A CA 1
ATOM 2957 C C . LEU A 1 365 ? 1.525 -20.356 22.523 1.00 92.75 365 LEU A C 1
ATOM 2959 O O . LEU A 1 365 ? 2.357 -20.151 21.641 1.00 92.75 365 LEU A O 1
ATOM 2963 N N . LEU A 1 366 ? 1.681 -19.881 23.762 1.00 91.19 366 LEU A N 1
ATOM 2964 C CA . LEU A 1 366 ? 2.879 -19.149 24.184 1.00 91.19 366 LEU A CA 1
ATOM 2965 C C . LEU A 1 366 ? 4.129 -20.040 24.194 1.00 91.19 366 LEU A C 1
ATOM 2967 O O . LEU A 1 366 ? 5.199 -19.585 23.787 1.00 91.19 366 LEU A O 1
ATOM 2971 N N . ASP A 1 367 ? 4.008 -21.300 24.611 1.00 92.38 367 ASP A N 1
ATOM 2972 C CA . ASP A 1 367 ? 5.110 -22.267 24.577 1.00 92.38 367 ASP A CA 1
ATOM 2973 C C . ASP A 1 367 ? 5.498 -22.642 23.138 1.00 92.38 367 ASP A C 1
ATOM 2975 O O . ASP A 1 367 ? 6.687 -22.731 22.818 1.00 92.38 367 ASP A O 1
ATOM 2979 N N . GLU A 1 368 ? 4.524 -22.803 22.238 1.00 93.00 368 GLU A N 1
ATOM 2980 C CA . GLU A 1 368 ? 4.766 -22.998 20.803 1.00 93.00 368 GLU A CA 1
ATOM 2981 C C . GLU A 1 368 ? 5.518 -21.808 20.189 1.00 93.00 368 GLU A C 1
ATOM 2983 O O . GLU A 1 368 ? 6.514 -21.997 19.484 1.00 93.00 368 GLU A O 1
ATOM 2988 N N . GLU A 1 369 ? 5.105 -20.581 20.510 1.00 89.00 369 GLU A N 1
ATOM 2989 C CA . GLU A 1 369 ? 5.762 -19.358 20.045 1.00 89.00 369 GLU A CA 1
ATOM 2990 C C . GLU A 1 369 ? 7.180 -19.218 20.621 1.00 89.00 369 GLU A C 1
ATOM 2992 O O . GLU A 1 369 ? 8.121 -18.857 19.907 1.00 89.00 369 GLU A O 1
ATOM 2997 N N . ARG A 1 370 ? 7.381 -19.577 21.895 1.00 90.50 370 ARG A N 1
ATOM 2998 C CA . ARG A 1 370 ? 8.712 -19.611 22.514 1.00 90.50 370 ARG A CA 1
ATOM 2999 C C . ARG A 1 370 ? 9.628 -20.609 21.807 1.00 90.50 370 ARG A C 1
ATOM 3001 O O . ARG A 1 370 ? 10.761 -20.259 21.479 1.00 90.50 370 ARG A O 1
ATOM 3008 N N . ASN A 1 371 ? 9.143 -21.817 21.525 1.00 92.19 371 ASN A N 1
ATOM 3009 C CA . ASN A 1 371 ? 9.908 -22.832 20.798 1.00 92.19 371 ASN A CA 1
ATOM 3010 C C . ASN A 1 371 ? 10.250 -22.374 19.375 1.00 92.19 371 ASN A C 1
ATOM 3012 O O . ASN A 1 371 ? 11.389 -22.526 18.934 1.00 92.19 371 ASN A O 1
ATOM 3016 N N . ARG A 1 372 ? 9.302 -21.737 18.676 1.00 93.12 372 ARG A N 1
ATOM 3017 C CA . ARG A 1 372 ? 9.536 -21.151 17.350 1.00 93.12 372 ARG A CA 1
ATOM 3018 C C . ARG A 1 372 ? 10.653 -20.105 17.385 1.00 93.12 372 ARG A C 1
ATOM 3020 O O . ARG A 1 372 ? 11.529 -20.133 16.521 1.00 93.12 372 ARG A O 1
ATOM 3027 N N . ARG A 1 373 ? 10.656 -19.214 18.383 1.00 92.94 373 ARG A N 1
ATOM 3028 C CA . ARG A 1 373 ? 11.707 -18.194 18.555 1.00 92.94 373 ARG A CA 1
ATOM 3029 C C . ARG A 1 373 ? 13.077 -18.817 18.801 1.00 92.94 373 ARG A C 1
ATOM 3031 O O . ARG A 1 373 ? 14.027 -18.417 18.137 1.00 92.94 373 ARG A O 1
ATOM 3038 N N . VAL A 1 374 ? 13.162 -19.840 19.654 1.00 92.94 374 VAL A N 1
ATOM 3039 C CA . VAL A 1 374 ? 14.416 -20.579 19.893 1.00 92.94 374 VAL A CA 1
ATOM 3040 C C . VAL A 1 374 ? 14.933 -21.225 18.603 1.00 92.94 374 VAL A C 1
ATOM 3042 O O . VAL A 1 374 ? 16.121 -21.130 18.310 1.00 92.94 374 VAL A O 1
ATOM 3045 N N . CYS A 1 375 ? 14.064 -21.829 17.782 1.00 92.44 375 CYS A N 1
ATOM 3046 C CA . CYS A 1 375 ? 14.480 -22.399 16.495 1.00 92.44 375 CYS A CA 1
ATOM 3047 C C . CYS A 1 375 ? 15.031 -21.340 15.528 1.00 92.44 375 CYS A C 1
ATOM 3049 O O . CYS A 1 375 ? 16.021 -21.592 14.841 1.00 92.44 375 CYS A O 1
ATOM 3051 N N . ILE A 1 376 ? 14.402 -20.163 15.472 1.00 91.50 376 ILE A N 1
ATOM 3052 C CA . ILE A 1 376 ? 14.850 -19.052 14.620 1.00 91.50 376 ILE A CA 1
ATOM 3053 C C . ILE A 1 376 ? 16.199 -18.511 15.107 1.00 91.50 376 ILE A C 1
ATOM 3055 O O . ILE A 1 376 ? 17.105 -18.317 14.299 1.00 91.50 376 ILE A O 1
ATOM 3059 N N . GLU A 1 377 ? 16.351 -18.311 16.415 1.00 94.19 377 GLU A N 1
ATOM 3060 C CA . GLU A 1 377 ? 17.596 -17.845 17.030 1.00 94.19 377 GLU A CA 1
ATOM 3061 C C . GLU A 1 377 ? 18.737 -18.850 16.835 1.00 94.19 377 GLU A C 1
ATOM 3063 O O . GLU A 1 377 ? 19.854 -18.485 16.476 1.00 94.19 377 GLU A O 1
ATOM 3068 N N . GLN A 1 378 ? 18.465 -20.146 16.976 1.00 95.94 378 GLN A N 1
ATOM 3069 C CA . GLN A 1 378 ? 19.478 -21.166 16.736 1.00 95.94 378 GLN A CA 1
ATOM 3070 C C . GLN A 1 378 ? 19.908 -21.210 15.263 1.00 95.94 378 GLN A C 1
ATOM 3072 O O . GLN A 1 378 ? 21.099 -21.344 14.973 1.00 95.94 378 GLN A O 1
ATOM 3077 N N . ALA A 1 379 ? 18.967 -21.052 14.327 1.00 93.06 379 ALA A N 1
ATOM 3078 C CA . ALA A 1 379 ? 19.278 -20.976 12.903 1.00 93.06 379 ALA A CA 1
ATOM 3079 C C . ALA A 1 379 ? 20.105 -19.725 12.557 1.00 93.06 379 ALA A C 1
ATOM 3081 O O . ALA A 1 379 ? 21.039 -19.808 11.754 1.00 93.06 379 ALA A O 1
ATOM 3082 N N . SER A 1 380 ? 19.807 -18.578 13.176 1.00 90.88 380 SER A N 1
ATOM 3083 C CA . SER A 1 380 ? 20.574 -17.348 12.958 1.00 90.88 380 SER A CA 1
ATOM 3084 C C . SER A 1 380 ? 21.991 -17.459 13.526 1.00 90.88 380 SER A C 1
ATOM 3086 O O . SER A 1 380 ? 22.949 -17.146 12.820 1.00 90.88 380 SER A O 1
ATOM 3088 N N . LEU A 1 381 ? 22.154 -18.003 14.736 1.00 96.06 381 LEU A N 1
ATOM 3089 C CA . LEU A 1 381 ? 23.464 -18.262 15.340 1.00 96.06 381 LEU A CA 1
ATOM 3090 C C . LEU A 1 381 ? 24.299 -19.242 14.509 1.00 96.06 381 LEU A C 1
ATOM 3092 O O . LEU A 1 381 ? 25.487 -19.006 14.285 1.00 96.06 381 LEU A O 1
ATOM 3096 N N . GLN A 1 382 ? 23.687 -20.314 13.997 1.00 95.75 382 GLN A N 1
ATOM 3097 C CA . GLN A 1 382 ? 24.372 -21.259 13.114 1.00 95.75 382 GLN A CA 1
ATOM 3098 C C . GLN A 1 382 ? 24.847 -20.574 11.827 1.00 95.75 382 GLN A C 1
ATOM 3100 O O . GLN A 1 382 ? 25.980 -20.789 11.393 1.00 95.75 382 GLN A O 1
ATOM 3105 N N . ARG A 1 383 ? 24.020 -19.700 11.245 1.00 95.94 383 ARG A N 1
ATOM 3106 C CA . ARG A 1 383 ? 24.393 -18.939 10.051 1.00 95.94 383 ARG A CA 1
ATOM 3107 C C . ARG A 1 383 ? 25.537 -17.962 10.319 1.00 95.94 383 ARG A C 1
ATOM 3109 O O . ARG A 1 383 ? 26.442 -17.860 9.494 1.00 95.94 383 ARG A O 1
ATOM 3116 N N . ILE A 1 384 ? 25.524 -17.277 11.460 1.00 92.06 384 ILE A N 1
ATOM 3117 C CA . ILE A 1 384 ? 26.618 -16.391 11.878 1.00 92.06 384 ILE A CA 1
ATOM 3118 C C . ILE A 1 384 ? 27.913 -17.197 12.030 1.00 92.06 384 ILE A C 1
ATOM 3120 O O . ILE A 1 384 ? 28.929 -16.823 11.451 1.00 92.06 384 ILE A O 1
ATOM 3124 N N . ALA A 1 385 ? 27.871 -18.352 12.699 1.00 93.94 385 ALA A N 1
ATOM 3125 C CA . ALA A 1 385 ? 29.040 -19.217 12.858 1.00 93.94 385 ALA A CA 1
ATOM 3126 C C . ALA A 1 385 ? 29.598 -19.720 11.511 1.00 93.94 385 ALA A C 1
ATOM 3128 O O . ALA A 1 385 ? 30.816 -19.777 11.320 1.00 93.94 385 ALA A O 1
ATOM 3129 N N . GLU A 1 386 ? 28.730 -20.056 10.550 1.00 94.75 386 GLU A N 1
ATOM 3130 C CA . GLU A 1 386 ? 29.145 -20.410 9.187 1.00 94.75 386 GLU A CA 1
ATOM 3131 C C . GLU A 1 386 ? 29.865 -19.258 8.483 1.00 94.75 386 GLU A C 1
ATOM 3133 O O . GLU A 1 386 ? 30.908 -19.479 7.859 1.00 94.75 386 GLU A O 1
ATOM 3138 N N . LEU A 1 387 ? 29.325 -18.042 8.590 1.00 93.00 387 LEU A N 1
ATOM 3139 C CA . LEU A 1 387 ? 29.908 -16.841 7.994 1.00 93.00 387 LEU A CA 1
ATOM 3140 C C . LEU A 1 387 ? 31.255 -16.501 8.644 1.00 93.00 387 LEU A C 1
ATOM 3142 O O . LEU A 1 387 ? 32.242 -16.298 7.940 1.00 93.00 387 LEU A O 1
ATOM 3146 N N . GLU A 1 388 ? 31.355 -16.555 9.971 1.00 92.25 388 GLU A N 1
ATOM 3147 C CA . GLU A 1 388 ? 32.622 -16.370 10.684 1.00 92.25 388 GLU A CA 1
ATOM 3148 C C . GLU A 1 388 ? 33.674 -17.420 10.288 1.00 92.25 388 GLU A C 1
ATOM 3150 O O . GLU A 1 388 ? 34.863 -17.111 10.153 1.00 92.25 388 GLU A O 1
ATOM 3155 N N . ALA A 1 389 ? 33.261 -18.672 10.067 1.00 91.25 389 ALA A N 1
ATOM 3156 C CA . ALA A 1 389 ? 34.146 -19.738 9.606 1.00 91.25 389 ALA A CA 1
ATOM 3157 C C . ALA A 1 389 ? 34.572 -19.572 8.137 1.00 91.25 389 ALA A C 1
ATOM 3159 O O . ALA A 1 389 ? 35.643 -20.054 7.755 1.00 91.25 389 ALA A O 1
ATOM 3160 N N . GLN A 1 390 ? 33.753 -18.936 7.297 1.00 90.75 390 GLN A N 1
ATOM 3161 C CA . GLN A 1 390 ? 34.131 -18.557 5.932 1.00 90.75 390 GLN A CA 1
ATOM 3162 C C . GLN A 1 390 ? 35.163 -17.428 5.959 1.00 90.75 390 GLN A C 1
ATOM 3164 O O . GLN A 1 390 ? 36.243 -17.601 5.400 1.00 90.75 390 GLN A O 1
ATOM 3169 N N . ILE A 1 391 ? 34.910 -16.370 6.733 1.00 88.75 391 ILE A N 1
ATOM 3170 C CA . ILE A 1 391 ? 35.840 -15.245 6.915 1.00 88.75 391 ILE A CA 1
ATOM 3171 C C . ILE A 1 391 ? 37.201 -15.739 7.438 1.00 88.75 391 ILE A C 1
ATOM 3173 O O . ILE A 1 391 ? 38.248 -15.421 6.877 1.00 88.75 391 ILE A O 1
ATOM 3177 N N . LYS A 1 392 ? 37.221 -16.614 8.455 1.00 89.81 392 LYS A N 1
ATOM 3178 C CA . LYS A 1 392 ? 38.473 -17.203 8.977 1.00 89.81 392 LYS A CA 1
ATOM 3179 C C . LYS A 1 392 ? 39.223 -18.064 7.954 1.00 89.81 392 LYS A C 1
ATOM 3181 O O . LYS A 1 392 ? 40.446 -18.171 8.046 1.00 89.81 392 LYS A O 1
ATOM 3186 N N . ARG A 1 393 ? 38.526 -18.713 7.013 1.00 84.69 393 ARG A N 1
ATOM 3187 C CA . ARG A 1 393 ? 39.151 -19.512 5.942 1.00 84.69 393 ARG A CA 1
ATOM 3188 C C . ARG A 1 393 ? 39.724 -18.637 4.838 1.00 84.69 393 ARG A C 1
ATOM 3190 O O . ARG A 1 393 ? 40.793 -18.964 4.332 1.00 84.69 393 ARG A O 1
ATOM 3197 N N . GLU A 1 394 ? 39.060 -17.536 4.508 1.00 76.31 394 GLU A N 1
ATOM 3198 C CA . GLU A 1 394 ? 39.588 -16.553 3.562 1.00 76.31 394 GLU A CA 1
ATOM 3199 C C . GLU A 1 394 ? 40.851 -15.881 4.103 1.00 76.31 394 GLU A C 1
ATOM 3201 O O . GLU A 1 394 ? 41.847 -15.801 3.390 1.00 76.31 394 GLU A O 1
ATOM 3206 N N . ILE A 1 395 ? 40.881 -15.551 5.398 1.00 76.62 395 ILE A N 1
ATOM 3207 C CA . ILE A 1 395 ? 42.072 -14.989 6.059 1.00 76.62 395 ILE A CA 1
ATOM 3208 C C . ILE A 1 395 ? 43.236 -16.001 6.135 1.00 76.62 395 ILE A C 1
ATOM 3210 O O . ILE A 1 395 ? 44.400 -15.611 6.154 1.00 76.62 395 ILE A O 1
ATOM 3214 N N . LYS A 1 396 ? 42.957 -17.313 6.175 1.00 71.00 396 LYS A N 1
ATOM 3215 C CA . LYS A 1 396 ? 43.979 -18.374 6.295 1.00 71.00 396 LYS A CA 1
ATOM 3216 C C . LYS A 1 396 ? 44.484 -18.942 4.968 1.00 71.00 396 LYS A C 1
ATOM 3218 O O . LYS A 1 396 ? 45.280 -19.879 5.004 1.00 71.00 396 LYS A O 1
ATOM 3223 N N . LYS A 1 397 ? 44.047 -18.439 3.812 1.00 60.66 397 LYS A N 1
ATOM 3224 C CA . LYS A 1 397 ? 44.503 -18.938 2.505 1.00 60.66 397 LYS A CA 1
ATOM 3225 C C . LYS A 1 397 ? 45.894 -18.349 2.192 1.00 60.66 397 LYS A C 1
ATOM 3227 O O . LYS A 1 397 ? 45.981 -17.143 1.981 1.00 60.66 397 LYS A O 1
ATOM 3232 N N . PRO A 1 398 ? 46.988 -19.139 2.165 1.00 48.41 398 PRO A N 1
ATOM 3233 C CA . PRO A 1 398 ? 48.309 -18.603 1.871 1.00 48.41 398 PRO A CA 1
ATOM 3234 C C . PRO A 1 398 ? 48.521 -18.563 0.353 1.00 48.41 398 PRO A C 1
ATOM 3236 O O . PRO A 1 398 ? 48.424 -19.590 -0.320 1.00 48.41 398 PRO A O 1
ATOM 3239 N N . SER A 1 399 ? 48.843 -17.392 -0.194 1.00 40.38 399 SER A N 1
ATOM 3240 C CA . SER A 1 399 ? 49.555 -17.301 -1.467 1.00 40.38 399 SER A CA 1
ATOM 3241 C C . SER A 1 399 ? 51.021 -17.671 -1.219 1.00 40.38 399 SER A C 1
ATOM 3243 O O . SER A 1 399 ? 51.730 -17.039 -0.439 1.00 40.38 399 SER A O 1
ATOM 3245 N N . SER A 1 400 ? 51.471 -18.761 -1.834 1.00 38.34 400 SER A N 1
ATOM 3246 C CA . SER A 1 400 ? 52.865 -19.201 -1.798 1.00 38.34 400 SER A CA 1
ATOM 3247 C C . SER A 1 400 ? 53.710 -18.365 -2.762 1.00 38.34 400 SER A C 1
ATOM 3249 O O . SER A 1 400 ? 53.489 -18.441 -3.965 1.00 38.34 400 SER A O 1
ATOM 3251 N N . THR A 1 401 ? 54.693 -17.612 -2.260 1.00 39.25 401 THR A N 1
ATOM 3252 C CA . THR A 1 401 ? 55.975 -17.299 -2.932 1.00 39.25 401 THR A CA 1
ATOM 3253 C C . THR A 1 401 ? 56.996 -16.879 -1.858 1.00 39.25 401 THR A C 1
ATOM 3255 O O . THR A 1 401 ? 56.715 -16.011 -1.036 1.00 39.25 401 THR A O 1
ATOM 3258 N N . GLU A 1 402 ? 58.151 -17.553 -1.825 1.00 41.25 402 GLU A N 1
ATOM 3259 C CA . GLU A 1 402 ? 59.251 -17.405 -0.854 1.00 41.25 402 GLU A CA 1
ATOM 3260 C C . GLU A 1 402 ? 60.186 -16.208 -1.135 1.00 41.25 402 GLU A C 1
ATOM 3262 O O . GLU A 1 402 ? 60.597 -16.022 -2.278 1.00 41.25 402 GLU A O 1
ATOM 3267 N N . MET A 1 403 ? 60.599 -15.481 -0.076 1.00 32.62 403 MET A N 1
ATOM 3268 C CA . MET A 1 403 ? 61.989 -15.169 0.371 1.00 32.62 403 MET A CA 1
ATOM 3269 C C . MET A 1 403 ? 62.047 -13.894 1.266 1.00 32.62 403 MET A C 1
ATOM 3271 O O . MET A 1 403 ? 61.376 -12.902 1.016 1.00 32.62 403 MET A O 1
ATOM 3275 N N . LEU A 1 404 ? 62.852 -13.983 2.336 1.00 35.50 404 LEU A N 1
ATOM 3276 C CA . LEU A 1 404 ? 63.013 -13.183 3.585 1.00 35.50 404 LEU A CA 1
ATOM 3277 C C . LEU A 1 404 ? 63.915 -11.903 3.465 1.00 35.50 404 LEU A C 1
ATOM 3279 O O . LEU A 1 404 ? 64.468 -11.700 2.388 1.00 35.50 404 LEU A O 1
ATOM 3283 N N . PRO A 1 405 ? 64.344 -11.199 4.560 1.00 62.09 405 PRO A N 1
ATOM 3284 C CA . PRO A 1 405 ? 63.646 -10.600 5.731 1.00 62.09 405 PRO A CA 1
ATOM 3285 C C . PRO A 1 405 ? 64.166 -9.174 6.128 1.00 62.09 405 PRO A C 1
ATOM 3287 O O . PRO A 1 405 ? 65.127 -8.688 5.543 1.00 62.09 405 PRO A O 1
ATOM 3290 N N . LEU A 1 406 ? 63.585 -8.558 7.183 1.00 29.64 406 LEU A N 1
ATOM 3291 C CA . LEU A 1 406 ? 64.152 -7.637 8.225 1.00 29.64 406 LEU A CA 1
ATOM 3292 C C . LEU A 1 406 ? 62.977 -6.811 8.819 1.00 29.64 406 LEU A C 1
ATOM 3294 O O . LEU A 1 406 ? 62.127 -6.385 8.056 1.00 29.64 406 LEU A O 1
ATOM 3298 N N . SER A 1 407 ? 62.809 -6.448 10.097 1.00 32.53 407 SER A N 1
ATOM 3299 C CA . SER A 1 407 ? 63.406 -6.730 11.412 1.00 32.53 407 SER A CA 1
ATOM 3300 C C . SER A 1 407 ? 62.627 -5.862 12.437 1.00 32.53 407 SER A C 1
ATOM 3302 O O . SER A 1 407 ? 62.443 -4.679 12.165 1.00 32.53 407 SER A O 1
ATOM 3304 N N . GLY A 1 408 ? 62.301 -6.393 13.627 1.00 30.28 408 GLY A N 1
ATOM 3305 C CA . GLY A 1 408 ? 61.958 -5.633 14.855 1.00 30.28 408 GLY A CA 1
ATOM 3306 C C . GLY A 1 408 ? 60.505 -5.125 14.939 1.00 30.28 408 GLY A C 1
ATOM 3307 O O . GLY A 1 408 ? 59.991 -4.577 13.984 1.00 30.28 408 GLY A O 1
ATOM 3308 N N . ILE A 1 409 ? 59.756 -5.241 16.039 1.00 33.12 409 ILE A N 1
ATOM 3309 C CA . ILE A 1 409 ? 60.123 -5.160 17.459 1.00 33.12 409 ILE A CA 1
ATOM 3310 C C . ILE A 1 409 ? 59.221 -6.082 18.303 1.00 33.12 409 ILE A C 1
ATOM 3312 O O . ILE A 1 409 ? 58.060 -6.337 17.997 1.00 33.12 409 ILE A O 1
ATOM 3316 N N . SER A 1 410 ? 59.839 -6.581 19.369 1.00 28.05 410 SER A N 1
ATOM 3317 C CA . SER A 1 410 ? 59.411 -7.589 20.331 1.00 28.05 410 SER A CA 1
ATOM 3318 C C . SER A 1 410 ? 58.252 -7.197 21.261 1.00 28.05 410 SER A C 1
ATOM 3320 O O . SER A 1 410 ? 58.141 -6.068 21.724 1.00 28.05 410 SER A O 1
ATOM 3322 N N . MET A 1 411 ? 57.498 -8.248 21.592 1.00 31.95 411 MET A N 1
ATOM 3323 C CA . MET A 1 411 ? 56.579 -8.525 22.703 1.00 31.95 411 MET A CA 1
ATOM 3324 C C . MET A 1 411 ? 56.668 -7.686 23.990 1.00 31.95 411 MET A C 1
ATOM 3326 O O . MET A 1 411 ? 57.749 -7.511 24.547 1.00 31.95 411 MET A O 1
ATOM 3330 N N . ALA A 1 412 ? 55.496 -7.459 24.597 1.00 29.16 412 ALA A N 1
ATOM 3331 C CA . ALA A 1 412 ? 55.247 -7.858 25.987 1.00 29.16 412 ALA A CA 1
ATOM 3332 C C . ALA A 1 412 ? 53.747 -8.115 26.228 1.00 29.16 412 ALA A C 1
ATOM 3334 O O . ALA A 1 412 ? 52.921 -7.211 26.152 1.00 29.16 412 ALA A O 1
ATOM 3335 N N . ALA A 1 413 ? 53.412 -9.367 26.539 1.00 34.41 413 ALA A N 1
ATOM 3336 C CA . ALA A 1 413 ? 52.118 -9.776 27.066 1.00 34.41 413 ALA A CA 1
ATOM 3337 C C . ALA A 1 413 ? 52.077 -9.582 28.592 1.00 34.41 413 ALA A C 1
ATOM 3339 O O . ALA A 1 413 ? 53.059 -9.882 29.275 1.00 34.41 413 ALA A O 1
ATOM 3340 N N . LYS A 1 414 ? 50.921 -9.188 29.137 1.00 34.16 414 LYS A N 1
ATOM 3341 C CA . LYS A 1 414 ? 50.510 -9.517 30.510 1.00 34.16 414 LYS A CA 1
ATOM 3342 C C . LYS A 1 414 ? 48.990 -9.687 30.569 1.00 34.16 414 LYS A C 1
ATOM 3344 O O . LYS A 1 414 ? 48.244 -8.814 30.146 1.00 34.16 414 LYS A O 1
ATOM 3349 N N . ASN A 1 415 ? 48.591 -10.858 31.057 1.00 31.89 415 ASN A N 1
ATOM 3350 C CA . ASN A 1 415 ? 47.224 -11.334 31.262 1.00 31.89 415 ASN A CA 1
ATOM 3351 C C . ASN A 1 415 ? 46.642 -10.888 32.620 1.00 31.89 415 ASN A C 1
ATOM 3353 O O . ASN A 1 415 ? 47.392 -10.453 33.494 1.00 31.89 415 ASN A O 1
ATOM 3357 N N . PHE A 1 416 ? 45.345 -11.206 32.778 1.00 28.44 416 PHE A N 1
ATOM 3358 C CA . PHE A 1 416 ? 44.453 -11.238 33.960 1.00 28.44 416 PHE A CA 1
ATOM 3359 C C . PHE A 1 416 ? 43.628 -9.953 34.175 1.00 28.44 416 PHE A C 1
ATOM 3361 O O . PHE A 1 416 ? 44.208 -8.883 34.248 1.00 28.44 416 PHE A O 1
ATOM 3368 N N . SER A 1 417 ? 42.283 -9.905 34.183 1.00 26.69 417 SER A N 1
ATOM 3369 C CA . SER A 1 417 ? 41.161 -10.789 34.593 1.00 26.69 417 SER A CA 1
ATOM 3370 C C . SER A 1 417 ? 40.474 -10.268 35.872 1.00 26.69 417 SER A C 1
ATOM 3372 O O . SER A 1 417 ? 41.012 -10.458 36.954 1.00 26.69 417 SER A O 1
ATOM 3374 N N . LEU A 1 418 ? 39.243 -9.760 35.686 1.00 29.22 418 LEU A N 1
ATOM 3375 C CA . LEU A 1 418 ? 38.044 -9.789 36.558 1.00 29.22 418 LEU A CA 1
ATOM 3376 C C . LEU A 1 418 ? 37.949 -8.925 37.852 1.00 29.22 418 LEU A C 1
ATOM 3378 O O . LEU A 1 418 ? 38.445 -9.345 38.888 1.00 29.22 418 LEU A O 1
ATOM 3382 N N . ASN A 1 419 ? 37.119 -7.856 37.748 1.00 28.47 419 ASN A N 1
ATOM 3383 C CA . ASN A 1 419 ? 35.985 -7.392 38.615 1.00 28.47 419 ASN A CA 1
ATOM 3384 C C . ASN A 1 419 ? 36.237 -7.009 40.112 1.00 28.47 419 ASN A C 1
ATOM 3386 O O . ASN A 1 419 ? 37.283 -7.381 40.628 1.00 28.47 419 ASN A O 1
ATOM 3390 N N . PRO A 1 420 ? 35.272 -6.465 40.918 1.00 43.34 420 PRO A N 1
ATOM 3391 C CA . PRO A 1 420 ? 34.110 -5.537 40.736 1.00 43.34 420 PRO A CA 1
ATOM 3392 C C . PRO A 1 420 ? 33.878 -4.470 41.887 1.00 43.34 420 PRO A C 1
ATOM 3394 O O . PRO A 1 420 ? 34.345 -4.675 42.997 1.00 43.34 420 PRO A O 1
ATOM 3397 N N . PHE A 1 421 ? 33.040 -3.436 41.636 1.00 28.19 421 PHE A N 1
ATOM 3398 C CA . PHE A 1 421 ? 32.206 -2.581 42.552 1.00 28.19 421 PHE A CA 1
ATOM 3399 C C . PHE A 1 421 ? 32.780 -1.658 43.679 1.00 28.19 421 PHE A C 1
ATOM 3401 O O . PHE A 1 421 ? 33.799 -1.956 44.292 1.00 28.19 421 PHE A O 1
ATOM 3408 N N . ASP A 1 422 ? 31.977 -0.602 43.950 1.00 32.91 422 ASP A N 1
ATOM 3409 C CA . ASP A 1 422 ? 31.901 0.411 45.047 1.00 32.91 422 ASP A CA 1
ATOM 3410 C C . ASP A 1 422 ? 32.763 1.693 44.959 1.00 32.91 422 ASP A C 1
ATOM 3412 O O . ASP A 1 422 ? 33.988 1.627 44.898 1.00 32.91 422 ASP A O 1
ATOM 3416 N N . ASP A 1 423 ? 32.137 2.867 44.734 1.00 34.91 423 ASP A N 1
ATOM 3417 C CA . ASP A 1 423 ? 31.551 3.823 45.726 1.00 34.91 423 ASP A CA 1
ATOM 3418 C C . ASP A 1 423 ? 32.661 4.700 46.353 1.00 34.91 423 ASP A C 1
ATOM 3420 O O . ASP A 1 423 ? 33.688 4.186 46.771 1.00 34.91 423 ASP A O 1
ATOM 3424 N N . THR A 1 424 ? 32.630 6.027 46.490 1.00 32.56 424 THR A N 1
ATOM 3425 C CA . THR A 1 424 ? 31.595 7.069 46.570 1.00 32.56 424 THR A CA 1
ATOM 3426 C C . THR A 1 424 ? 32.300 8.439 46.430 1.00 32.56 424 THR A C 1
ATOM 3428 O O . THR A 1 424 ? 33.487 8.564 46.729 1.00 32.56 424 THR A O 1
ATOM 3431 N N . ASP A 1 425 ? 31.557 9.409 45.901 1.00 33.75 425 ASP A N 1
ATOM 3432 C CA . ASP A 1 425 ? 31.404 10.831 46.262 1.00 33.75 425 ASP A CA 1
ATOM 3433 C C . ASP A 1 425 ? 32.595 11.708 46.712 1.00 33.75 425 ASP A C 1
ATOM 3435 O O . ASP A 1 425 ? 33.240 11.467 47.725 1.00 33.75 425 ASP A O 1
ATOM 34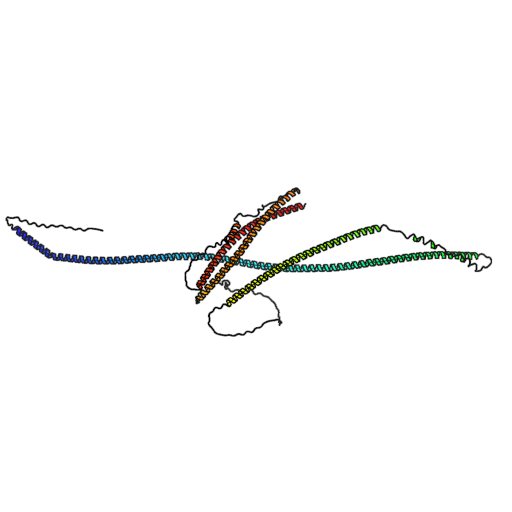39 N N . ASP A 1 426 ? 32.748 12.859 46.039 1.00 33.66 426 ASP A N 1
ATOM 3440 C CA . ASP A 1 426 ? 32.890 14.143 46.739 1.00 33.66 426 ASP A CA 1
ATOM 3441 C C . ASP A 1 426 ? 32.185 15.262 45.947 1.00 33.66 426 ASP A C 1
ATOM 3443 O O . ASP A 1 426 ? 32.536 15.605 44.813 1.00 33.66 426 ASP A O 1
ATOM 3447 N N . GLU A 1 427 ? 31.144 15.798 46.580 1.00 32.06 427 GLU A N 1
ATOM 3448 C CA . GLU A 1 427 ? 30.265 16.874 46.136 1.00 32.06 427 GLU A CA 1
ATOM 3449 C C . GLU A 1 427 ? 30.976 18.234 46.036 1.00 32.06 427 GLU A C 1
ATOM 3451 O O . GLU A 1 427 ? 31.825 18.594 46.856 1.00 32.06 427 GLU A O 1
ATOM 3456 N N . LYS A 1 428 ? 30.486 19.084 45.125 1.00 31.80 428 LYS A N 1
ATOM 3457 C CA . LYS A 1 428 ? 30.218 20.493 45.452 1.00 31.80 428 LYS A CA 1
ATOM 3458 C C . LYS A 1 428 ? 29.123 21.060 44.555 1.00 31.80 428 LYS A C 1
ATOM 3460 O O . LYS A 1 428 ? 29.351 21.399 43.396 1.00 31.80 428 LYS A O 1
ATOM 3465 N N . GLU A 1 429 ? 27.935 21.178 45.139 1.00 29.19 429 GLU A N 1
ATOM 3466 C CA . GLU A 1 429 ? 26.823 21.963 44.619 1.00 29.19 429 GLU A CA 1
ATOM 3467 C C . GLU A 1 429 ? 27.172 23.455 44.492 1.00 29.19 429 GLU A C 1
ATOM 3469 O O . GLU A 1 429 ? 27.741 24.066 45.400 1.00 29.19 429 GLU A O 1
ATOM 3474 N N . ALA A 1 430 ? 26.679 24.068 43.416 1.00 28.34 430 ALA A N 1
ATOM 3475 C CA . ALA A 1 430 ? 25.993 25.353 43.495 1.00 28.34 430 ALA A CA 1
ATOM 3476 C C . ALA A 1 430 ? 24.971 25.444 42.350 1.00 28.34 430 ALA A C 1
ATOM 3478 O O . ALA A 1 430 ? 25.324 25.500 41.174 1.00 28.34 430 ALA A O 1
ATOM 3479 N N . ALA A 1 431 ? 23.691 25.445 42.714 1.00 32.59 431 ALA A N 1
ATOM 3480 C CA . ALA A 1 431 ? 22.554 25.585 41.817 1.00 32.59 431 ALA A CA 1
ATOM 3481 C C . ALA A 1 431 ? 22.487 26.958 41.116 1.00 32.59 431 ALA A C 1
ATOM 3483 O O . ALA A 1 431 ? 22.728 27.987 41.752 1.00 32.59 431 ALA A O 1
ATOM 3484 N N . LYS A 1 432 ? 22.018 26.975 39.855 1.00 30.16 432 LYS A N 1
ATOM 3485 C CA . LYS A 1 432 ? 20.873 27.790 39.377 1.00 30.16 432 LYS A CA 1
ATOM 3486 C C . LYS A 1 432 ? 20.597 27.585 37.878 1.00 30.16 432 LYS A C 1
ATOM 3488 O O . LYS A 1 432 ? 21.475 27.758 37.043 1.00 30.16 432 LYS A O 1
ATOM 3493 N N . ASN A 1 433 ? 19.336 27.277 37.575 1.00 30.41 433 ASN A N 1
ATOM 3494 C CA . ASN A 1 433 ? 18.731 27.216 36.240 1.00 30.41 433 ASN A CA 1
ATOM 3495 C C . ASN A 1 433 ? 18.705 28.592 35.549 1.00 30.41 433 ASN A C 1
ATOM 3497 O O . ASN A 1 433 ? 18.496 29.588 36.235 1.00 30.41 433 ASN A O 1
ATOM 3501 N N . PHE A 1 434 ? 18.802 28.630 34.213 1.00 27.31 434 PHE A N 1
ATOM 3502 C CA . PHE A 1 434 ? 17.728 29.074 33.303 1.00 27.31 434 PHE A CA 1
ATOM 3503 C C . PHE A 1 434 ? 18.106 28.821 31.825 1.00 27.31 434 PHE A C 1
ATOM 3505 O O . PHE A 1 434 ? 19.227 29.068 31.397 1.00 27.31 434 PHE A O 1
ATOM 3512 N N . SER A 1 435 ? 17.112 28.310 31.095 1.00 31.02 435 SER A N 1
ATOM 3513 C CA . SER A 1 435 ? 16.965 28.138 29.640 1.00 31.02 435 SER A CA 1
ATOM 3514 C C . SER A 1 435 ? 17.398 29.345 28.798 1.00 31.02 435 SER A C 1
ATOM 3516 O O . SER A 1 435 ? 17.152 30.462 29.237 1.00 31.02 435 SER A O 1
ATOM 3518 N N . LEU A 1 436 ? 17.881 29.107 27.565 1.00 31.28 436 LEU A N 1
ATOM 3519 C CA . LEU A 1 436 ? 17.539 29.868 26.344 1.00 31.28 436 LEU A CA 1
ATOM 3520 C C . LEU A 1 436 ? 18.042 29.147 25.068 1.00 31.28 436 LEU A C 1
ATOM 3522 O O . LEU A 1 436 ? 19.194 28.723 24.997 1.00 31.28 436 LEU A O 1
ATOM 3526 N N . ASN A 1 437 ? 17.151 29.035 24.076 1.00 32.91 437 ASN A N 1
ATOM 3527 C CA . ASN A 1 437 ? 17.433 28.684 22.677 1.00 32.91 437 ASN A CA 1
ATOM 3528 C C . ASN A 1 437 ? 18.366 29.713 22.009 1.00 32.91 437 ASN A C 1
ATOM 3530 O O . ASN A 1 437 ? 18.283 30.893 22.353 1.00 32.91 437 ASN A O 1
ATOM 3534 N N . PRO A 1 438 ? 19.115 29.311 20.966 1.00 34.34 438 PRO A N 1
ATOM 3535 C CA . PRO A 1 438 ? 19.653 30.236 19.975 1.00 34.34 438 PRO A CA 1
ATOM 3536 C C . PRO A 1 438 ? 19.219 29.857 18.545 1.00 34.34 438 PRO A C 1
ATOM 3538 O O . PRO A 1 438 ? 19.774 28.944 17.936 1.00 34.34 438 PRO A O 1
ATOM 3541 N N . PHE A 1 439 ? 18.238 30.589 18.023 1.00 31.80 439 PHE A N 1
ATOM 3542 C CA . PHE A 1 439 ? 18.140 30.952 16.605 1.00 31.80 439 PHE A CA 1
ATOM 3543 C C . PHE A 1 439 ? 18.183 32.489 16.530 1.00 31.80 439 PHE A C 1
ATOM 3545 O O . PHE A 1 439 ? 17.789 33.132 17.506 1.00 31.80 439 PHE A O 1
ATOM 3552 N N . ASP A 1 440 ? 18.643 32.996 15.380 1.00 31.28 440 ASP A N 1
ATOM 3553 C CA . ASP A 1 440 ? 18.812 34.402 14.944 1.00 31.28 440 ASP A CA 1
ATOM 3554 C C . ASP A 1 440 ? 20.185 35.015 15.337 1.00 31.28 440 ASP A C 1
ATOM 3556 O O . ASP A 1 440 ? 20.612 34.910 16.485 1.00 31.28 440 ASP A O 1
ATOM 3560 N N . ASP A 1 441 ? 21.032 35.547 14.440 1.00 35.94 441 ASP A N 1
ATOM 3561 C CA . ASP A 1 441 ? 20.778 36.379 13.249 1.00 35.94 441 ASP A CA 1
ATOM 3562 C C . ASP A 1 441 ? 21.808 36.182 12.094 1.00 35.94 441 ASP A C 1
ATOM 3564 O O . ASP A 1 441 ? 23.006 36.000 12.327 1.00 35.94 441 ASP A O 1
ATOM 3568 N N . ASP A 1 442 ? 21.270 36.306 10.873 1.00 33.91 442 ASP A N 1
ATOM 3569 C CA . ASP A 1 442 ? 21.711 37.039 9.665 1.00 33.91 442 ASP A CA 1
ATOM 3570 C C . ASP A 1 442 ? 22.995 36.722 8.852 1.00 33.91 442 ASP A C 1
ATOM 3572 O O . ASP A 1 442 ? 24.131 36.956 9.260 1.00 33.91 442 ASP A O 1
ATOM 3576 N N . ASP A 1 443 ? 22.712 36.303 7.606 1.00 39.00 443 ASP A N 1
ATOM 3577 C CA . ASP A 1 443 ? 23.260 36.714 6.299 1.00 39.00 443 ASP A CA 1
ATOM 3578 C C . ASP A 1 443 ? 24.782 36.813 6.063 1.00 39.00 443 ASP A C 1
ATOM 3580 O O . ASP A 1 443 ? 25.445 37.778 6.433 1.00 39.00 443 ASP A O 1
ATOM 3584 N N . ASP A 1 444 ? 25.290 35.886 5.239 1.00 32.78 444 ASP A N 1
ATOM 3585 C CA . ASP A 1 444 ? 26.044 36.253 4.031 1.00 32.78 444 ASP A CA 1
ATOM 3586 C C . ASP A 1 444 ? 26.036 35.096 3.008 1.00 32.78 444 ASP A C 1
ATOM 3588 O O . ASP A 1 444 ? 26.351 33.940 3.308 1.00 32.78 444 ASP A O 1
ATOM 3592 N N . ASP A 1 445 ? 25.672 35.441 1.775 1.00 43.22 445 ASP A N 1
ATOM 3593 C CA . ASP A 1 445 ? 25.571 34.591 0.591 1.00 43.22 445 ASP A CA 1
ATOM 3594 C C . ASP A 1 445 ? 26.792 33.677 0.360 1.00 43.22 445 ASP A C 1
ATOM 3596 O O . ASP A 1 445 ? 27.921 34.164 0.228 1.00 43.22 445 ASP A O 1
ATOM 3600 N N . LYS A 1 446 ? 26.556 32.364 0.177 1.00 37.97 446 LYS A N 1
ATOM 3601 C CA . LYS A 1 446 ? 27.260 31.500 -0.802 1.00 37.97 446 LYS A CA 1
ATOM 3602 C C . LYS A 1 446 ? 26.723 30.065 -0.845 1.00 37.97 446 LYS A C 1
ATOM 3604 O O . LYS A 1 446 ? 26.766 29.342 0.141 1.00 37.97 446 LYS A O 1
ATOM 3609 N N . GLU A 1 447 ? 26.292 29.680 -2.048 1.00 46.19 447 GLU A N 1
ATOM 3610 C CA . GLU A 1 447 ? 26.213 28.326 -2.622 1.00 46.19 447 GLU A CA 1
ATOM 3611 C C . GLU A 1 447 ? 26.595 27.147 -1.706 1.00 46.19 447 GLU A C 1
ATOM 3613 O O . GLU A 1 447 ? 27.778 26.875 -1.486 1.00 46.19 447 GLU A O 1
ATOM 3618 N N . VAL A 1 448 ? 25.607 26.334 -1.317 1.00 34.22 448 VAL A N 1
ATOM 3619 C CA . VAL A 1 448 ? 25.851 24.955 -0.860 1.00 34.22 448 VAL A CA 1
ATOM 3620 C C . VAL A 1 448 ? 24.830 23.999 -1.480 1.00 34.22 448 VAL A C 1
ATOM 3622 O O . VAL A 1 448 ? 24.031 23.361 -0.807 1.00 34.22 448 VAL A O 1
ATOM 3625 N N . GLU A 1 449 ? 24.889 23.855 -2.802 1.00 38.22 449 GLU A N 1
ATOM 3626 C CA . GLU A 1 449 ? 24.317 22.707 -3.509 1.00 38.22 449 GLU A CA 1
ATOM 3627 C C . GLU A 1 449 ? 25.374 21.588 -3.568 1.00 38.22 449 GLU A C 1
ATOM 3629 O O . GLU A 1 449 ? 25.990 21.345 -4.601 1.00 38.22 449 GLU A O 1
ATOM 3634 N N . LYS A 1 450 ? 25.682 20.943 -2.430 1.00 44.88 450 LYS A N 1
ATOM 3635 C CA . LYS A 1 450 ? 26.563 19.755 -2.391 1.00 44.88 450 LYS A CA 1
ATOM 3636 C C . LYS A 1 450 ? 26.229 18.808 -1.245 1.00 44.88 450 LYS A C 1
ATOM 3638 O O . LYS A 1 450 ? 27.022 18.646 -0.327 1.00 44.88 450 LYS A O 1
ATOM 3643 N N . THR A 1 451 ? 25.135 18.074 -1.378 1.00 38.41 451 THR A N 1
ATOM 3644 C CA . THR A 1 451 ? 25.017 16.744 -0.762 1.00 38.41 451 THR A CA 1
ATOM 3645 C C . THR A 1 451 ? 24.000 15.945 -1.565 1.00 38.41 451 THR A C 1
ATOM 3647 O O . THR A 1 451 ? 22.881 16.405 -1.721 1.00 38.41 451 THR A O 1
ATOM 3650 N N . PHE A 1 452 ? 24.420 14.778 -2.071 1.00 33.09 452 PHE A N 1
ATOM 3651 C CA . PHE A 1 452 ? 23.713 13.848 -2.976 1.00 33.09 452 PHE A CA 1
ATOM 3652 C C . PHE A 1 452 ? 24.081 13.875 -4.468 1.00 33.09 452 PHE A C 1
ATOM 3654 O O . PHE A 1 452 ? 23.277 13.551 -5.330 1.00 33.09 452 PHE A O 1
ATOM 3661 N N . THR A 1 453 ? 25.361 14.089 -4.779 1.00 36.09 453 THR A N 1
ATOM 3662 C CA . THR A 1 453 ? 25.976 13.496 -5.982 1.00 36.09 453 THR A CA 1
ATOM 3663 C C . THR A 1 453 ? 27.370 12.970 -5.640 1.00 36.09 453 THR A C 1
ATOM 3665 O O . THR A 1 453 ? 28.380 13.663 -5.791 1.00 36.09 453 THR A O 1
ATOM 3668 N N . SER A 1 454 ? 27.453 11.736 -5.151 1.00 32.84 454 SER A N 1
ATOM 3669 C CA . SER A 1 454 ? 28.730 11.030 -5.037 1.00 32.84 454 SER A CA 1
ATOM 3670 C C . SER A 1 454 ? 28.531 9.544 -5.293 1.00 32.84 454 SER A C 1
ATOM 3672 O O . SER A 1 454 ? 28.389 8.770 -4.355 1.00 32.84 454 SER A O 1
ATOM 3674 N N . SER A 1 455 ? 28.472 9.195 -6.579 1.00 36.53 455 SER A N 1
ATOM 3675 C CA . SER A 1 455 ? 29.129 8.016 -7.166 1.00 36.53 455 SER A CA 1
ATOM 3676 C C . SER A 1 455 ? 28.883 8.009 -8.672 1.00 36.53 455 SER A C 1
ATOM 3678 O O . SER A 1 455 ? 28.105 7.216 -9.172 1.00 36.53 455 SER A O 1
ATOM 3680 N N . LEU A 1 456 ? 29.483 8.976 -9.370 1.00 40.28 456 LEU A N 1
ATOM 3681 C CA . LEU A 1 456 ? 29.821 8.947 -10.801 1.00 40.28 456 LEU A CA 1
ATOM 3682 C C . LEU A 1 456 ? 30.586 10.246 -11.092 1.00 40.28 456 LEU A C 1
ATOM 3684 O O . LEU A 1 456 ? 30.102 11.176 -11.730 1.00 40.28 456 LEU A O 1
ATOM 3688 N N . LYS A 1 457 ? 31.790 10.350 -10.526 1.00 30.75 457 LYS A N 1
ATOM 3689 C CA . LYS A 1 457 ? 32.792 11.308 -10.991 1.00 30.75 457 LYS A CA 1
ATOM 3690 C C . LYS A 1 457 ? 33.867 10.498 -11.690 1.00 30.75 457 LYS A C 1
ATOM 3692 O O . LYS A 1 457 ? 34.679 9.861 -11.028 1.00 30.75 457 LYS A O 1
ATOM 3697 N N . PHE A 1 458 ? 33.847 10.534 -13.020 1.00 31.66 458 PHE A N 1
ATOM 3698 C CA . PHE A 1 458 ? 35.057 10.348 -13.808 1.00 31.66 458 PHE A CA 1
ATOM 3699 C C . PHE A 1 458 ? 36.024 11.445 -13.366 1.00 31.66 458 PHE A C 1
ATOM 3701 O O . PHE A 1 458 ? 35.854 12.618 -13.690 1.00 31.66 458 PHE A O 1
ATOM 3708 N N . SER A 1 459 ? 36.962 11.066 -12.508 1.00 34.41 459 SER A N 1
ATOM 3709 C CA . SER A 1 459 ? 38.048 11.924 -12.075 1.00 34.41 459 SER A CA 1
ATOM 3710 C C . SER A 1 459 ? 38.941 12.236 -13.267 1.00 34.41 459 SER A C 1
ATOM 3712 O O . SER A 1 459 ? 39.436 11.326 -13.928 1.00 34.41 459 SER A O 1
ATOM 3714 N N . ASP A 1 460 ? 39.083 13.537 -13.502 1.00 32.84 460 ASP A N 1
ATOM 3715 C CA . ASP A 1 460 ? 40.190 14.249 -14.124 1.00 32.84 460 ASP A CA 1
ATOM 3716 C C . ASP A 1 460 ? 41.264 13.399 -14.804 1.00 32.84 460 ASP A C 1
ATOM 3718 O O . ASP A 1 460 ? 41.984 12.617 -14.181 1.00 32.84 460 ASP A O 1
ATOM 3722 N N . ALA A 1 461 ? 41.456 13.703 -16.087 1.00 39.75 461 ALA A N 1
ATOM 3723 C CA . ALA A 1 461 ? 42.690 13.465 -16.808 1.00 39.75 46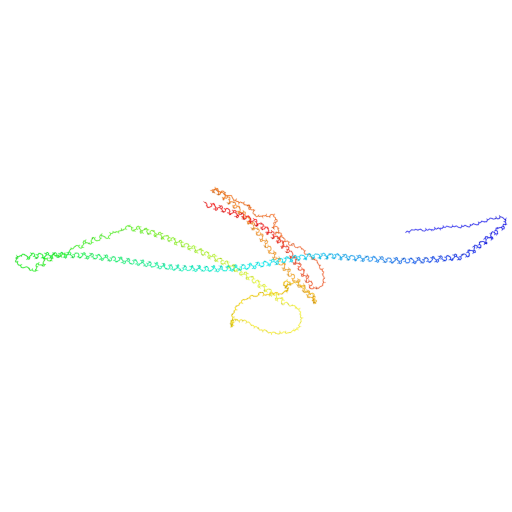1 ALA A CA 1
ATOM 3724 C C . ALA A 1 461 ? 43.867 14.095 -16.046 1.00 39.75 461 ALA A C 1
ATOM 3726 O O . ALA A 1 461 ? 44.238 15.252 -16.247 1.00 39.75 461 ALA A O 1
ATOM 3727 N N . LYS A 1 462 ? 44.467 13.311 -15.158 1.00 39.09 462 LYS A N 1
ATOM 3728 C CA . LYS A 1 462 ? 45.803 13.546 -14.640 1.00 39.09 462 LYS A CA 1
ATOM 3729 C C . LYS A 1 462 ? 46.569 12.252 -14.803 1.00 39.09 462 LYS A C 1
ATOM 3731 O O . LYS A 1 462 ? 46.295 11.272 -14.121 1.00 39.09 462 LYS A O 1
ATOM 3736 N N . GLU A 1 463 ? 47.469 12.297 -15.779 1.00 46.81 463 GLU A N 1
ATOM 3737 C CA . GLU A 1 463 ? 48.639 11.447 -15.985 1.00 46.81 463 GLU A CA 1
ATOM 3738 C C . GLU A 1 463 ? 49.111 10.777 -14.682 1.00 46.81 463 GLU A C 1
ATOM 3740 O O . GLU A 1 463 ? 49.977 11.267 -13.964 1.00 46.81 463 GLU A O 1
ATOM 3745 N N . ASN A 1 464 ? 48.509 9.637 -14.370 1.00 42.09 464 ASN A N 1
ATOM 3746 C CA . ASN A 1 464 ? 49.043 8.655 -13.454 1.00 42.09 464 ASN A CA 1
ATOM 3747 C C . ASN A 1 464 ? 49.336 7.459 -14.340 1.00 42.09 464 ASN A C 1
ATOM 3749 O O . ASN A 1 464 ? 48.449 6.970 -15.039 1.00 42.09 464 ASN A O 1
ATOM 3753 N N . HIS A 1 465 ? 50.583 7.004 -14.348 1.00 44.41 465 HIS A N 1
ATOM 3754 C CA . HIS A 1 465 ? 50.939 5.730 -14.954 1.00 44.41 465 HIS A CA 1
ATOM 3755 C C . HIS A 1 465 ? 50.299 4.601 -14.129 1.00 44.41 465 HIS A C 1
ATOM 3757 O O . HIS A 1 465 ? 50.974 3.926 -13.358 1.00 44.41 465 HIS A O 1
ATOM 3763 N N . GLN A 1 466 ? 48.980 4.434 -14.259 1.00 51.59 466 GLN A N 1
ATOM 3764 C CA . GLN A 1 466 ? 48.260 3.244 -13.841 1.00 51.59 466 GLN A CA 1
ATOM 3765 C C . GLN A 1 466 ? 48.816 2.100 -14.674 1.00 51.59 466 GLN A C 1
ATOM 3767 O O . GLN A 1 466 ? 48.838 2.150 -15.909 1.00 51.59 466 GLN A O 1
ATOM 3772 N N . THR A 1 467 ? 49.362 1.103 -13.993 1.00 63.09 467 THR A N 1
ATOM 3773 C CA . THR A 1 467 ? 49.917 -0.054 -14.683 1.00 63.09 467 THR A CA 1
ATOM 3774 C C . THR A 1 467 ? 48.771 -0.815 -15.350 1.00 63.09 467 THR A C 1
ATOM 3776 O O . THR A 1 467 ? 47.674 -0.916 -14.801 1.00 63.09 467 THR A O 1
ATOM 3779 N N . VAL A 1 468 ? 49.004 -1.358 -16.549 1.00 70.31 468 VAL A N 1
ATOM 3780 C CA . VAL A 1 468 ? 47.990 -2.125 -17.306 1.00 70.31 468 VAL A CA 1
ATOM 3781 C C . VAL A 1 468 ? 47.363 -3.231 -16.442 1.00 70.31 468 VAL A C 1
ATOM 3783 O O . VAL A 1 468 ? 46.169 -3.489 -16.532 1.00 70.31 468 VAL A O 1
ATOM 3786 N N . GLN A 1 469 ? 48.144 -3.802 -15.524 1.00 68.69 469 GLN A N 1
ATOM 3787 C CA . GLN A 1 469 ? 47.721 -4.840 -14.589 1.00 68.69 469 GLN A CA 1
ATOM 3788 C C . GLN A 1 469 ? 46.692 -4.366 -13.540 1.00 68.69 469 GLN A C 1
ATOM 3790 O O . GLN A 1 469 ? 45.804 -5.130 -13.165 1.00 68.69 469 GLN A O 1
ATOM 3795 N N . GLU A 1 470 ? 46.770 -3.118 -13.066 1.00 74.50 470 GLU A N 1
ATOM 3796 C CA . GLU A 1 470 ? 45.775 -2.549 -12.140 1.00 74.50 470 GLU A CA 1
ATOM 3797 C C . GLU A 1 470 ? 44.432 -2.320 -12.840 1.00 74.50 470 GLU A C 1
ATOM 3799 O O . GLU A 1 470 ? 43.381 -2.626 -12.277 1.00 74.50 470 GLU A O 1
ATOM 3804 N N . LEU A 1 471 ? 44.465 -1.847 -14.091 1.00 77.81 471 LEU A N 1
ATOM 3805 C CA . LEU A 1 471 ? 43.266 -1.676 -14.917 1.00 77.81 471 LEU A CA 1
ATOM 3806 C C . LEU A 1 471 ? 42.616 -3.023 -15.253 1.00 77.81 471 LEU A C 1
ATOM 3808 O O . LEU A 1 471 ? 41.396 -3.156 -15.184 1.00 77.81 471 LEU A O 1
ATOM 3812 N N . GLU A 1 472 ? 43.425 -4.037 -15.556 1.00 79.38 472 GLU A N 1
ATOM 3813 C CA . GLU A 1 472 ? 42.969 -5.412 -15.769 1.00 79.38 472 GLU A CA 1
ATOM 3814 C C . GLU A 1 472 ? 42.305 -6.003 -14.513 1.00 79.38 472 GLU A C 1
ATOM 3816 O O . GLU A 1 472 ? 41.226 -6.593 -14.601 1.00 79.38 472 GLU A O 1
ATOM 3821 N N . SER A 1 473 ? 42.896 -5.799 -13.329 1.00 80.44 473 SER A N 1
ATOM 3822 C CA . SER A 1 473 ? 42.303 -6.242 -12.061 1.00 80.44 473 SER A CA 1
ATOM 3823 C C . SER A 1 473 ? 41.004 -5.502 -11.736 1.00 80.44 473 SER A C 1
ATOM 3825 O O . SER A 1 473 ? 40.065 -6.118 -11.228 1.00 80.44 473 SER A O 1
ATOM 3827 N N . TYR A 1 474 ? 40.937 -4.200 -12.020 1.00 83.62 474 TYR A N 1
ATOM 3828 C CA . TYR A 1 474 ? 39.734 -3.397 -11.810 1.00 83.62 474 TYR A CA 1
ATOM 3829 C C . TYR A 1 474 ? 38.590 -3.837 -12.735 1.00 83.62 474 TYR A C 1
ATOM 3831 O O . TYR A 1 474 ? 37.481 -4.059 -12.261 1.00 83.62 474 TYR A O 1
ATOM 3839 N N . ALA A 1 475 ? 38.861 -4.066 -14.024 1.00 83.38 475 ALA A N 1
ATOM 3840 C CA . ALA A 1 475 ? 37.853 -4.526 -14.983 1.00 83.38 475 ALA A CA 1
ATOM 3841 C C . ALA A 1 475 ? 37.262 -5.895 -14.607 1.00 83.38 475 ALA A C 1
ATOM 3843 O O . ALA A 1 475 ? 36.057 -6.119 -14.729 1.00 83.38 475 ALA A O 1
ATOM 3844 N N . VAL A 1 476 ? 38.099 -6.814 -14.117 1.00 85.94 476 VAL A N 1
ATOM 3845 C CA . VAL A 1 476 ? 37.644 -8.111 -13.603 1.00 85.94 476 VAL A CA 1
ATOM 3846 C C . VAL A 1 476 ? 36.784 -7.932 -12.352 1.00 85.94 476 VAL A C 1
ATOM 3848 O O . VAL A 1 476 ? 35.693 -8.494 -12.294 1.00 85.94 476 VAL A O 1
ATOM 3851 N N . TYR A 1 477 ? 37.244 -7.148 -11.375 1.00 88.00 477 TYR A N 1
ATOM 3852 C CA . TYR A 1 477 ? 36.498 -6.888 -10.142 1.00 88.00 477 TYR A CA 1
ATOM 3853 C C . TYR A 1 477 ? 35.120 -6.273 -10.425 1.00 88.00 477 TYR A C 1
ATOM 3855 O O . TYR A 1 477 ? 34.107 -6.790 -9.959 1.00 88.00 477 TYR A O 1
ATOM 3863 N N . GLU A 1 478 ? 35.066 -5.233 -11.258 1.00 91.12 478 GLU A N 1
ATOM 3864 C CA . GLU A 1 478 ? 33.820 -4.559 -11.630 1.00 91.12 478 GLU A CA 1
ATOM 3865 C C . GLU A 1 478 ? 32.868 -5.515 -12.372 1.00 91.12 478 GLU A C 1
ATOM 3867 O O . GLU A 1 478 ? 31.662 -5.537 -12.119 1.00 91.12 478 GLU A O 1
ATOM 3872 N N . SER A 1 479 ? 33.404 -6.385 -13.240 1.00 86.25 479 SER A N 1
ATOM 3873 C CA . SER A 1 479 ? 32.603 -7.418 -13.910 1.00 86.25 479 SER A CA 1
ATOM 3874 C C . SER A 1 479 ? 32.032 -8.457 -12.930 1.00 86.25 479 SER A C 1
ATOM 3876 O O . SER A 1 479 ? 30.891 -8.892 -13.069 1.00 86.25 479 SER A O 1
ATOM 3878 N N . GLU A 1 480 ? 32.774 -8.829 -11.884 1.00 89.06 480 GLU A N 1
ATOM 3879 C CA . GLU A 1 480 ? 32.278 -9.750 -10.856 1.00 89.06 480 GLU A CA 1
ATOM 3880 C C . GLU A 1 480 ? 31.199 -9.097 -9.975 1.00 89.06 480 GLU A C 1
ATOM 3882 O O . GLU A 1 480 ? 30.184 -9.733 -9.673 1.00 89.06 480 GLU A O 1
ATOM 3887 N N . GLU A 1 481 ? 31.381 -7.833 -9.585 1.00 91.00 481 GLU A N 1
ATOM 3888 C CA . GLU A 1 481 ? 30.397 -7.070 -8.803 1.00 91.00 481 GLU A CA 1
ATOM 3889 C C . GLU A 1 481 ? 29.095 -6.838 -9.583 1.00 91.00 481 GLU A C 1
ATOM 3891 O O . GLU A 1 481 ? 27.995 -7.036 -9.051 1.00 91.00 481 GLU A O 1
ATOM 3896 N N . THR A 1 482 ? 29.192 -6.515 -10.874 1.00 91.12 482 THR A N 1
ATOM 3897 C CA . THR A 1 482 ? 28.017 -6.385 -11.748 1.00 91.12 482 THR A CA 1
ATOM 3898 C C . THR A 1 482 ? 27.271 -7.713 -11.884 1.00 91.12 482 THR A C 1
ATOM 3900 O O . THR A 1 482 ? 26.049 -7.738 -11.724 1.00 91.12 482 THR A O 1
ATOM 3903 N N . THR A 1 483 ? 27.956 -8.853 -12.031 1.00 92.56 483 THR A N 1
ATOM 3904 C CA . THR A 1 483 ? 27.276 -10.163 -12.033 1.00 92.56 483 THR A CA 1
ATOM 3905 C C . THR A 1 483 ? 26.599 -10.489 -10.710 1.00 92.56 483 THR A C 1
ATOM 3907 O O . THR A 1 483 ? 25.498 -11.048 -10.707 1.00 92.56 483 THR A O 1
ATOM 3910 N N . LYS A 1 484 ? 27.228 -10.178 -9.569 1.00 93.00 484 LYS A N 1
ATOM 3911 C CA . LYS A 1 484 ? 26.595 -10.368 -8.252 1.00 93.00 484 LYS A CA 1
ATOM 3912 C C . LYS A 1 484 ? 25.314 -9.547 -8.148 1.00 93.00 484 LYS A C 1
ATOM 3914 O O . LYS A 1 484 ? 24.297 -10.074 -7.699 1.00 93.00 484 LYS A O 1
ATOM 3919 N N . THR A 1 485 ? 25.352 -8.307 -8.624 1.00 93.69 485 THR A N 1
ATOM 3920 C CA . THR A 1 485 ? 24.200 -7.400 -8.635 1.00 93.69 485 THR A CA 1
ATOM 3921 C C . THR A 1 485 ? 23.073 -7.945 -9.513 1.00 93.69 485 THR A C 1
ATOM 3923 O O . THR A 1 485 ? 21.949 -8.100 -9.039 1.00 93.69 485 THR A O 1
ATOM 3926 N N . VAL A 1 486 ? 23.376 -8.352 -10.751 1.00 93.62 486 VAL A N 1
ATOM 3927 C CA . VAL A 1 486 ? 22.391 -8.928 -11.685 1.00 93.62 486 VAL A CA 1
ATOM 3928 C C . VAL A 1 486 ? 21.778 -10.227 -11.134 1.00 93.62 486 VAL A C 1
ATOM 3930 O O . VAL A 1 486 ? 20.568 -10.435 -11.232 1.00 93.62 486 VAL A O 1
ATOM 3933 N N . LYS A 1 487 ? 22.571 -11.084 -10.475 1.00 92.75 487 LYS A N 1
ATOM 3934 C CA . LYS A 1 487 ? 22.054 -12.272 -9.767 1.00 92.75 487 LYS A CA 1
ATOM 3935 C C . LYS A 1 487 ? 21.149 -11.907 -8.591 1.00 92.75 487 LYS A C 1
ATOM 3937 O O . LYS A 1 487 ? 20.164 -12.602 -8.350 1.00 92.75 487 LYS A O 1
ATOM 3942 N N . GLY A 1 488 ? 21.468 -10.830 -7.874 1.00 96.38 488 GLY A N 1
ATOM 3943 C CA . GLY A 1 488 ? 20.603 -10.259 -6.844 1.00 96.38 488 GLY A CA 1
ATOM 3944 C C . GLY A 1 488 ? 19.242 -9.855 -7.411 1.00 96.38 488 GLY A C 1
ATOM 3945 O O . GLY A 1 488 ? 18.216 -10.271 -6.876 1.00 96.38 488 GLY A O 1
ATOM 3946 N N . CYS A 1 489 ? 19.224 -9.138 -8.539 1.00 94.25 489 CYS A N 1
ATOM 3947 C CA . CYS A 1 489 ? 17.991 -8.761 -9.236 1.00 94.25 489 CYS A CA 1
ATOM 3948 C C . CYS A 1 489 ? 17.165 -9.983 -9.664 1.00 94.25 489 CYS A C 1
ATOM 3950 O O . CYS A 1 489 ? 15.954 -9.998 -9.446 1.00 94.25 489 CYS A O 1
ATOM 3952 N N . LEU A 1 490 ? 17.808 -11.021 -10.214 1.00 95.88 490 LEU A N 1
ATOM 3953 C CA . LEU A 1 490 ? 17.130 -12.272 -10.575 1.00 95.88 490 LEU A CA 1
ATOM 3954 C C . LEU A 1 490 ? 16.451 -12.916 -9.361 1.00 95.88 490 LEU A C 1
ATOM 3956 O O . LEU A 1 490 ? 15.275 -13.262 -9.431 1.00 95.88 490 LEU A O 1
ATOM 3960 N N . LYS A 1 491 ? 17.157 -13.010 -8.230 1.00 94.81 491 LYS A N 1
ATOM 3961 C CA . LYS A 1 491 ? 16.604 -13.581 -6.998 1.00 94.81 491 LYS A CA 1
ATOM 3962 C C . LYS A 1 491 ? 15.386 -12.799 -6.493 1.00 94.81 491 LYS A C 1
ATOM 3964 O O . LYS A 1 491 ? 14.376 -13.401 -6.142 1.00 94.81 491 LYS A O 1
ATOM 3969 N N . VAL A 1 492 ? 15.461 -11.467 -6.486 1.00 96.06 492 VAL A N 1
ATOM 3970 C CA . VAL A 1 492 ? 14.334 -10.613 -6.074 1.00 96.06 492 VAL A CA 1
ATOM 3971 C C . VAL A 1 492 ? 13.135 -10.814 -7.003 1.00 96.06 492 VAL A C 1
ATOM 3973 O O . VAL A 1 492 ? 12.012 -10.980 -6.535 1.00 96.06 492 VAL A O 1
ATOM 3976 N N . ALA A 1 493 ? 13.355 -10.870 -8.318 1.00 94.75 493 ALA A N 1
ATOM 3977 C CA . ALA A 1 493 ? 12.283 -11.134 -9.273 1.00 94.75 493 ALA A CA 1
ATOM 3978 C C . ALA A 1 493 ? 11.639 -12.524 -9.067 1.00 94.75 493 ALA A C 1
ATOM 3980 O O . ALA A 1 493 ? 10.424 -12.670 -9.218 1.00 94.75 493 ALA A O 1
ATOM 3981 N N . GLU A 1 494 ? 12.412 -13.546 -8.678 1.00 93.50 494 GLU A N 1
ATOM 3982 C CA . GLU A 1 494 ? 11.878 -14.883 -8.373 1.00 93.50 494 GLU A CA 1
ATOM 3983 C C . GLU A 1 494 ? 11.005 -14.882 -7.113 1.00 93.50 494 GLU A C 1
ATOM 3985 O O . GLU A 1 494 ? 9.950 -15.526 -7.091 1.00 93.50 494 GLU A O 1
ATOM 3990 N N . GLU A 1 495 ? 11.414 -14.137 -6.084 1.00 95.44 495 GLU A N 1
ATOM 3991 C CA . GLU A 1 495 ? 10.632 -13.933 -4.862 1.00 95.44 495 GLU A CA 1
ATOM 3992 C C . GLU A 1 495 ? 9.303 -13.225 -5.181 1.00 95.44 495 GLU A C 1
ATOM 3994 O O . GLU A 1 495 ? 8.238 -13.728 -4.809 1.00 95.44 495 GLU A O 1
ATOM 3999 N N . ILE A 1 496 ? 9.333 -12.157 -5.992 1.00 94.12 496 ILE A N 1
ATOM 4000 C CA . ILE A 1 496 ? 8.119 -11.466 -6.462 1.00 94.12 496 ILE A CA 1
ATOM 4001 C C . ILE A 1 496 ? 7.213 -12.428 -7.238 1.00 94.12 496 ILE A C 1
ATOM 4003 O O . ILE A 1 496 ? 5.998 -12.421 -7.040 1.00 94.12 496 ILE A O 1
ATOM 4007 N N . ARG A 1 497 ? 7.766 -13.303 -8.092 1.00 95.00 497 ARG A N 1
ATOM 4008 C CA . ARG A 1 497 ? 6.960 -14.284 -8.841 1.00 95.00 497 ARG A CA 1
ATOM 4009 C C . ARG A 1 497 ? 6.246 -15.258 -7.904 1.00 95.00 497 ARG A C 1
ATOM 4011 O O . ARG A 1 497 ? 5.077 -15.587 -8.130 1.00 95.00 497 ARG A O 1
ATOM 4018 N N . CYS A 1 498 ? 6.930 -15.719 -6.859 1.00 93.06 498 CYS A N 1
ATOM 4019 C CA . CYS A 1 498 ? 6.351 -16.600 -5.846 1.00 93.06 498 CYS A CA 1
ATOM 4020 C C . CYS A 1 498 ? 5.171 -15.925 -5.129 1.00 93.06 498 CYS A C 1
ATOM 4022 O O . CYS A 1 498 ? 4.094 -16.517 -5.010 1.00 93.06 498 CYS A O 1
ATOM 4024 N N . ASP A 1 499 ? 5.337 -14.670 -4.716 1.00 93.50 499 ASP A N 1
ATOM 4025 C CA . ASP A 1 499 ? 4.298 -13.932 -3.995 1.00 93.50 499 ASP A CA 1
ATOM 4026 C C . ASP A 1 499 ? 3.142 -13.487 -4.900 1.00 93.50 499 ASP A C 1
ATOM 4028 O O . ASP A 1 499 ? 1.977 -13.594 -4.504 1.00 93.50 499 ASP A O 1
ATOM 4032 N N . ALA A 1 500 ? 3.415 -13.114 -6.152 1.00 92.00 500 ALA A N 1
ATOM 4033 C CA . ALA A 1 500 ? 2.388 -12.869 -7.165 1.00 92.00 500 ALA A CA 1
ATOM 4034 C C . ALA A 1 500 ? 1.531 -14.122 -7.406 1.00 92.00 500 ALA A C 1
ATOM 4036 O O . ALA A 1 500 ? 0.305 -14.041 -7.474 1.00 92.00 500 ALA A O 1
ATOM 4037 N N . THR A 1 501 ? 2.153 -15.307 -7.440 1.00 91.75 501 THR A N 1
ATOM 4038 C CA . THR A 1 501 ? 1.430 -16.580 -7.587 1.00 91.75 501 THR A CA 1
ATOM 4039 C C . THR A 1 501 ? 0.483 -16.828 -6.410 1.00 91.75 501 THR A C 1
ATOM 4041 O O . THR A 1 501 ? -0.677 -17.186 -6.624 1.00 91.75 501 THR A O 1
ATOM 4044 N N . LYS A 1 502 ? 0.939 -16.616 -5.166 1.00 93.19 502 LYS A N 1
ATOM 4045 C CA . LYS A 1 502 ? 0.077 -16.730 -3.972 1.00 93.19 502 LYS A CA 1
ATOM 4046 C C . LYS A 1 502 ? -1.074 -15.728 -4.027 1.00 93.19 502 LYS A C 1
ATOM 4048 O O . LYS A 1 502 ? -2.218 -16.098 -3.775 1.00 93.19 502 LYS A O 1
ATOM 4053 N N . THR A 1 503 ? -0.780 -14.490 -4.416 1.00 93.19 503 THR A N 1
ATOM 4054 C CA . THR A 1 503 ? -1.777 -13.420 -4.527 1.00 93.19 503 THR A CA 1
ATOM 4055 C C . THR A 1 503 ? -2.846 -13.763 -5.563 1.00 93.19 503 THR A C 1
ATOM 4057 O O . THR A 1 503 ? -4.034 -13.623 -5.290 1.00 93.19 503 THR A O 1
ATOM 4060 N N . LEU A 1 504 ? -2.460 -14.307 -6.720 1.00 90.12 504 LEU A N 1
ATOM 4061 C CA . LEU A 1 504 ? -3.405 -14.732 -7.755 1.00 90.12 504 LEU A CA 1
ATOM 4062 C C . LEU A 1 504 ? -4.324 -15.873 -7.280 1.00 90.12 504 LEU A C 1
ATOM 4064 O O . LEU A 1 504 ? -5.508 -15.902 -7.623 1.00 90.12 504 LEU A O 1
ATOM 4068 N N . VAL A 1 505 ? -3.804 -16.806 -6.473 1.00 90.31 505 VAL A N 1
ATOM 4069 C CA . VAL A 1 505 ? -4.621 -17.857 -5.842 1.00 90.31 505 VAL A CA 1
ATOM 4070 C C . VAL A 1 505 ? -5.633 -17.245 -4.874 1.00 90.31 505 VAL A C 1
ATOM 4072 O O . VAL A 1 505 ? -6.816 -17.579 -4.952 1.00 90.31 505 VAL A O 1
ATOM 4075 N N . MET A 1 506 ? -5.193 -16.316 -4.022 1.00 92.00 506 MET A N 1
ATOM 4076 C CA . MET A 1 506 ? -6.066 -15.622 -3.071 1.00 92.00 506 MET A CA 1
ATOM 4077 C C . MET A 1 506 ? -7.167 -14.819 -3.774 1.00 92.00 506 MET A C 1
ATOM 4079 O O . MET A 1 506 ? -8.323 -14.920 -3.372 1.00 92.00 506 MET A O 1
ATOM 4083 N N . LEU A 1 507 ? -6.847 -14.095 -4.852 1.00 90.38 507 LEU A N 1
ATOM 4084 C CA . LEU A 1 507 ? -7.844 -13.384 -5.664 1.00 90.38 507 LEU A CA 1
ATOM 4085 C C . LEU A 1 507 ? -8.905 -14.352 -6.204 1.00 90.38 507 LEU A C 1
ATOM 4087 O O . LEU A 1 507 ? -10.102 -14.149 -6.024 1.00 90.38 507 LEU A O 1
ATOM 4091 N N . ASN A 1 508 ? -8.496 -15.496 -6.764 1.00 86.31 508 ASN A N 1
ATOM 4092 C CA . ASN A 1 508 ? -9.466 -16.480 -7.246 1.00 86.31 508 ASN A CA 1
ATOM 4093 C C . ASN A 1 508 ? -10.371 -17.035 -6.120 1.00 86.31 508 ASN A C 1
ATOM 4095 O O . ASN A 1 508 ? -11.563 -17.262 -6.345 1.00 86.31 508 ASN A O 1
ATOM 4099 N N . GLU A 1 509 ? -9.841 -17.243 -4.913 1.00 89.62 509 GLU A N 1
ATOM 4100 C CA . GLU A 1 509 ? -10.645 -17.638 -3.748 1.00 89.62 509 GLU A CA 1
ATOM 4101 C C . GLU A 1 509 ? -11.632 -16.538 -3.319 1.00 89.62 509 GLU A C 1
ATOM 4103 O O . GLU A 1 509 ? -12.805 -16.833 -3.052 1.00 89.62 509 GLU A O 1
ATOM 4108 N N . GLN A 1 510 ? -11.191 -15.276 -3.316 1.00 89.69 510 GLN A N 1
ATOM 4109 C CA . GLN A 1 510 ? -12.018 -14.103 -3.018 1.00 89.69 510 GLN A CA 1
ATOM 4110 C C . GLN A 1 510 ? -13.140 -13.927 -4.047 1.00 89.69 510 GLN A C 1
ATOM 4112 O O . GLN A 1 510 ? -14.306 -13.780 -3.667 1.00 89.69 510 GLN A O 1
ATOM 4117 N N . ARG A 1 511 ? -12.847 -14.071 -5.343 1.00 87.44 511 ARG A N 1
ATOM 4118 C CA . ARG A 1 511 ? -13.850 -14.093 -6.419 1.00 87.44 511 ARG A CA 1
ATOM 4119 C C . ARG A 1 511 ? -14.946 -15.129 -6.177 1.00 87.44 511 ARG A C 1
ATOM 4121 O O . ARG A 1 511 ? -16.142 -14.844 -6.332 1.00 87.44 511 ARG A O 1
ATOM 4128 N N . ASP A 1 512 ? -14.559 -16.347 -5.803 1.00 87.94 512 ASP A N 1
ATOM 4129 C CA . ASP A 1 512 ? -15.513 -17.413 -5.499 1.00 87.94 512 ASP A CA 1
ATOM 4130 C C . ASP A 1 512 ? -16.332 -17.072 -4.240 1.00 87.94 512 ASP A C 1
ATOM 4132 O O . ASP A 1 512 ? -17.529 -17.363 -4.177 1.00 87.94 512 ASP A O 1
ATOM 4136 N N . GLN A 1 513 ? -15.733 -16.422 -3.237 1.00 91.94 513 GLN A N 1
ATOM 4137 C CA . GLN A 1 513 ? -16.447 -15.939 -2.053 1.00 91.94 513 GLN A CA 1
ATOM 4138 C C . GLN A 1 513 ? -17.478 -14.855 -2.399 1.00 91.94 513 GLN A C 1
ATOM 4140 O O . GLN A 1 513 ? -18.629 -14.979 -1.977 1.00 91.94 513 GLN A O 1
ATOM 4145 N N . ILE A 1 514 ? -17.122 -13.857 -3.213 1.00 89.38 514 ILE A N 1
ATOM 4146 C CA . ILE A 1 514 ? -18.047 -12.823 -3.711 1.00 89.38 514 ILE A CA 1
ATOM 4147 C C . ILE A 1 514 ? -19.223 -13.483 -4.440 1.00 89.38 514 ILE A C 1
ATOM 4149 O O . ILE A 1 514 ? -20.387 -13.183 -4.168 1.00 89.38 514 ILE A O 1
ATOM 4153 N N . THR A 1 515 ? -18.934 -14.467 -5.295 1.00 89.62 515 THR A N 1
ATOM 4154 C CA . THR A 1 515 ? -19.959 -15.233 -6.017 1.00 89.62 515 THR A CA 1
ATOM 4155 C C . THR A 1 515 ? -20.897 -15.978 -5.061 1.00 89.62 515 THR A C 1
ATOM 4157 O O . THR A 1 515 ? -22.115 -15.958 -5.252 1.00 89.62 515 THR A O 1
ATOM 4160 N N . ARG A 1 516 ? -20.377 -16.620 -4.006 1.00 91.06 516 ARG A N 1
ATOM 4161 C CA . ARG A 1 516 ? -21.211 -17.277 -2.979 1.00 91.06 516 ARG A CA 1
ATOM 4162 C C . ARG A 1 516 ? -22.080 -16.269 -2.223 1.00 91.06 516 ARG A C 1
ATOM 4164 O O . ARG A 1 516 ? -23.234 -16.572 -1.925 1.00 91.06 516 ARG A O 1
ATOM 4171 N N . THR A 1 517 ? -21.560 -15.080 -1.931 1.00 91.06 517 THR A N 1
ATOM 4172 C CA . THR A 1 517 ? -22.309 -14.021 -1.237 1.00 91.06 517 THR A CA 1
ATOM 4173 C C . THR A 1 517 ? -23.457 -13.489 -2.090 1.00 91.06 517 THR A C 1
ATOM 4175 O O . THR A 1 517 ? -24.566 -13.338 -1.581 1.00 91.06 517 THR A O 1
ATOM 4178 N N . HIS A 1 518 ? -23.244 -13.320 -3.397 1.00 90.19 518 HIS A N 1
ATOM 4179 C CA . HIS A 1 518 ? -24.316 -13.010 -4.349 1.00 90.19 518 HIS A CA 1
ATOM 4180 C C . HIS A 1 518 ? -25.445 -14.043 -4.325 1.00 90.19 518 HIS A C 1
ATOM 4182 O O . HIS A 1 518 ? -26.613 -13.674 -4.244 1.00 90.19 518 HIS A O 1
ATOM 4188 N N . HIS A 1 519 ? -25.120 -15.341 -4.336 1.00 90.50 519 HIS A N 1
ATOM 4189 C CA . HIS A 1 519 ? -26.144 -16.391 -4.245 1.00 90.50 519 HIS A CA 1
ATOM 4190 C C . HIS A 1 519 ? -26.944 -16.296 -2.939 1.00 90.50 519 HIS A C 1
ATOM 4192 O O . HIS A 1 519 ? -28.169 -16.363 -2.967 1.00 90.50 519 HIS A O 1
ATOM 4198 N N . LYS A 1 520 ? -26.277 -16.040 -1.805 1.00 91.75 520 LYS A N 1
ATOM 4199 C CA . LYS A 1 520 ? -26.972 -15.818 -0.527 1.00 91.75 520 LYS A CA 1
ATOM 4200 C C . LYS A 1 520 ? -27.895 -14.598 -0.572 1.00 91.75 520 LYS A C 1
ATOM 4202 O O . LYS A 1 520 ? -28.986 -14.654 -0.014 1.00 91.75 520 LYS A O 1
ATOM 4207 N N . ALA A 1 521 ? -27.495 -13.508 -1.228 1.00 91.44 521 ALA A N 1
ATOM 4208 C CA . ALA A 1 521 ? -28.354 -12.336 -1.403 1.00 91.44 521 ALA A CA 1
ATOM 4209 C C . ALA A 1 521 ? -29.617 -12.677 -2.219 1.00 91.44 521 ALA A C 1
ATOM 4211 O O . ALA A 1 521 ? -30.724 -12.295 -1.835 1.00 91.44 521 ALA A O 1
ATOM 4212 N N . VAL A 1 522 ? -29.477 -13.470 -3.286 1.00 90.81 522 VAL A N 1
ATOM 4213 C CA . VAL A 1 522 ? -30.613 -13.980 -4.075 1.00 90.81 522 VAL A CA 1
ATOM 4214 C C . VAL A 1 522 ? -31.532 -14.870 -3.226 1.00 90.81 522 VAL A C 1
ATOM 4216 O O . VAL A 1 522 ? -32.754 -14.715 -3.270 1.00 90.81 522 VAL A O 1
ATOM 4219 N N . ASP A 1 523 ? -30.975 -15.760 -2.403 1.00 90.81 523 ASP A N 1
ATOM 4220 C CA . ASP A 1 523 ? -31.766 -16.608 -1.503 1.00 90.81 523 ASP A CA 1
ATOM 4221 C C . ASP A 1 523 ? -32.548 -15.768 -0.481 1.00 90.81 523 ASP A C 1
ATOM 4223 O O . ASP A 1 523 ? -33.747 -15.983 -0.260 1.00 90.81 523 ASP A O 1
ATOM 4227 N N . ILE A 1 524 ? -31.900 -14.755 0.106 1.00 91.31 524 ILE A N 1
ATOM 4228 C CA . ILE A 1 524 ? -32.549 -13.803 1.015 1.00 91.31 524 ILE A CA 1
ATOM 4229 C C . ILE A 1 524 ? -33.678 -13.066 0.292 1.00 91.31 524 ILE A C 1
ATOM 4231 O O . ILE A 1 524 ? -34.755 -12.927 0.871 1.00 91.31 524 ILE A O 1
ATOM 4235 N N . ASP A 1 525 ? -33.500 -12.646 -0.965 1.00 90.69 525 ASP A N 1
ATOM 4236 C CA . ASP A 1 525 ? -34.582 -12.036 -1.745 1.00 90.69 525 ASP A CA 1
ATOM 4237 C C . ASP A 1 525 ? -35.778 -12.974 -1.902 1.00 90.69 525 ASP A C 1
ATOM 4239 O O . ASP A 1 525 ? -36.936 -12.567 -1.738 1.00 90.69 525 ASP A O 1
ATOM 4243 N N . HIS A 1 526 ? -35.517 -14.245 -2.206 1.00 90.25 526 HIS A N 1
ATOM 4244 C CA . HIS A 1 526 ? -36.571 -15.234 -2.367 1.00 90.25 526 HIS A CA 1
ATOM 4245 C C . HIS A 1 526 ? -37.375 -15.400 -1.068 1.00 90.25 526 HIS A C 1
ATOM 4247 O O . HIS A 1 526 ? -38.613 -15.320 -1.073 1.00 90.25 526 HIS A O 1
ATOM 4253 N N . HIS A 1 527 ? -36.681 -15.555 0.063 1.00 90.94 527 HIS A N 1
ATOM 4254 C CA . HIS A 1 527 ? -37.302 -15.663 1.382 1.00 90.94 527 HIS A CA 1
ATOM 4255 C C . HIS A 1 527 ? -38.043 -14.386 1.786 1.00 90.94 527 HIS A C 1
ATOM 4257 O O . HIS A 1 527 ? -39.194 -14.453 2.231 1.00 90.94 527 HIS A O 1
ATOM 4263 N N . LEU A 1 528 ? -37.432 -13.223 1.573 1.00 90.69 528 LEU A N 1
ATOM 4264 C CA . LEU A 1 528 ? -38.022 -11.925 1.872 1.00 90.69 528 LEU A CA 1
ATOM 4265 C C . LEU A 1 528 ? -39.277 -11.694 1.032 1.00 90.69 528 LEU A C 1
ATOM 4267 O O . LEU A 1 528 ? -40.318 -11.345 1.576 1.00 90.69 528 LEU A O 1
ATOM 4271 N N . SER A 1 529 ? -39.235 -11.996 -0.266 1.00 89.88 529 SER A N 1
ATOM 4272 C CA . SER A 1 529 ? -40.391 -11.921 -1.165 1.00 89.88 529 SER A CA 1
ATOM 4273 C C . SER A 1 529 ? -41.551 -12.810 -0.700 1.00 89.88 529 SER A C 1
ATOM 4275 O O . SER A 1 529 ? -42.720 -12.430 -0.818 1.00 89.88 529 SER A O 1
ATOM 4277 N N . ARG A 1 530 ? -41.260 -14.002 -0.160 1.00 89.62 530 ARG A N 1
ATOM 4278 C CA . ARG A 1 530 ? -42.278 -14.880 0.438 1.00 89.62 530 ARG A CA 1
ATOM 4279 C C . ARG A 1 530 ? -42.842 -14.280 1.730 1.00 89.62 530 ARG A C 1
ATOM 4281 O O . ARG A 1 530 ? -44.063 -14.267 1.894 1.00 89.62 530 ARG A O 1
ATOM 4288 N N . GLY A 1 531 ? -41.988 -13.747 2.603 1.00 88.44 531 GLY A N 1
ATOM 4289 C CA . GLY A 1 531 ? -42.387 -13.074 3.844 1.00 88.44 531 GLY A CA 1
ATOM 4290 C C . GLY A 1 531 ? -43.246 -11.829 3.600 1.00 88.44 531 GLY A C 1
ATOM 4291 O O . GLY A 1 531 ? -44.304 -11.672 4.206 1.00 88.44 531 GLY A O 1
ATOM 4292 N N . GLU A 1 532 ? -42.867 -10.991 2.637 1.00 88.00 532 GLU A N 1
ATOM 4293 C CA . GLU A 1 532 ? -43.617 -9.799 2.232 1.00 88.00 532 GLU A CA 1
ATOM 4294 C C . GLU A 1 532 ? -45.024 -10.154 1.726 1.00 88.00 532 GLU A C 1
ATOM 4296 O O . GLU A 1 532 ? -45.998 -9.489 2.086 1.00 88.00 532 GLU A O 1
ATOM 4301 N N . LYS A 1 533 ? -45.166 -11.233 0.938 1.00 86.69 533 LYS A N 1
ATOM 4302 C CA . LYS A 1 533 ? -46.479 -11.740 0.497 1.00 86.69 533 LYS A CA 1
ATOM 4303 C C . LYS A 1 533 ? -47.351 -12.172 1.680 1.00 86.69 533 LYS A C 1
ATOM 4305 O O . LYS A 1 533 ? -48.551 -11.895 1.673 1.00 86.69 533 LYS A O 1
ATOM 4310 N N . LEU A 1 534 ? -46.774 -12.829 2.688 1.00 85.44 534 LEU A N 1
ATOM 4311 C CA . LEU A 1 534 ? -47.493 -13.231 3.903 1.00 85.44 534 LEU A CA 1
ATOM 4312 C C . LEU A 1 534 ? -47.942 -12.009 4.719 1.00 85.44 534 LEU A C 1
ATOM 4314 O O . LEU A 1 534 ? -49.122 -11.903 5.054 1.00 85.44 534 LEU A O 1
ATOM 4318 N N . LEU A 1 535 ? -47.049 -11.041 4.950 1.00 83.38 535 LEU A N 1
ATOM 4319 C CA . LEU A 1 535 ? -47.380 -9.779 5.627 1.00 83.38 535 LEU A CA 1
ATOM 4320 C C . LEU A 1 535 ? -48.436 -8.959 4.869 1.00 83.38 535 LEU A C 1
ATOM 4322 O O . LEU A 1 535 ? -49.271 -8.290 5.485 1.00 83.38 535 LEU A O 1
ATOM 4326 N N . GLY A 1 536 ? -48.425 -9.023 3.535 1.00 80.56 536 GLY A N 1
ATOM 4327 C CA . GLY A 1 536 ? -49.451 -8.433 2.678 1.00 80.56 536 GLY A CA 1
ATOM 4328 C C . GLY A 1 536 ? -50.827 -9.079 2.877 1.00 80.56 536 GLY A C 1
ATOM 4329 O O . GLY A 1 536 ? -51.815 -8.359 3.033 1.00 80.56 536 GLY A O 1
ATOM 4330 N N . ARG A 1 537 ? -50.892 -10.420 2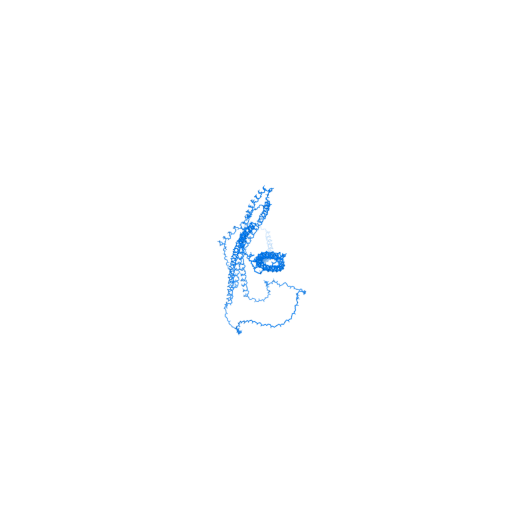.941 1.00 79.44 537 ARG A N 1
ATOM 4331 C CA . ARG A 1 537 ? -52.134 -11.191 3.171 1.00 79.44 537 ARG A CA 1
ATOM 4332 C C . ARG A 1 537 ? -52.723 -10.964 4.564 1.00 79.44 537 ARG A C 1
ATOM 4334 O O . ARG A 1 537 ? -53.933 -10.796 4.682 1.00 79.44 537 ARG A O 1
ATOM 4341 N N . LEU A 1 538 ? -51.882 -10.873 5.596 1.00 71.69 538 LEU A N 1
ATOM 4342 C CA . LEU A 1 538 ? -52.319 -10.565 6.966 1.00 71.69 538 LEU A CA 1
ATOM 4343 C C . LEU A 1 538 ? -52.993 -9.186 7.074 1.00 71.69 538 LEU A C 1
ATOM 4345 O O . LEU A 1 538 ? -53.840 -8.975 7.932 1.00 71.69 538 LEU A O 1
ATOM 4349 N N . GLY A 1 539 ? -52.697 -8.257 6.159 1.00 62.69 539 GLY A N 1
ATOM 4350 C CA . GLY A 1 539 ? -53.353 -6.948 6.104 1.00 62.69 539 GLY A CA 1
ATOM 4351 C C . GLY A 1 539 ? -54.856 -6.973 5.793 1.00 62.69 539 GLY A C 1
ATOM 4352 O O . GLY A 1 539 ? -55.514 -5.969 6.054 1.00 62.69 539 GLY A O 1
ATOM 4353 N N . GLY A 1 540 ? -55.404 -8.078 5.268 1.00 60.56 540 GLY A N 1
ATOM 4354 C CA . GLY A 1 540 ? -56.841 -8.217 4.988 1.00 60.56 540 GLY A CA 1
ATOM 4355 C C . GLY A 1 540 ? -57.715 -8.304 6.245 1.00 60.56 540 GLY A C 1
ATOM 4356 O O . GLY A 1 540 ? -58.853 -7.853 6.221 1.00 60.56 540 GLY A O 1
ATOM 4357 N N . ILE A 1 541 ? -57.159 -8.801 7.356 1.00 56.34 541 ILE A N 1
ATOM 4358 C CA . ILE A 1 541 ? -57.829 -8.870 8.669 1.00 56.34 541 ILE A CA 1
ATOM 4359 C C . ILE A 1 541 ? -57.706 -7.516 9.408 1.00 56.34 541 ILE A C 1
ATOM 4361 O O . ILE A 1 541 ? -58.496 -7.197 10.289 1.00 56.34 541 ILE A O 1
ATOM 4365 N N . PHE A 1 542 ? -56.754 -6.667 8.992 1.00 54.66 542 PHE A N 1
ATOM 4366 C CA . PHE A 1 542 ? -56.392 -5.401 9.640 1.00 54.66 542 PHE A CA 1
ATOM 4367 C C . PHE A 1 542 ? -56.401 -4.215 8.652 1.00 54.66 542 PHE A C 1
ATOM 4369 O O . PHE A 1 542 ? -55.368 -3.591 8.419 1.00 54.66 542 PHE A O 1
ATOM 4376 N N . SER A 1 543 ? -57.559 -3.924 8.046 1.00 50.81 543 SER A N 1
ATOM 4377 C CA . SER A 1 543 ? -58.003 -2.697 7.326 1.00 50.81 543 SER A CA 1
ATOM 4378 C C . SER A 1 543 ? -57.060 -1.943 6.353 1.00 50.81 543 SER A C 1
ATOM 4380 O O . SER A 1 543 ? -57.468 -0.923 5.799 1.00 50.81 543 SER A O 1
ATOM 4382 N N . ARG A 1 544 ? -55.818 -2.370 6.098 1.00 59.22 544 ARG A N 1
ATOM 4383 C CA . ARG A 1 544 ? -54.888 -1.741 5.140 1.00 59.22 544 ARG A CA 1
ATOM 4384 C C . ARG A 1 544 ? -54.003 -2.794 4.482 1.00 59.22 544 ARG A C 1
ATOM 4386 O O . ARG A 1 544 ? -53.057 -3.289 5.101 1.00 59.22 544 ARG A O 1
ATOM 4393 N N . THR A 1 545 ? -54.255 -3.072 3.205 1.00 62.28 545 THR A N 1
ATOM 4394 C CA . THR A 1 545 ? -53.400 -3.905 2.347 1.00 62.28 545 THR A CA 1
ATOM 4395 C C . THR A 1 545 ? -52.073 -3.191 2.083 1.00 62.28 545 THR A C 1
ATOM 4397 O O . THR A 1 545 ? -52.053 -2.112 1.491 1.00 62.28 545 THR A O 1
ATOM 4400 N N . TRP A 1 546 ? -50.959 -3.767 2.536 1.00 73.88 546 TRP A N 1
ATOM 4401 C CA . TRP A 1 546 ? -49.614 -3.255 2.261 1.00 73.88 546 TRP A CA 1
ATOM 4402 C C . TRP A 1 546 ? -49.044 -3.949 1.022 1.00 73.88 546 TRP A C 1
ATOM 4404 O O . TRP A 1 546 ? -49.127 -5.172 0.915 1.00 73.88 546 TRP A O 1
ATOM 4414 N N . LYS A 1 547 ? -48.478 -3.170 0.093 1.00 70.75 547 LYS A N 1
ATOM 4415 C CA . LYS A 1 547 ? -47.724 -3.683 -1.055 1.00 70.75 547 LYS A CA 1
ATOM 4416 C C . LYS A 1 547 ? -46.246 -3.315 -0.870 1.00 70.75 547 LYS A C 1
ATOM 4418 O O . LYS A 1 547 ? -45.972 -2.125 -0.695 1.00 70.75 547 LYS A O 1
ATOM 4423 N N . PRO A 1 548 ? -45.319 -4.288 -0.895 1.00 67.94 548 PRO A N 1
ATOM 4424 C CA . PRO A 1 548 ? -43.890 -4.002 -0.839 1.00 67.94 548 PRO A CA 1
ATOM 4425 C C . PRO A 1 548 ? -43.483 -3.164 -2.054 1.00 67.94 548 PRO A C 1
ATOM 4427 O O . PRO A 1 548 ? -43.911 -3.444 -3.177 1.00 67.94 548 PRO A O 1
ATOM 4430 N N . LYS A 1 549 ? -42.670 -2.127 -1.834 1.00 70.25 549 LYS A N 1
ATOM 4431 C CA . LYS A 1 549 ? -42.038 -1.378 -2.925 1.00 70.25 549 LYS A CA 1
ATOM 4432 C C . LYS A 1 549 ? -40.714 -2.058 -3.255 1.00 70.25 549 LYS A C 1
ATOM 4434 O O . LYS A 1 549 ? -39.838 -2.094 -2.401 1.00 70.25 549 LYS A O 1
ATOM 4439 N N . LYS A 1 550 ? -40.598 -2.587 -4.473 1.00 76.44 550 LYS A N 1
ATOM 4440 C CA . LYS A 1 550 ? -39.338 -3.085 -5.035 1.00 76.44 550 LYS A CA 1
ATOM 4441 C C . LYS A 1 550 ? -38.809 -2.020 -5.983 1.00 76.44 550 LYS A C 1
ATOM 4443 O O . LYS A 1 550 ? -39.503 -1.696 -6.946 1.00 76.44 550 LYS A O 1
ATOM 4448 N N . THR A 1 551 ? -37.658 -1.436 -5.673 1.00 66.94 551 THR A N 1
ATOM 4449 C CA . THR A 1 551 ? -37.054 -0.396 -6.520 1.00 66.94 551 THR A CA 1
ATOM 4450 C C . THR A 1 551 ? -36.143 -0.998 -7.589 1.00 66.94 551 THR A C 1
ATOM 4452 O O . THR A 1 551 ? -36.007 -0.421 -8.665 1.00 66.94 551 THR A O 1
ATOM 4455 N N . ARG A 1 552 ? -35.626 -2.210 -7.344 1.00 73.94 552 ARG A N 1
ATOM 4456 C CA . ARG A 1 552 ? -34.782 -2.982 -8.264 1.00 73.94 552 ARG A CA 1
ATOM 4457 C C . ARG A 1 552 ? -34.996 -4.491 -8.079 1.00 73.94 552 ARG A C 1
ATOM 4459 O O . ARG A 1 552 ? -35.386 -4.946 -7.003 1.00 73.94 552 ARG A O 1
ATOM 4466 N N . SER A 1 553 ? -34.774 -5.275 -9.135 1.00 71.75 553 SER A N 1
ATOM 4467 C CA . SER A 1 553 ? -34.680 -6.739 -9.051 1.00 71.75 553 SER A CA 1
ATOM 4468 C C . SER A 1 553 ? -33.259 -7.162 -8.691 1.00 71.75 553 SER A C 1
ATOM 4470 O O . SER A 1 553 ? -32.310 -6.734 -9.347 1.00 71.75 553 SER A O 1
ATOM 4472 N N . ILE A 1 554 ? -33.126 -8.031 -7.691 1.00 79.50 554 ILE A N 1
ATOM 4473 C CA . ILE A 1 554 ? -31.832 -8.590 -7.292 1.00 79.50 554 ILE A CA 1
ATOM 4474 C C . ILE A 1 554 ? -31.380 -9.536 -8.395 1.00 79.50 554 ILE A C 1
ATOM 4476 O O . ILE A 1 554 ? -32.091 -10.482 -8.740 1.00 79.50 554 ILE A O 1
ATOM 4480 N N . THR A 1 555 ? -30.256 -9.196 -9.018 1.00 71.38 555 THR A N 1
ATOM 4481 C CA . THR A 1 555 ? -29.833 -9.802 -10.290 1.00 71.38 555 THR A CA 1
ATOM 4482 C C . THR A 1 555 ? -28.832 -10.940 -10.059 1.00 71.38 555 THR A C 1
ATOM 4484 O O . THR A 1 555 ? -28.708 -11.824 -10.905 1.00 71.38 555 THR A O 1
ATOM 4487 N N . GLY A 1 556 ? -28.226 -11.012 -8.867 1.00 66.19 556 GLY A N 1
ATOM 4488 C CA . GLY A 1 556 ? -27.312 -12.090 -8.499 1.00 66.19 556 GLY A CA 1
ATOM 4489 C C . GLY A 1 556 ? -25.936 -11.938 -9.152 1.00 66.19 556 GLY A C 1
ATOM 4490 O O . GLY A 1 556 ? -25.609 -10.860 -9.652 1.00 66.19 556 GLY A O 1
ATOM 4491 N N . PRO A 1 557 ? -25.101 -12.995 -9.148 1.00 72.38 557 PRO A N 1
ATOM 4492 C CA . PRO A 1 557 ? -23.722 -12.873 -9.593 1.00 72.38 557 PRO A CA 1
ATOM 4493 C C . PRO A 1 557 ? -23.672 -12.493 -11.072 1.00 72.38 557 PRO A C 1
ATOM 4495 O O . PRO A 1 557 ? -24.163 -13.232 -11.930 1.00 72.38 557 PRO A O 1
ATOM 4498 N N . VAL A 1 558 ? -23.029 -11.365 -11.376 1.00 62.44 558 VAL A N 1
ATOM 4499 C CA . VAL A 1 558 ? -22.750 -10.956 -12.752 1.00 62.44 558 VAL A CA 1
ATOM 4500 C C . VAL A 1 558 ? -21.693 -11.905 -13.311 1.00 62.44 558 VAL A C 1
ATOM 4502 O O . VAL A 1 558 ? -20.491 -11.714 -13.143 1.00 62.44 558 VAL A O 1
ATOM 4505 N N . ILE A 1 559 ? -22.135 -12.974 -13.973 1.00 55.50 559 ILE A N 1
ATOM 4506 C CA . ILE A 1 559 ? -21.249 -13.801 -14.790 1.00 55.50 559 ILE A CA 1
ATOM 4507 C C . ILE A 1 559 ? -21.027 -13.014 -16.082 1.00 55.50 559 ILE A C 1
ATOM 4509 O O . ILE A 1 559 ? -21.697 -13.255 -17.088 1.00 55.50 559 ILE A O 1
ATOM 4513 N N . THR A 1 560 ? -20.125 -12.029 -16.049 1.00 47.66 560 THR A N 1
ATOM 4514 C CA . THR A 1 560 ? -19.614 -11.403 -17.268 1.00 47.66 560 THR A CA 1
ATOM 4515 C C . THR A 1 560 ? -19.050 -12.518 -18.140 1.00 47.66 560 THR A C 1
ATOM 4517 O O . THR A 1 560 ? -18.042 -13.161 -17.844 1.00 47.66 560 THR A O 1
ATOM 4520 N N . LYS A 1 561 ? -19.781 -12.832 -19.209 1.00 39.06 561 LYS A N 1
ATOM 4521 C CA . LYS A 1 561 ? -19.401 -13.823 -20.210 1.00 39.06 561 LYS A CA 1
ATOM 4522 C C . LYS A 1 561 ? -18.396 -13.153 -21.150 1.00 39.06 561 LYS A C 1
ATOM 4524 O O . LYS A 1 561 ? -18.710 -12.860 -22.294 1.00 39.06 561 LYS A O 1
ATOM 4529 N N . GLY A 1 562 ? -17.218 -12.853 -20.616 1.00 38.59 562 GLY A N 1
ATOM 4530 C CA . GLY A 1 562 ? -16.082 -12.269 -21.319 1.00 38.59 562 GLY A CA 1
ATOM 4531 C C . GLY A 1 562 ? -14.814 -12.866 -20.727 1.00 38.59 562 GLY A C 1
ATOM 4532 O O . GLY A 1 562 ? -14.538 -12.661 -19.553 1.00 38.59 562 GLY A O 1
ATOM 4533 N N . ASP A 1 563 ? -14.151 -13.705 -21.521 1.00 38.41 563 ASP A N 1
ATOM 4534 C CA . ASP A 1 563 ? -12.847 -14.336 -21.299 1.00 38.41 563 ASP A CA 1
ATOM 4535 C C . ASP A 1 563 ? -12.536 -14.814 -19.876 1.00 38.41 563 ASP A C 1
ATOM 4537 O O . ASP A 1 563 ? -11.822 -14.199 -19.095 1.00 38.41 563 ASP A O 1
ATOM 4541 N N . SER A 1 564 ? -13.021 -16.017 -19.566 1.00 36.44 564 SER A N 1
ATOM 4542 C CA . SER A 1 564 ? -12.676 -16.739 -18.343 1.00 36.44 564 SER A CA 1
ATOM 4543 C C . SER A 1 564 ? -11.145 -16.854 -18.143 1.00 36.44 564 SER A C 1
ATOM 4545 O O . SER A 1 564 ? -10.499 -17.565 -18.927 1.00 36.44 564 SER A O 1
ATOM 4547 N N . PRO A 1 565 ? -10.576 -16.324 -17.038 1.00 48.66 565 PRO A N 1
ATOM 4548 C CA . PRO A 1 565 ? -9.173 -16.547 -16.651 1.00 48.66 565 PRO A CA 1
ATOM 4549 C C . PRO A 1 565 ? -8.866 -18.034 -16.403 1.00 48.66 565 PRO A C 1
ATOM 4551 O O . PRO A 1 565 ? -7.738 -18.504 -16.562 1.00 48.66 565 PRO A O 1
ATOM 4554 N N . LYS A 1 566 ? -9.912 -18.824 -16.108 1.00 47.44 566 LYS A N 1
ATOM 4555 C CA . LYS A 1 566 ? -9.843 -20.273 -15.859 1.00 47.44 566 LYS A CA 1
ATOM 4556 C C . LYS A 1 566 ? -9.190 -21.067 -16.999 1.00 47.44 566 LYS A C 1
ATOM 4558 O O . LYS A 1 566 ? -8.620 -22.121 -16.735 1.00 47.44 566 LYS A O 1
ATOM 4563 N N . ARG A 1 567 ? -9.221 -20.588 -18.253 1.00 43.06 567 ARG A N 1
ATOM 4564 C CA . ARG A 1 567 ? -8.598 -21.300 -19.389 1.00 43.06 567 ARG A CA 1
ATOM 4565 C C . ARG A 1 567 ? -7.095 -21.021 -19.536 1.00 43.06 567 ARG A C 1
ATOM 4567 O O . ARG A 1 567 ? -6.399 -21.823 -20.154 1.00 43.06 567 ARG A O 1
ATOM 4574 N N . ARG A 1 568 ? -6.580 -19.927 -18.962 1.00 46.88 568 ARG A N 1
ATOM 4575 C CA . ARG A 1 568 ? -5.166 -19.532 -19.094 1.00 46.88 568 ARG A CA 1
ATOM 4576 C C . ARG A 1 568 ? -4.278 -20.169 -18.016 1.00 46.88 568 ARG A C 1
ATOM 4578 O O . ARG A 1 568 ? -3.189 -20.635 -18.335 1.00 46.88 568 ARG A O 1
ATOM 4585 N N . VAL A 1 569 ? -4.797 -20.355 -16.799 1.00 47.00 569 VAL A N 1
ATOM 4586 C CA . VAL A 1 569 ? -4.075 -21.017 -15.687 1.00 47.00 569 VAL A CA 1
ATOM 4587 C C . VAL A 1 569 ? -3.839 -22.514 -15.940 1.00 47.00 569 VAL A C 1
ATOM 4589 O O . VAL A 1 569 ? -2.792 -23.054 -15.583 1.00 47.00 569 VAL A O 1
ATOM 4592 N N . ILE A 1 570 ? -4.763 -23.193 -16.632 1.00 47.41 570 ILE A N 1
ATOM 4593 C CA . ILE A 1 570 ? -4.569 -24.600 -17.031 1.00 47.41 570 ILE A CA 1
ATOM 4594 C C . ILE A 1 570 ? -3.394 -24.726 -18.019 1.00 47.41 570 ILE A C 1
ATOM 4596 O O . ILE A 1 570 ? -2.687 -25.727 -17.983 1.00 47.41 570 ILE A O 1
ATOM 4600 N N . ASN A 1 571 ? -3.123 -23.688 -18.823 1.00 46.62 571 ASN A N 1
ATOM 4601 C CA . ASN A 1 571 ? -1.993 -23.663 -19.753 1.00 46.62 571 ASN A CA 1
ATOM 4602 C C . ASN A 1 571 ? -0.633 -23.400 -19.081 1.00 46.62 571 ASN A C 1
ATOM 4604 O O . ASN A 1 571 ? 0.382 -23.855 -19.608 1.00 46.62 571 ASN A O 1
ATOM 4608 N N . LEU A 1 572 ? -0.589 -22.730 -17.921 1.00 50.22 572 LEU A N 1
ATOM 4609 C CA . LEU A 1 572 ? 0.652 -22.555 -17.150 1.00 50.22 572 LEU A CA 1
ATOM 4610 C C . LEU A 1 572 ? 1.125 -23.888 -16.552 1.00 50.22 572 LEU A C 1
ATOM 4612 O O . LEU A 1 572 ? 2.266 -24.289 -16.777 1.00 50.22 572 LEU A O 1
ATOM 4616 N N . LYS A 1 573 ? 0.215 -24.651 -15.925 1.00 45.59 573 LYS A N 1
ATOM 4617 C CA . LYS A 1 573 ? 0.531 -25.988 -15.383 1.00 45.59 573 LYS A CA 1
ATOM 4618 C C . LYS A 1 573 ? 0.918 -27.017 -16.452 1.00 45.59 573 LYS A C 1
ATOM 4620 O O . LYS A 1 573 ? 1.610 -27.981 -16.132 1.00 45.59 573 LYS A O 1
ATOM 4625 N N . THR A 1 574 ? 0.480 -26.858 -17.704 1.00 42.88 574 THR A N 1
ATOM 4626 C CA . THR A 1 574 ? 0.866 -27.759 -18.808 1.00 42.88 574 THR A CA 1
ATOM 4627 C C . THR A 1 574 ? 2.113 -27.306 -19.568 1.00 42.88 574 THR A C 1
ATOM 4629 O O . THR A 1 574 ? 2.786 -28.163 -20.134 1.00 42.88 574 THR A O 1
ATOM 4632 N N . ARG A 1 575 ? 2.471 -26.011 -19.562 1.00 46.00 575 ARG A N 1
ATOM 4633 C CA . ARG A 1 575 ? 3.739 -25.516 -20.143 1.00 46.00 575 ARG A CA 1
ATOM 4634 C C . ARG A 1 575 ? 4.947 -25.856 -19.274 1.00 46.00 575 ARG A C 1
ATOM 4636 O O . ARG A 1 575 ? 5.962 -26.287 -19.811 1.00 46.00 575 ARG A O 1
ATOM 4643 N N . GLU A 1 576 ? 4.803 -25.777 -17.953 1.00 47.53 576 GLU A N 1
ATOM 4644 C CA . GLU A 1 576 ? 5.853 -26.163 -16.996 1.00 47.53 576 GLU A CA 1
ATOM 4645 C C . GLU A 1 576 ? 6.172 -27.673 -17.064 1.00 47.53 576 GLU A C 1
ATOM 4647 O O . GLU A 1 576 ? 7.297 -28.106 -16.835 1.00 47.53 576 GLU A O 1
ATOM 4652 N N . LYS A 1 577 ? 5.191 -28.490 -17.475 1.00 44.91 577 LYS A N 1
ATOM 4653 C CA . LYS A 1 577 ? 5.298 -29.956 -17.540 1.00 44.91 577 LYS A CA 1
ATOM 4654 C C . LYS A 1 577 ? 5.768 -30.519 -18.889 1.00 44.91 577 LYS A C 1
ATOM 4656 O O . LYS A 1 577 ? 5.863 -31.738 -19.016 1.00 44.91 577 LYS A O 1
ATOM 4661 N N . LEU A 1 578 ? 6.038 -29.668 -19.885 1.00 44.41 578 LEU A N 1
ATOM 4662 C CA . LEU A 1 578 ? 6.441 -30.092 -21.236 1.00 44.41 578 LEU A CA 1
ATOM 4663 C C . LEU A 1 578 ? 7.882 -29.735 -21.626 1.00 44.41 578 LEU A C 1
ATOM 4665 O O . LEU A 1 578 ? 8.301 -30.132 -22.707 1.00 44.41 578 LEU A O 1
ATOM 4669 N N . GLY A 1 579 ? 8.666 -29.067 -20.772 1.00 41.72 579 GLY A N 1
ATOM 4670 C CA . GLY A 1 579 ? 10.119 -28.929 -20.973 1.00 41.72 579 GLY A CA 1
ATOM 4671 C C . GLY A 1 579 ? 10.537 -28.331 -22.326 1.00 41.72 579 GLY A C 1
ATOM 4672 O O . GLY A 1 579 ? 11.567 -28.716 -22.873 1.00 41.72 579 GLY A O 1
ATOM 4673 N N . LEU A 1 580 ? 9.736 -27.427 -22.898 1.00 40.75 580 LEU A N 1
ATOM 4674 C CA . LEU A 1 580 ? 10.017 -26.805 -24.193 1.00 40.75 580 LEU A CA 1
ATOM 4675 C C . LEU A 1 580 ? 10.655 -25.426 -24.004 1.00 40.75 580 LEU A C 1
ATOM 4677 O O . LEU A 1 580 ? 10.023 -24.410 -24.274 1.00 40.75 580 LEU A O 1
ATOM 4681 N N . ASN A 1 581 ? 11.922 -25.416 -23.587 1.00 35.66 581 ASN A N 1
ATOM 4682 C CA . ASN A 1 581 ? 12.813 -24.285 -23.838 1.00 35.66 581 ASN A CA 1
ATOM 4683 C C . ASN A 1 581 ? 13.701 -24.633 -25.035 1.00 35.66 581 ASN A C 1
ATOM 4685 O O . ASN A 1 581 ? 14.324 -25.695 -25.104 1.00 35.66 581 ASN A O 1
ATOM 4689 N N . HIS A 1 582 ? 13.668 -23.760 -26.036 1.00 38.00 582 HIS A N 1
ATOM 4690 C CA . HIS A 1 582 ? 14.266 -23.979 -27.340 1.00 38.00 582 HIS A CA 1
ATOM 4691 C C . HIS A 1 582 ? 15.802 -23.943 -27.285 1.00 38.00 582 HIS A C 1
ATOM 4693 O O . HIS A 1 582 ? 16.410 -22.962 -26.884 1.00 38.00 582 HIS A O 1
ATOM 4699 N N . SER A 1 583 ? 16.387 -25.051 -27.745 1.00 28.20 583 SER A N 1
ATOM 4700 C CA . SER A 1 583 ? 17.730 -25.276 -28.297 1.00 28.20 583 SER A CA 1
ATOM 4701 C C . SER A 1 583 ? 18.716 -24.095 -28.322 1.00 28.20 583 SER A C 1
ATOM 4703 O O . SER A 1 583 ? 18.696 -23.261 -29.228 1.00 28.20 583 SER A O 1
ATOM 4705 N N . LEU A 1 584 ? 19.722 -24.177 -27.449 1.00 34.25 584 LEU A N 1
ATOM 4706 C CA . LEU A 1 584 ? 21.012 -23.503 -27.594 1.00 34.25 584 LEU A CA 1
ATOM 4707 C C . LEU A 1 584 ? 21.699 -23.942 -28.902 1.00 34.25 584 LEU A C 1
ATOM 4709 O O . LEU A 1 584 ? 21.844 -25.136 -29.173 1.00 34.25 584 LEU A O 1
ATOM 4713 N N . LYS A 1 585 ? 22.145 -22.977 -29.712 1.00 31.78 585 LYS A N 1
ATOM 4714 C CA . LYS A 1 585 ? 23.129 -23.191 -30.784 1.00 31.78 585 LYS A CA 1
ATOM 4715 C C . LYS A 1 585 ? 24.423 -22.472 -30.402 1.00 31.78 585 LYS A C 1
ATOM 4717 O O . LYS A 1 585 ? 24.385 -21.255 -30.247 1.00 31.78 585 LYS A O 1
ATOM 4722 N N . PRO A 1 586 ? 25.571 -23.163 -30.325 1.00 34.03 586 PRO A N 1
ATOM 4723 C CA . PRO A 1 586 ? 26.855 -22.506 -30.151 1.00 34.03 586 PRO A CA 1
ATOM 4724 C C . PRO A 1 586 ? 27.443 -22.152 -31.524 1.00 34.03 586 PRO A C 1
ATOM 4726 O O . PRO A 1 586 ? 27.479 -22.990 -32.429 1.00 34.03 586 PRO A O 1
ATOM 4729 N N . LYS A 1 587 ? 27.957 -20.928 -31.689 1.00 32.50 587 LYS A N 1
ATOM 4730 C CA . LYS A 1 587 ? 28.861 -20.589 -32.798 1.00 32.50 587 LYS A CA 1
ATOM 4731 C C . LYS A 1 587 ? 30.147 -19.928 -32.289 1.00 32.50 587 LYS A C 1
ATOM 4733 O O . LYS A 1 587 ? 30.171 -18.783 -31.873 1.00 32.50 587 LYS A O 1
ATOM 4738 N N . SER A 1 588 ? 31.180 -20.766 -32.337 1.00 33.84 588 SER A N 1
ATOM 4739 C CA . SER A 1 588 ? 32.640 -20.606 -32.406 1.00 33.84 588 SER A CA 1
ATOM 4740 C C . SER A 1 588 ? 33.307 -19.216 -32.552 1.00 33.84 588 SER A C 1
ATOM 4742 O O . SER A 1 588 ? 33.097 -18.536 -33.548 1.00 33.84 588 SER A O 1
ATOM 4744 N N . ARG A 1 589 ? 34.257 -18.977 -31.623 1.00 38.88 589 ARG A N 1
ATOM 4745 C CA . ARG A 1 589 ? 35.695 -18.565 -31.706 1.00 38.88 589 ARG A CA 1
ATOM 4746 C C . ARG A 1 589 ? 36.196 -17.491 -32.695 1.00 38.88 589 ARG A C 1
ATOM 4748 O O . ARG A 1 589 ? 36.117 -17.732 -33.892 1.00 38.88 589 ARG A O 1
ATOM 4755 N N . THR A 1 590 ? 37.010 -16.565 -32.143 1.00 28.30 590 THR A N 1
ATOM 4756 C CA . THR A 1 590 ? 38.374 -16.136 -32.594 1.00 28.30 590 THR A CA 1
ATOM 4757 C C . THR A 1 590 ? 39.151 -15.570 -31.371 1.00 28.30 590 THR A C 1
ATOM 4759 O O . THR A 1 590 ? 38.597 -14.738 -30.668 1.00 28.30 590 THR A O 1
ATOM 4762 N N . LEU A 1 591 ? 40.185 -16.238 -30.831 1.00 31.81 591 LEU A N 1
ATOM 4763 C CA . LEU A 1 591 ? 41.660 -16.044 -30.929 1.00 31.81 591 LEU A CA 1
ATOM 4764 C C . LEU A 1 591 ? 42.282 -14.710 -30.397 1.00 31.81 591 LEU A C 1
ATOM 4766 O O . LEU A 1 591 ? 42.256 -13.706 -31.092 1.00 31.81 591 LEU A O 1
ATOM 4770 N N . ALA A 1 592 ? 42.890 -14.831 -29.198 1.00 36.16 592 ALA A N 1
ATOM 4771 C CA . ALA A 1 592 ? 44.123 -14.272 -28.579 1.00 36.16 592 ALA A CA 1
ATOM 4772 C C . ALA A 1 592 ? 44.546 -12.779 -28.681 1.00 36.16 592 ALA A C 1
ATOM 4774 O O . ALA A 1 592 ? 44.957 -12.345 -29.747 1.00 36.16 592 ALA A O 1
ATOM 4775 N N . GLU A 1 593 ? 44.603 -12.065 -27.533 1.00 32.50 593 GLU A N 1
ATOM 4776 C CA . GLU A 1 593 ? 45.838 -11.661 -26.790 1.00 32.50 593 GLU A CA 1
ATOM 4777 C C . GLU A 1 593 ? 45.565 -10.662 -25.619 1.00 32.50 593 GLU A C 1
ATOM 4779 O O . GLU A 1 593 ? 45.370 -9.472 -25.820 1.00 32.50 593 GLU A O 1
ATOM 4784 N N . SER A 1 594 ? 45.524 -11.194 -24.386 1.00 40.28 594 SER A N 1
ATOM 4785 C CA . SER A 1 594 ? 45.903 -10.670 -23.042 1.00 40.28 594 SER A CA 1
ATOM 4786 C C . SER A 1 594 ? 45.239 -11.645 -22.057 1.00 40.28 594 SER A C 1
ATOM 4788 O O . SER A 1 594 ? 44.022 -11.645 -21.873 1.00 40.28 594 SER A O 1
ATOM 4790 N N . VAL A 1 595 ? 45.992 -12.660 -21.626 1.00 54.34 595 VAL A N 1
ATOM 4791 C CA . VAL A 1 595 ? 45.460 -14.038 -21.556 1.00 54.34 595 VAL A CA 1
ATOM 4792 C C . VAL A 1 595 ? 44.598 -14.354 -20.325 1.00 54.34 595 VAL A C 1
ATOM 4794 O O . VAL A 1 595 ? 43.818 -15.299 -20.403 1.00 54.34 595 VAL A O 1
ATOM 4797 N N . ASP A 1 596 ? 44.643 -13.578 -19.241 1.00 69.06 596 ASP A N 1
ATOM 4798 C CA . ASP A 1 596 ? 43.894 -13.929 -18.018 1.00 69.06 596 ASP A CA 1
ATOM 4799 C C . ASP A 1 596 ? 42.722 -12.975 -17.732 1.00 69.06 596 ASP A C 1
ATOM 4801 O O . ASP A 1 596 ? 41.568 -13.403 -17.686 1.00 69.06 596 ASP A O 1
ATOM 4805 N N . ALA A 1 597 ? 42.977 -11.665 -17.640 1.00 70.44 597 ALA A N 1
ATOM 4806 C CA . ALA A 1 597 ? 41.953 -10.690 -17.261 1.00 70.44 597 ALA A CA 1
ATOM 4807 C C . ALA A 1 597 ? 40.870 -10.497 -18.332 1.00 70.44 597 ALA A C 1
ATOM 4809 O O . ALA A 1 597 ? 39.688 -10.626 -18.025 1.00 70.44 597 ALA A O 1
ATOM 4810 N N . TYR A 1 598 ? 41.245 -10.286 -19.601 1.00 79.62 598 TYR A N 1
ATOM 4811 C CA . TYR A 1 598 ? 40.267 -10.122 -20.685 1.00 79.62 598 TYR A CA 1
ATOM 4812 C C . TYR A 1 598 ? 39.388 -11.367 -20.842 1.00 79.62 598 TYR A C 1
ATOM 4814 O O . TYR A 1 598 ? 38.171 -11.268 -20.978 1.00 79.62 598 TYR A O 1
ATOM 4822 N N . HIS A 1 599 ? 39.980 -12.563 -20.772 1.00 83.44 599 HIS A N 1
ATOM 4823 C CA . HIS A 1 599 ? 39.210 -13.798 -20.875 1.00 83.44 599 HIS A CA 1
ATOM 4824 C C . HIS A 1 599 ? 38.255 -13.980 -19.687 1.00 83.44 599 HIS A C 1
ATOM 4826 O O . HIS A 1 599 ? 37.109 -14.386 -19.887 1.00 83.44 599 HIS A O 1
ATOM 4832 N N . LYS A 1 600 ? 38.697 -13.633 -18.471 1.00 84.50 600 LYS A N 1
ATOM 4833 C CA . LYS A 1 600 ? 37.873 -13.669 -17.260 1.00 84.50 600 LYS A CA 1
ATOM 4834 C C . LYS A 1 600 ? 36.716 -12.671 -17.325 1.00 84.50 600 LYS A C 1
ATOM 4836 O O . LYS A 1 600 ? 35.586 -13.066 -17.055 1.00 84.50 600 LYS A O 1
ATOM 4841 N N . THR A 1 601 ? 36.960 -11.441 -17.775 1.00 83.94 601 THR A N 1
ATOM 4842 C CA . THR A 1 601 ? 35.906 -10.443 -18.009 1.00 83.94 601 THR A CA 1
ATOM 4843 C C . THR A 1 601 ? 34.913 -10.920 -19.072 1.00 83.94 601 THR A C 1
ATOM 4845 O O . THR A 1 601 ? 33.711 -10.830 -18.855 1.00 83.94 601 THR A O 1
ATOM 4848 N N . GLN A 1 602 ? 35.371 -11.525 -20.175 1.00 83.81 602 GLN A N 1
ATOM 4849 C CA . GLN A 1 602 ? 34.474 -12.076 -21.203 1.00 83.81 602 GLN A CA 1
ATOM 4850 C C . GLN A 1 602 ? 33.637 -13.262 -20.699 1.00 83.81 602 GLN A C 1
ATOM 4852 O O . GLN A 1 602 ? 32.472 -13.395 -21.071 1.00 83.81 602 GLN A O 1
ATOM 4857 N N . MET A 1 603 ? 34.198 -14.128 -19.846 1.00 86.75 603 MET A N 1
ATOM 4858 C CA . MET A 1 603 ? 33.412 -15.172 -19.178 1.00 86.75 603 MET A CA 1
ATOM 4859 C C . MET A 1 603 ? 32.361 -14.575 -18.244 1.00 86.75 603 MET A C 1
ATOM 4861 O O . MET A 1 603 ? 31.266 -15.118 -18.137 1.00 86.75 603 MET A O 1
ATOM 4865 N N . GLU A 1 604 ? 32.698 -13.493 -17.548 1.00 88.38 604 GLU A N 1
ATOM 4866 C CA . GLU A 1 604 ? 31.791 -12.831 -16.622 1.00 88.38 604 GLU A CA 1
ATOM 4867 C C . GLU A 1 604 ? 30.655 -12.121 -17.368 1.00 88.38 604 GLU A C 1
ATOM 4869 O O . GLU A 1 604 ? 29.500 -12.326 -17.016 1.00 88.38 604 GLU A O 1
ATOM 4874 N N . ILE A 1 605 ? 30.946 -11.449 -18.486 1.00 88.50 605 ILE A N 1
ATOM 4875 C CA . ILE A 1 605 ? 29.937 -10.897 -19.408 1.00 88.50 605 ILE A CA 1
ATOM 4876 C C . ILE A 1 605 ? 29.002 -11.995 -19.927 1.00 88.50 605 ILE A C 1
ATOM 4878 O O . ILE A 1 605 ? 27.789 -11.842 -19.874 1.00 88.50 605 ILE A O 1
ATOM 4882 N N . ALA A 1 606 ? 29.530 -13.151 -20.344 1.00 91.50 606 ALA A N 1
ATOM 4883 C CA . ALA A 1 606 ? 28.680 -14.257 -20.790 1.00 91.50 606 ALA A CA 1
ATOM 4884 C C . ALA A 1 606 ? 27.740 -14.772 -19.678 1.00 91.50 606 ALA A C 1
ATOM 4886 O O . ALA A 1 606 ? 26.600 -15.142 -19.956 1.00 91.50 606 ALA A O 1
ATOM 4887 N N . LYS A 1 607 ? 28.189 -14.772 -18.411 1.00 92.50 607 LYS A N 1
ATOM 4888 C CA . LYS A 1 607 ? 27.315 -15.077 -17.264 1.00 92.50 607 LYS A CA 1
ATOM 4889 C C . LYS A 1 607 ? 26.281 -13.978 -17.042 1.00 92.50 607 LYS A C 1
ATOM 4891 O O . LYS A 1 607 ? 25.150 -14.296 -16.689 1.00 92.50 607 LYS A O 1
ATOM 4896 N N . GLN A 1 608 ? 26.654 -12.710 -17.207 1.00 94.69 608 GLN A N 1
ATOM 4897 C CA . GLN A 1 608 ? 25.716 -11.592 -17.110 1.00 94.69 608 GLN A CA 1
ATOM 4898 C C . GLN A 1 608 ? 24.620 -11.732 -18.160 1.00 94.69 608 GLN A C 1
ATOM 4900 O O . GLN A 1 608 ? 23.454 -11.692 -17.790 1.00 94.69 608 GLN A O 1
ATOM 4905 N N . ASP A 1 609 ? 24.972 -12.003 -19.416 1.00 93.62 609 ASP A N 1
ATOM 4906 C CA . ASP A 1 609 ? 24.013 -12.206 -20.506 1.00 93.62 609 ASP A CA 1
ATOM 4907 C C . ASP A 1 609 ? 23.050 -13.369 -20.222 1.00 93.62 609 ASP A C 1
ATOM 4909 O O . ASP A 1 609 ? 21.844 -13.246 -20.436 1.00 93.62 609 ASP A O 1
ATOM 4913 N N . GLU A 1 610 ? 23.551 -14.488 -19.685 1.00 94.81 610 GLU A N 1
ATOM 4914 C CA . GLU A 1 610 ? 22.711 -15.625 -19.285 1.00 94.81 610 GLU A CA 1
ATOM 4915 C C . GLU A 1 610 ? 21.725 -15.240 -18.168 1.00 94.81 610 GLU A C 1
ATOM 4917 O O . GLU A 1 610 ? 20.527 -15.520 -18.262 1.00 94.81 610 GLU A O 1
ATOM 4922 N N . VAL A 1 611 ? 22.203 -14.571 -17.112 1.00 94.69 611 VAL A N 1
ATOM 4923 C CA . VAL A 1 611 ? 21.355 -14.156 -15.983 1.00 94.69 611 VAL A CA 1
ATOM 4924 C C . VAL A 1 611 ? 20.364 -13.067 -16.411 1.00 94.69 611 VAL A C 1
ATOM 4926 O O . VAL A 1 611 ? 19.208 -13.118 -15.998 1.00 94.69 611 VAL A O 1
ATOM 4929 N N . LEU A 1 612 ? 20.770 -12.126 -17.268 1.00 95.94 612 LEU A N 1
ATOM 4930 C CA . LEU A 1 612 ? 19.903 -11.088 -17.833 1.00 95.94 612 LEU A CA 1
ATOM 4931 C C . LEU A 1 612 ? 18.829 -11.678 -18.747 1.00 95.94 612 LEU A C 1
ATOM 4933 O O . LEU A 1 612 ? 17.687 -11.232 -18.686 1.00 95.94 612 LEU A O 1
ATOM 4937 N N . SER A 1 613 ? 19.152 -12.699 -19.545 1.00 96.44 613 SER A N 1
ATOM 4938 C CA . SER A 1 613 ? 18.157 -13.419 -20.348 1.00 96.44 613 SER A CA 1
ATOM 4939 C C . SER A 1 613 ? 17.106 -14.078 -19.452 1.00 96.44 613 SER A C 1
ATOM 4941 O O . SER A 1 613 ? 15.913 -13.877 -19.664 1.00 96.44 613 SER A O 1
ATOM 4943 N N . ASN A 1 614 ? 17.536 -14.793 -18.406 1.00 95.19 614 ASN A N 1
ATOM 4944 C CA . ASN A 1 614 ? 16.621 -15.412 -17.441 1.00 95.19 614 ASN A CA 1
ATOM 4945 C C . ASN A 1 614 ? 15.772 -14.364 -16.704 1.00 95.19 614 ASN A C 1
ATOM 4947 O O . ASN A 1 614 ? 14.577 -14.564 -16.492 1.00 95.19 614 ASN A O 1
ATOM 4951 N N . LEU A 1 615 ? 16.375 -13.228 -16.334 1.00 96.50 615 LEU A N 1
ATOM 4952 C CA . LEU A 1 615 ? 15.667 -12.112 -15.712 1.00 96.50 615 LEU A CA 1
ATOM 4953 C C . LEU A 1 615 ? 14.644 -11.497 -16.675 1.00 96.50 615 LEU A C 1
ATOM 4955 O O . LEU A 1 615 ? 13.538 -11.182 -16.253 1.00 96.50 615 LEU A O 1
ATOM 4959 N N . SER A 1 616 ? 14.974 -11.356 -17.960 1.00 95.25 616 SER A N 1
ATOM 4960 C CA . SER A 1 616 ? 14.061 -10.837 -18.983 1.00 95.25 616 SER A CA 1
ATOM 4961 C C . SER A 1 616 ? 12.842 -11.745 -19.168 1.00 95.25 616 SER A C 1
ATOM 4963 O O . SER A 1 616 ? 11.707 -11.262 -19.137 1.00 95.25 616 SER A O 1
ATOM 4965 N N . ASP A 1 617 ? 13.061 -13.059 -19.262 1.00 95.44 617 ASP A N 1
ATOM 4966 C CA . ASP A 1 617 ? 11.984 -14.050 -19.347 1.00 95.44 617 ASP A CA 1
ATOM 4967 C C . ASP A 1 617 ? 11.075 -13.986 -18.108 1.00 95.44 617 ASP A C 1
ATOM 4969 O O . ASP A 1 617 ? 9.847 -13.915 -18.222 1.00 95.44 617 ASP A O 1
ATOM 4973 N N . LEU A 1 618 ? 11.679 -13.916 -16.918 1.00 96.50 618 LEU A N 1
ATOM 4974 C CA . LEU A 1 618 ? 10.976 -13.808 -15.643 1.00 96.50 618 LEU A CA 1
ATOM 4975 C C . LEU A 1 618 ? 10.181 -12.502 -15.507 1.00 96.50 618 LEU A C 1
ATOM 4977 O O . LEU A 1 618 ? 9.040 -12.517 -15.044 1.00 96.50 618 LEU A O 1
ATOM 4981 N N . LEU A 1 619 ? 10.737 -11.371 -15.943 1.00 95.44 619 LEU A N 1
ATOM 4982 C CA . LEU A 1 619 ? 10.021 -10.094 -16.003 1.00 95.44 619 LEU A CA 1
ATOM 4983 C C . LEU A 1 619 ? 8.837 -10.164 -16.979 1.00 95.44 619 LEU A C 1
ATOM 4985 O O . LEU A 1 619 ? 7.779 -9.592 -16.710 1.00 95.44 619 LEU A O 1
ATOM 4989 N N . GLY A 1 620 ? 8.973 -10.914 -18.075 1.00 92.50 620 GLY A N 1
ATOM 4990 C CA . GLY A 1 620 ? 7.870 -11.232 -18.980 1.00 92.50 620 GLY A CA 1
ATOM 4991 C C . GLY A 1 620 ? 6.739 -12.004 -18.290 1.00 92.50 620 GLY A C 1
ATOM 4992 O O . GLY A 1 620 ? 5.564 -11.667 -18.461 1.00 92.50 620 GLY A O 1
ATOM 4993 N N . GLU A 1 621 ? 7.067 -13.006 -17.468 1.00 93.88 621 GLU A N 1
ATOM 4994 C CA . GLU A 1 621 ? 6.086 -13.730 -16.646 1.00 93.88 621 GLU A CA 1
ATOM 4995 C C . GLU A 1 621 ? 5.424 -12.827 -15.599 1.00 93.88 621 GLU A C 1
ATOM 4997 O O . GLU A 1 621 ? 4.196 -12.828 -15.477 1.00 93.88 621 GLU A O 1
ATOM 5002 N N . LEU A 1 622 ? 6.216 -12.017 -14.890 1.00 95.81 622 LEU A N 1
ATOM 5003 C CA . LEU A 1 622 ? 5.737 -11.051 -13.899 1.00 95.81 622 LEU A CA 1
ATOM 5004 C C . LEU A 1 622 ? 4.762 -10.044 -14.511 1.00 95.81 622 LEU A C 1
ATOM 5006 O O . LEU A 1 622 ? 3.700 -9.801 -13.941 1.00 95.81 622 LEU A O 1
ATOM 5010 N N . LYS A 1 623 ? 5.063 -9.522 -15.706 1.00 95.38 623 LYS A N 1
ATOM 5011 C CA . LYS A 1 623 ? 4.154 -8.645 -16.454 1.00 95.38 623 LYS A CA 1
ATOM 5012 C C . LYS A 1 623 ? 2.824 -9.334 -16.750 1.00 95.38 623 LYS A C 1
ATOM 5014 O O . LYS A 1 623 ? 1.769 -8.734 -16.557 1.00 95.38 623 LYS A O 1
ATOM 5019 N N . ASN A 1 624 ? 2.860 -10.580 -17.219 1.00 92.12 624 ASN A N 1
ATOM 5020 C CA . ASN A 1 624 ? 1.637 -11.323 -17.524 1.00 92.12 624 ASN A CA 1
ATOM 5021 C C . ASN A 1 624 ? 0.792 -11.551 -16.263 1.00 92.12 624 ASN A C 1
ATOM 5023 O O . ASN A 1 624 ? -0.415 -11.329 -16.302 1.00 92.12 624 ASN A O 1
ATOM 5027 N N . MET A 1 625 ? 1.416 -11.913 -15.137 1.00 94.25 625 MET A N 1
ATOM 5028 C CA . MET A 1 625 ? 0.704 -12.048 -13.862 1.00 94.25 625 MET A CA 1
ATOM 5029 C C . MET A 1 625 ? 0.150 -10.716 -13.360 1.00 94.25 625 MET A C 1
ATOM 5031 O O . MET A 1 625 ? -0.971 -10.695 -12.871 1.00 94.25 625 MET A O 1
ATOM 5035 N N . ALA A 1 626 ? 0.878 -9.607 -13.512 1.00 93.44 626 ALA A N 1
ATOM 5036 C CA . ALA A 1 626 ? 0.390 -8.284 -13.129 1.00 93.44 626 ALA A CA 1
ATOM 5037 C C . ALA A 1 626 ? -0.857 -7.880 -13.935 1.00 93.44 626 ALA A C 1
ATOM 5039 O O . ALA A 1 626 ? -1.829 -7.391 -13.363 1.00 93.44 626 ALA A O 1
ATOM 5040 N N . VAL A 1 627 ? -0.871 -8.147 -15.247 1.00 93.12 627 VAL A N 1
ATOM 5041 C CA . VAL A 1 627 ? -2.051 -7.925 -16.101 1.00 93.12 627 VAL A CA 1
ATOM 5042 C C . VAL A 1 627 ? -3.212 -8.842 -15.694 1.00 93.12 627 VAL A C 1
ATOM 5044 O O . VAL A 1 627 ? -4.347 -8.380 -15.559 1.00 93.12 627 VAL A O 1
ATOM 5047 N N . ASP A 1 628 ? -2.948 -10.129 -15.456 1.00 88.75 628 ASP A N 1
ATOM 5048 C CA . ASP A 1 628 ? -3.971 -11.085 -15.019 1.00 88.75 628 ASP A CA 1
ATOM 5049 C C . ASP A 1 628 ? -4.549 -10.702 -13.638 1.00 88.75 628 ASP A C 1
ATOM 5051 O O . ASP A 1 628 ? -5.763 -10.750 -13.444 1.00 88.75 628 ASP A O 1
ATOM 5055 N N . MET A 1 629 ? -3.714 -10.250 -12.697 1.00 92.56 629 MET A N 1
ATOM 5056 C CA . MET A 1 629 ? -4.149 -9.725 -11.397 1.00 92.56 629 MET A CA 1
ATOM 5057 C C . MET A 1 629 ? -4.981 -8.450 -11.555 1.00 92.56 629 MET A C 1
ATOM 5059 O O . MET A 1 629 ? -6.047 -8.351 -10.954 1.00 92.56 629 MET A O 1
ATOM 5063 N N . GLY A 1 630 ? -4.547 -7.503 -12.391 1.00 90.75 630 GLY A N 1
ATOM 5064 C CA . GLY A 1 630 ? -5.286 -6.264 -12.647 1.00 90.75 630 GLY A CA 1
ATOM 5065 C C . GLY A 1 630 ? -6.686 -6.528 -13.205 1.00 90.75 630 GLY A C 1
ATOM 5066 O O . GLY A 1 630 ? -7.674 -6.023 -12.676 1.00 90.75 630 GLY A O 1
ATOM 5067 N N . THR A 1 631 ? -6.790 -7.402 -14.209 1.00 87.50 631 THR A N 1
ATOM 5068 C CA . THR A 1 631 ? -8.090 -7.787 -14.789 1.00 87.50 631 THR A CA 1
ATOM 5069 C C . THR A 1 631 ? -8.968 -8.586 -13.817 1.00 87.50 631 THR A C 1
ATOM 5071 O O . THR A 1 631 ? -10.194 -8.439 -13.834 1.00 87.50 631 THR A O 1
ATOM 5074 N N . ALA A 1 632 ? -8.377 -9.413 -12.944 1.00 88.38 632 ALA A N 1
ATOM 5075 C CA . ALA A 1 632 ? -9.109 -10.113 -11.889 1.00 88.38 632 ALA A CA 1
ATOM 5076 C C . ALA A 1 632 ? -9.707 -9.133 -10.867 1.00 88.38 632 ALA A C 1
ATOM 5078 O O . ALA A 1 632 ? -10.906 -9.212 -10.599 1.00 88.38 632 ALA A O 1
ATOM 5079 N N . ILE A 1 633 ? -8.909 -8.176 -10.378 1.00 91.12 633 ILE A N 1
ATOM 5080 C CA . ILE A 1 633 ? -9.340 -7.147 -9.419 1.00 91.12 633 ILE A CA 1
ATOM 5081 C C . ILE A 1 633 ? -10.445 -6.272 -10.018 1.00 91.12 633 ILE A C 1
ATOM 5083 O O . ILE A 1 633 ? -11.468 -6.053 -9.376 1.00 91.12 633 ILE A O 1
ATOM 5087 N N . GLU A 1 634 ? -10.295 -5.812 -11.262 1.00 89.00 634 GLU A N 1
ATOM 5088 C CA . GLU A 1 634 ? -11.321 -5.002 -11.932 1.00 89.00 634 GLU A CA 1
ATOM 5089 C C . GLU A 1 634 ? -12.645 -5.775 -12.080 1.00 89.00 634 GLU A C 1
ATOM 5091 O O . GLU A 1 634 ? -13.726 -5.256 -11.785 1.00 89.00 634 GLU A O 1
ATOM 5096 N N . SER A 1 635 ? -12.567 -7.060 -12.448 1.00 85.19 635 SER A N 1
ATOM 5097 C CA . SER A 1 635 ? -13.737 -7.941 -12.518 1.00 85.19 635 SER A CA 1
ATOM 5098 C C . SER A 1 635 ? -14.383 -8.184 -11.150 1.00 85.19 635 SER A C 1
ATOM 5100 O O . SER A 1 635 ? -15.604 -8.348 -11.090 1.00 85.19 635 SER A O 1
ATOM 5102 N N . GLU A 1 636 ? -13.599 -8.284 -10.078 1.00 88.31 636 GLU A N 1
ATOM 5103 C CA . GLU A 1 636 ? -14.096 -8.472 -8.712 1.00 88.31 636 GLU A CA 1
ATOM 5104 C C . GLU A 1 636 ? -14.742 -7.201 -8.164 1.00 88.31 636 GLU A C 1
ATOM 5106 O O . GLU A 1 636 ? -15.843 -7.287 -7.619 1.00 88.31 636 GLU A O 1
ATOM 5111 N N . ASN A 1 637 ? -14.135 -6.034 -8.393 1.00 89.25 637 ASN A N 1
ATOM 5112 C CA . ASN A 1 637 ? -14.691 -4.730 -8.025 1.00 89.25 637 ASN A CA 1
ATOM 5113 C C . ASN A 1 637 ? -16.057 -4.507 -8.674 1.00 89.25 637 ASN A C 1
ATOM 5115 O O . ASN A 1 637 ? -17.024 -4.202 -7.980 1.00 89.25 637 ASN A O 1
ATOM 5119 N N . HIS A 1 638 ? -16.187 -4.783 -9.974 1.00 87.69 638 HIS A N 1
ATOM 5120 C CA . HIS A 1 638 ? -17.486 -4.696 -10.642 1.00 87.69 638 HIS A CA 1
ATOM 5121 C C . HIS A 1 638 ? -18.523 -5.665 -10.039 1.00 87.69 638 HIS A C 1
ATOM 5123 O O . HIS A 1 638 ? -19.705 -5.340 -9.895 1.00 87.69 638 HIS A O 1
ATOM 5129 N N . GLY A 1 639 ? -18.083 -6.868 -9.650 1.00 85.75 639 GLY A N 1
ATOM 5130 C CA . GLY A 1 639 ? -18.916 -7.829 -8.930 1.00 85.75 639 GLY A CA 1
ATOM 5131 C C . GLY A 1 639 ? -19.347 -7.334 -7.544 1.00 85.75 639 GLY A C 1
ATOM 5132 O O . GLY A 1 639 ? -20.481 -7.597 -7.138 1.00 85.75 639 GLY A O 1
ATOM 5133 N N . LEU A 1 640 ? -18.478 -6.619 -6.829 1.00 90.94 640 LEU A N 1
ATOM 5134 C CA . LEU A 1 640 ? -18.760 -6.020 -5.524 1.00 90.94 640 LEU A CA 1
ATOM 5135 C C . LEU A 1 640 ? -19.719 -4.835 -5.623 1.00 90.94 640 LEU A C 1
ATOM 5137 O O . LEU A 1 640 ? -20.666 -4.792 -4.844 1.00 90.94 640 LEU A O 1
ATOM 5141 N N . ASP A 1 641 ? -19.552 -3.942 -6.598 1.00 88.81 641 ASP A N 1
ATOM 5142 C CA . ASP A 1 641 ? -20.478 -2.824 -6.830 1.00 88.81 641 ASP A CA 1
ATOM 5143 C C . ASP A 1 641 ? -21.903 -3.340 -7.050 1.00 88.81 641 ASP A C 1
ATOM 5145 O O . ASP A 1 641 ? -22.867 -2.902 -6.417 1.00 88.81 641 ASP A O 1
ATOM 5149 N N . HIS A 1 642 ? -22.030 -4.374 -7.885 1.00 86.88 642 HIS A N 1
ATOM 5150 C CA . HIS A 1 642 ? -23.313 -5.016 -8.118 1.00 86.88 642 HIS A CA 1
ATOM 5151 C C . HIS A 1 642 ? -23.877 -5.678 -6.846 1.00 86.88 642 HIS A C 1
ATOM 5153 O O . HIS A 1 642 ? -25.085 -5.636 -6.604 1.00 86.88 642 HIS A O 1
ATOM 5159 N N . LEU A 1 643 ? -23.023 -6.302 -6.024 1.00 90.44 643 LEU A N 1
ATOM 5160 C CA . LEU A 1 643 ? -23.444 -6.892 -4.748 1.00 90.44 643 LEU A CA 1
ATOM 5161 C C . LEU A 1 643 ? -23.946 -5.819 -3.787 1.00 90.44 643 LEU A C 1
ATOM 5163 O O . LEU A 1 643 ? -24.958 -6.020 -3.117 1.00 90.44 643 LEU A O 1
ATOM 5167 N N . GLN A 1 644 ? -23.239 -4.694 -3.716 1.00 92.31 644 GLN A N 1
ATOM 5168 C CA . GLN A 1 644 ? -23.556 -3.586 -2.831 1.00 92.31 644 GLN A CA 1
ATOM 5169 C C . GLN A 1 644 ? -24.946 -3.034 -3.136 1.00 92.31 644 GLN A C 1
ATOM 5171 O O . GLN A 1 644 ? -25.744 -2.833 -2.218 1.00 92.31 644 GLN A O 1
ATOM 5176 N N . ASP A 1 645 ? -25.271 -2.857 -4.413 1.00 89.94 645 ASP A N 1
ATOM 5177 C CA . ASP A 1 645 ? -26.602 -2.439 -4.837 1.00 89.94 645 ASP A CA 1
ATOM 5178 C C . ASP A 1 645 ? -27.698 -3.438 -4.437 1.00 89.94 645 ASP A C 1
ATOM 5180 O O . ASP A 1 645 ? -28.734 -3.045 -3.887 1.00 89.94 645 ASP A O 1
ATOM 5184 N N . ASP A 1 646 ? -27.474 -4.732 -4.686 1.00 90.44 646 ASP A N 1
ATOM 5185 C CA . ASP A 1 646 ? -28.430 -5.793 -4.353 1.00 90.44 646 ASP A CA 1
ATOM 5186 C C . ASP A 1 646 ? -28.651 -5.875 -2.827 1.00 90.44 646 ASP A C 1
ATOM 5188 O O . ASP A 1 646 ? -29.788 -5.977 -2.352 1.00 90.44 646 ASP A O 1
ATOM 5192 N N . VAL A 1 647 ? -27.582 -5.752 -2.034 1.00 92.19 647 VAL A N 1
ATOM 5193 C CA . VAL A 1 647 ? -27.636 -5.728 -0.564 1.00 92.19 647 VAL A CA 1
ATOM 5194 C C . VAL A 1 647 ? -28.319 -4.460 -0.041 1.00 92.19 647 VAL A C 1
ATOM 5196 O O . VAL A 1 647 ? -29.091 -4.535 0.920 1.00 92.19 647 VAL A O 1
ATOM 5199 N N . ASN A 1 648 ? -28.102 -3.304 -0.671 1.00 92.31 648 ASN A N 1
ATOM 5200 C CA . ASN A 1 648 ? -28.772 -2.053 -0.313 1.00 92.31 648 ASN A CA 1
ATOM 5201 C C . ASN A 1 648 ? -30.296 -2.155 -0.499 1.00 92.31 648 ASN A C 1
ATOM 5203 O O . ASN A 1 648 ? -31.055 -1.783 0.405 1.00 92.31 648 ASN A O 1
ATOM 5207 N N . GLU A 1 649 ? -30.752 -2.723 -1.620 1.00 91.25 649 GLU A N 1
ATOM 5208 C CA . GLU A 1 649 ? -32.179 -2.976 -1.867 1.00 91.25 649 GLU A CA 1
ATOM 5209 C C . GLU A 1 649 ? -32.752 -4.009 -0.880 1.00 91.25 649 GLU A C 1
ATOM 5211 O O . GLU A 1 649 ? -33.848 -3.809 -0.340 1.00 91.25 649 GLU A O 1
ATOM 5216 N N . LEU A 1 650 ? -32.011 -5.084 -0.570 1.00 91.81 650 LEU A N 1
ATOM 5217 C CA . LEU A 1 650 ? -32.408 -6.040 0.474 1.00 91.81 650 LEU A CA 1
ATOM 5218 C C . LEU A 1 650 ? -32.590 -5.356 1.826 1.00 91.81 650 LEU A C 1
ATOM 5220 O O . LEU A 1 650 ? -33.624 -5.530 2.471 1.00 91.81 650 LEU A O 1
ATOM 5224 N N . ASN A 1 651 ? -31.616 -4.556 2.255 1.00 94.00 651 ASN A N 1
ATOM 5225 C CA . ASN A 1 651 ? -31.658 -3.851 3.532 1.00 94.00 651 ASN A CA 1
ATOM 5226 C C . ASN A 1 651 ? -32.866 -2.904 3.604 1.00 94.00 651 ASN A C 1
ATOM 5228 O O . ASN A 1 651 ? -33.605 -2.893 4.595 1.00 94.00 651 ASN A O 1
ATOM 5232 N N . TYR A 1 652 ? -33.123 -2.152 2.530 1.00 92.00 652 TYR A N 1
ATOM 5233 C CA . TYR A 1 652 ? -34.297 -1.288 2.421 1.00 92.00 652 TYR A CA 1
ATOM 5234 C C . TYR A 1 652 ? -35.605 -2.076 2.590 1.00 92.00 652 TYR A C 1
ATOM 5236 O O . TYR A 1 652 ? -36.464 -1.706 3.402 1.00 92.00 652 TYR A O 1
ATOM 5244 N N . ARG A 1 653 ? -35.744 -3.203 1.887 1.00 91.50 653 ARG A N 1
ATOM 5245 C CA . ARG A 1 653 ? -36.945 -4.048 1.939 1.00 91.50 653 ARG A CA 1
ATOM 5246 C C . ARG A 1 653 ? -37.134 -4.747 3.281 1.00 91.50 653 ARG A C 1
ATOM 5248 O O . ARG A 1 653 ? -38.248 -4.756 3.812 1.00 91.50 653 ARG A O 1
ATOM 5255 N N . VAL A 1 654 ? -36.061 -5.252 3.889 1.00 92.25 654 VAL A N 1
ATOM 5256 C CA . VAL A 1 654 ? -36.090 -5.832 5.242 1.00 92.25 654 VAL A CA 1
ATOM 5257 C C . VAL A 1 654 ? -36.559 -4.790 6.259 1.00 92.25 654 VAL A C 1
ATOM 5259 O O . VAL A 1 654 ? -37.456 -5.078 7.054 1.00 92.25 654 VAL A O 1
ATOM 5262 N N . LYS A 1 655 ? -36.039 -3.554 6.208 1.00 91.38 655 LYS A N 1
ATOM 5263 C CA . LYS A 1 655 ? -36.484 -2.460 7.091 1.00 91.38 655 LYS A CA 1
ATOM 5264 C C . LYS A 1 655 ? -37.978 -2.167 6.938 1.00 91.38 655 LYS A C 1
ATOM 5266 O O . LYS A 1 655 ? -38.678 -2.040 7.946 1.00 91.38 655 LYS A O 1
ATOM 5271 N N . GLN A 1 656 ? -38.493 -2.109 5.707 1.00 89.25 656 GLN A N 1
ATOM 5272 C CA . GLN A 1 656 ? -39.928 -1.913 5.472 1.00 89.25 656 GLN A CA 1
ATOM 5273 C C . GLN A 1 656 ? -40.777 -3.069 6.009 1.00 89.25 656 GLN A C 1
ATOM 5275 O O . GLN A 1 656 ? -41.788 -2.834 6.678 1.00 89.25 656 GLN A O 1
ATOM 5280 N N . SER A 1 657 ? -40.359 -4.305 5.734 1.00 89.19 657 SER A N 1
ATOM 5281 C CA . SER A 1 657 ? -41.020 -5.525 6.201 1.00 89.19 657 SER A CA 1
ATOM 5282 C C . SER A 1 657 ? -41.086 -5.563 7.735 1.00 89.19 657 SER A C 1
ATOM 5284 O O . SER A 1 657 ? -42.165 -5.725 8.311 1.00 89.19 657 SER A O 1
ATOM 5286 N N . ASN A 1 658 ? -39.974 -5.255 8.411 1.00 90.06 658 ASN A N 1
ATOM 5287 C CA . ASN A 1 658 ? -39.899 -5.152 9.870 1.00 90.06 658 ASN A CA 1
ATOM 5288 C C . ASN A 1 658 ? -40.799 -4.043 10.427 1.00 90.06 658 ASN A C 1
ATOM 5290 O O . ASN A 1 658 ? -41.510 -4.251 11.413 1.00 90.06 658 ASN A O 1
ATOM 5294 N N . GLN A 1 659 ? -40.825 -2.865 9.795 1.00 88.44 659 GLN A N 1
ATOM 5295 C CA . GLN A 1 659 ? -41.717 -1.783 10.212 1.00 88.44 659 GLN A CA 1
ATOM 5296 C C . GLN A 1 659 ? -43.190 -2.189 10.072 1.00 88.44 659 GLN A C 1
ATOM 5298 O O . GLN A 1 659 ? -44.008 -1.873 10.941 1.00 88.44 659 GLN A O 1
ATOM 5303 N N . ARG A 1 660 ? -43.540 -2.909 9.000 1.00 85.69 660 ARG A N 1
ATOM 5304 C CA . ARG A 1 660 ? -44.890 -3.441 8.799 1.00 85.69 660 ARG A CA 1
ATOM 5305 C C . ARG A 1 660 ? -45.241 -4.484 9.859 1.00 85.69 660 ARG A C 1
ATOM 5307 O O . ARG A 1 660 ? -46.316 -4.368 10.443 1.00 85.69 660 ARG A O 1
ATOM 5314 N N . ALA A 1 661 ? -44.355 -5.437 10.141 1.00 86.38 661 ALA A N 1
ATOM 5315 C CA . ALA A 1 661 ? -44.557 -6.451 11.175 1.00 86.38 661 ALA A CA 1
ATOM 5316 C C . ALA A 1 661 ? -44.787 -5.815 12.558 1.00 86.38 661 ALA A C 1
ATOM 5318 O O . ALA A 1 661 ? -45.773 -6.121 13.223 1.00 86.38 661 ALA A O 1
ATOM 5319 N N . ARG A 1 662 ? -43.969 -4.825 12.945 1.00 85.69 662 ARG A N 1
ATOM 5320 C CA . ARG A 1 662 ? -44.151 -4.078 14.205 1.00 85.69 662 ARG A CA 1
ATOM 5321 C C . ARG A 1 662 ? -45.492 -3.344 14.284 1.00 85.69 662 ARG A C 1
ATOM 5323 O O . ARG A 1 662 ? -46.086 -3.277 15.353 1.00 85.69 662 ARG A O 1
ATOM 5330 N N . ARG A 1 663 ? -45.987 -2.787 13.171 1.00 82.62 663 ARG A N 1
ATOM 5331 C CA . ARG A 1 663 ? -47.316 -2.144 13.128 1.00 82.62 663 ARG A CA 1
ATOM 5332 C C . ARG A 1 663 ? -48.462 -3.143 13.282 1.00 82.62 663 ARG A C 1
ATOM 5334 O O . ARG A 1 663 ? -49.509 -2.742 13.775 1.00 82.62 663 ARG A O 1
ATOM 5341 N N . LEU A 1 664 ? -48.280 -4.389 12.843 1.00 79.50 664 LEU A N 1
ATOM 5342 C CA . LEU A 1 664 ? -49.265 -5.455 13.036 1.00 79.50 664 LEU A CA 1
ATOM 5343 C C . LEU A 1 664 ? -49.298 -5.949 14.490 1.00 79.50 664 LEU A C 1
ATOM 5345 O O . LEU A 1 664 ? -50.370 -6.297 14.949 1.00 79.50 664 LEU A O 1
ATOM 5349 N N . LEU A 1 665 ? -48.166 -5.929 15.207 1.00 78.88 665 LEU A N 1
ATOM 5350 C CA . LEU A 1 665 ? -48.076 -6.335 16.622 1.00 78.88 665 LEU A CA 1
ATOM 5351 C C . LEU A 1 665 ? -48.524 -5.259 17.628 1.00 78.88 665 LEU A C 1
ATOM 5353 O O . LEU A 1 665 ? -48.773 -5.568 18.785 1.00 78.88 665 LEU A O 1
ATOM 5357 N N . ARG A 1 666 ? -48.563 -3.981 17.228 1.00 71.12 666 ARG A N 1
ATOM 5358 C CA . ARG A 1 666 ? -48.966 -2.850 18.093 1.00 71.12 666 ARG A CA 1
ATOM 5359 C C . ARG A 1 666 ? -50.488 -2.646 18.190 1.00 71.12 666 ARG A C 1
ATOM 5361 O O . ARG A 1 666 ? -50.925 -1.635 18.733 1.00 71.12 666 ARG A O 1
ATOM 5368 N N . LYS A 1 667 ? -51.274 -3.550 17.620 1.00 53.19 667 LYS A N 1
ATOM 5369 C CA . LYS A 1 667 ? -52.735 -3.605 17.702 1.00 53.19 667 LYS A CA 1
ATOM 5370 C C . LYS A 1 667 ? -53.132 -4.982 18.190 1.00 53.19 667 LYS A C 1
ATOM 5372 O O . LYS A 1 667 ? -54.244 -5.062 18.747 1.00 53.19 667 LYS A O 1
#

Radius of gyration: 84.12 Å; chains: 1; bounding box: 161×67×324 Å